Protein AF-A0A9D9NI41-F1 (afdb_monomer_lite)

Foldseek 3Di:
DPPPAPAQADKAAAQQLCCADVSFNEEEEAAAAADAPVNCVVLVNPCCCCQAVVQNVSVCFQVRSVCVVPCVVPVNCDTPSHVNVVVLVCVLVPDDDPVLQLVLCVSVVDPDDGQDSVSSSVNSNRYMYDHQQRGYYYPPVPDDLVVCLVSSLSSVVNVLVVCVVSVTQKYKHWDPSNVVSCVVCVVVNPFKDKDWDDWDDRDPIIIIMIGMGGHPPPPPPDLVVLVVVLVVPPPPDLVVNLVVLVVSCVVDPDDVSNVVSVVVPPDDPVSVVVSVVVVCVVVCVVVVCVQCVVVVVVVVVFEDAWDDDDDPDDDPDPDDADQWDDTPPDPDIAGLLRQQVPAAQRYAYEAEDELVVLQQVLRVLVSVLSHDLRRYDWYKYKYFQDPSCCVGPVVLCVVLQQFPDWDDDDRMIMGIGDSCSNVSSDDDDDDDDDDPVCCVSQPLVRSDPPPQLRVQLVCCCPPVVDPPPQLSNQLSVLVVVCVVVQQWDWDQDPVRRIAIEGPDLPDPVVLVSLVSNQVSQADPPPRDRSDDSVSVCRRNVGDCPVSVVVVVVVVVVVDDDDDDDD

Organism: NCBI:txid2840763

Secondary structure (DSSP, 8-state):
--TT-S-SSPPEE-TTTTT-BTTB-EEEEE---B--HHHHHHTT-S-HIIIIIS--GGGGTTT-HHHHHHHTTTTT-SSGGGHHHHHHHHHHHT---HHHHHHHHHHH---SSPPPHHHHHHHHHHEEEEESSSS-B--GGG--TGGGHHHHHHHHHHHHHHHHHH--SEEEEESHHHHHHHHHHGGGSTTEEEEEEEEEEETTEEEEEEEEEETT--S-S-HHHHHHHHHHHTTS-HHHHHHHHHHHHHT-SSHHHHHHHHHH----HHHHHHHHHHHHHHTTHHHHHHHTHHHHHHHHTSS-EEE----TT----SSSS--EEEPTTSSSEEETTTHHHHPPTT-EEEEEE-TTS---HHHHHHHHHHS-GGG-SEEEEEEE--HHHIIIIIHHHHHTT-EEEEEEETTEEEEEEPTTHHHHH---SS--PPPGGGTTTS-TTTTT---HHHHHHHHHHHHH----HHHHHHHHHHHHHHHHTTSEEEEE-TTS-EEEEES-TT-HHHHHHHHHHHHHTEETTTTEESS-HHHHHHHHTS--HHHHHHHHHHHHHT--------

pLDDT: mean 70.86, std 21.1, range [22.38, 98.69]

Structure (mmCIF, N/CA/C/O backbone):
data_AF-A0A9D9NI41-F1
#
_entry.id   AF-A0A9D9NI41-F1
#
loop_
_atom_site.group_PDB
_atom_site.id
_atom_site.type_symbol
_atom_site.label_atom_id
_atom_site.label_alt_id
_atom_site.label_comp_id
_atom_site.label_asym_id
_atom_site.label_entity_id
_atom_site.label_seq_id
_atom_site.pdbx_PDB_ins_code
_atom_site.Cartn_x
_atom_site.Cartn_y
_atom_site.Cartn_z
_atom_site.occupancy
_atom_site.B_iso_or_equiv
_atom_site.auth_seq_id
_atom_site.auth_comp_id
_atom_site.auth_asym_id
_atom_site.auth_atom_id
_atom_site.pdbx_PDB_model_num
ATOM 1 N N . MET A 1 1 ? -0.184 -16.218 -28.013 1.00 41.25 1 MET A N 1
ATOM 2 C CA . MET A 1 1 ? -0.613 -15.085 -27.169 1.00 41.25 1 MET A CA 1
ATOM 3 C C . MET A 1 1 ? -2.121 -15.169 -27.045 1.00 41.25 1 MET A C 1
ATOM 5 O O . MET A 1 1 ? -2.750 -15.408 -28.064 1.00 41.25 1 MET A O 1
ATOM 9 N N . ASP A 1 2 ? -2.677 -15.040 -25.839 1.00 42.28 2 ASP A N 1
ATOM 10 C CA . ASP A 1 2 ? -4.120 -14.802 -25.667 1.00 42.28 2 ASP A CA 1
ATOM 11 C C . ASP A 1 2 ? -4.433 -13.460 -26.343 1.00 42.28 2 ASP A C 1
ATOM 13 O O . ASP A 1 2 ? -4.028 -12.415 -25.836 1.00 42.28 2 ASP A O 1
ATOM 17 N N . GLU A 1 3 ? -5.092 -13.478 -27.500 1.00 47.47 3 GLU A N 1
ATOM 18 C CA . GLU A 1 3 ? -5.451 -12.273 -28.267 1.00 47.47 3 GLU A CA 1
ATOM 19 C C . GLU A 1 3 ? -6.531 -11.412 -27.575 1.00 47.47 3 GLU A C 1
ATOM 21 O O . GLU A 1 3 ? -6.875 -10.347 -28.077 1.00 47.47 3 GLU A O 1
ATOM 26 N N . ASP A 1 4 ? -7.016 -11.827 -26.399 1.00 54.75 4 ASP A N 1
ATOM 27 C CA . ASP A 1 4 ? -8.225 -11.286 -25.765 1.00 54.75 4 ASP A CA 1
ATOM 28 C C . ASP A 1 4 ? -7.971 -10.420 -24.509 1.00 54.75 4 ASP A C 1
ATOM 30 O O . ASP A 1 4 ? -8.908 -9.968 -23.853 1.00 54.75 4 ASP A O 1
ATOM 34 N N . ARG A 1 5 ? -6.705 -10.170 -24.128 1.00 66.19 5 ARG A N 1
ATOM 35 C CA . ARG A 1 5 ? -6.385 -9.356 -22.934 1.00 66.19 5 ARG A CA 1
ATOM 36 C C . ARG A 1 5 ? -6.069 -7.907 -23.292 1.00 66.19 5 ARG A C 1
ATOM 38 O O . ARG A 1 5 ? -5.100 -7.616 -23.991 1.00 66.19 5 ARG A O 1
ATOM 45 N N . THR A 1 6 ? -6.873 -6.991 -22.753 1.00 85.62 6 THR A N 1
ATOM 46 C CA . THR A 1 6 ? -6.719 -5.533 -22.910 1.00 85.62 6 THR A CA 1
ATOM 47 C C . THR A 1 6 ? -5.488 -4.982 -22.179 1.00 85.62 6 THR A C 1
ATOM 49 O O . THR A 1 6 ? -4.947 -3.959 -22.588 1.00 85.62 6 THR A O 1
ATOM 52 N N . TYR A 1 7 ? -5.013 -5.659 -21.128 1.00 93.94 7 TYR A N 1
ATOM 53 C CA . TYR A 1 7 ? -3.791 -5.298 -20.403 1.00 93.94 7 TYR A CA 1
ATOM 54 C C . TYR A 1 7 ? -2.566 -6.068 -20.907 1.00 93.94 7 TYR A C 1
ATOM 56 O O . TYR A 1 7 ? -2.652 -7.250 -21.243 1.00 93.94 7 TYR A O 1
ATOM 64 N N . PHE A 1 8 ? -1.408 -5.403 -20.927 1.00 95.44 8 PHE A N 1
ATOM 65 C CA . PHE A 1 8 ? -0.135 -6.029 -21.291 1.00 95.44 8 PHE A CA 1
ATOM 66 C C . PHE A 1 8 ? 0.537 -6.682 -20.083 1.00 95.44 8 PHE A C 1
ATOM 68 O O . PHE A 1 8 ? 0.897 -7.859 -20.137 1.00 95.44 8 PHE A O 1
ATOM 75 N N . PHE A 1 9 ? 0.673 -5.943 -18.980 1.00 96.75 9 PHE A N 1
ATOM 76 C CA . PHE A 1 9 ? 1.214 -6.509 -17.752 1.00 96.75 9 PHE A CA 1
ATOM 77 C C . PHE A 1 9 ? 0.153 -7.359 -17.070 1.00 96.75 9 PHE A C 1
ATOM 79 O O . PHE A 1 9 ? -0.948 -6.889 -16.805 1.00 96.75 9 PHE A O 1
ATOM 86 N N . ARG A 1 10 ? 0.458 -8.614 -16.757 1.00 96.19 10 ARG A N 1
ATOM 87 C CA . ARG A 1 10 ? -0.479 -9.477 -16.035 1.00 96.19 10 ARG A CA 1
ATOM 88 C C . ARG A 1 10 ? -0.562 -9.034 -14.576 1.00 96.19 10 ARG A C 1
ATOM 90 O O . ARG A 1 10 ? 0.483 -8.763 -13.987 1.00 96.19 10 ARG A O 1
ATOM 97 N N . PRO A 1 11 ? -1.752 -8.944 -13.961 1.00 97.69 11 PRO A N 1
ATOM 98 C CA . PRO A 1 11 ? -1.833 -8.702 -12.528 1.00 97.69 11 PRO A CA 1
ATOM 99 C C . PRO A 1 11 ? -1.221 -9.882 -11.770 1.00 97.69 11 PRO A C 1
ATOM 101 O O . PRO A 1 11 ? -1.440 -11.044 -12.121 1.00 97.69 11 PRO A O 1
ATOM 104 N N . ARG A 1 12 ? -0.478 -9.594 -10.702 1.00 98.00 12 ARG A N 1
ATOM 105 C CA . ARG A 1 12 ? -0.058 -10.625 -9.755 1.00 98.00 12 ARG A CA 1
ATOM 106 C C . ARG A 1 12 ? -1.177 -10.829 -8.750 1.00 98.00 12 ARG A C 1
ATOM 108 O O . ARG A 1 12 ? -1.401 -9.975 -7.902 1.00 98.00 12 ARG A O 1
ATOM 115 N N . VAL A 1 13 ? -1.884 -11.949 -8.844 1.00 98.44 13 VAL A N 1
ATOM 116 C CA . VAL A 1 13 ? -2.989 -12.288 -7.937 1.00 98.44 13 VAL A CA 1
ATOM 117 C C . VAL A 1 13 ? -2.480 -13.249 -6.871 1.00 98.44 13 VAL A C 1
ATOM 119 O O . VAL A 1 13 ? -1.882 -14.271 -7.200 1.00 98.44 13 VAL A O 1
ATOM 122 N N . GLY A 1 14 ? -2.643 -12.897 -5.598 1.00 97.69 14 GLY A N 1
ATOM 123 C CA . GLY A 1 14 ? -2.331 -13.764 -4.466 1.00 97.69 14 GLY A CA 1
ATOM 124 C C . GLY A 1 14 ? -3.185 -15.029 -4.429 1.00 97.69 14 GLY A C 1
ATOM 125 O O . GLY A 1 14 ? -4.370 -14.984 -4.752 1.00 97.69 14 GLY A O 1
ATOM 126 N N . GLU A 1 15 ? -2.609 -16.149 -3.987 1.00 97.06 15 GLU A N 1
ATOM 127 C CA . GLU A 1 15 ? -3.334 -17.426 -3.850 1.00 97.06 15 GLU A CA 1
ATOM 128 C C . GLU A 1 15 ? -4.567 -17.312 -2.938 1.00 97.06 15 GLU A C 1
ATOM 130 O O . GLU A 1 15 ? -5.586 -17.955 -3.172 1.00 97.06 15 GLU A O 1
ATOM 135 N N . ASN A 1 16 ? -4.497 -16.436 -1.934 1.00 95.44 16 ASN A N 1
ATOM 136 C CA . ASN A 1 16 ? -5.555 -16.159 -0.967 1.00 95.44 16 ASN A CA 1
ATOM 137 C C . ASN A 1 16 ? -6.326 -14.866 -1.286 1.00 95.44 16 ASN A C 1
ATOM 139 O O . ASN A 1 16 ? -7.069 -14.375 -0.436 1.00 95.44 16 ASN A O 1
ATOM 143 N N . TYR A 1 17 ? -6.184 -14.301 -2.491 1.00 97.44 17 TYR A N 1
ATOM 144 C CA . TYR A 1 17 ? -6.862 -13.059 -2.881 1.00 97.44 17 TYR A CA 1
ATOM 145 C C . TYR A 1 17 ? -8.387 -13.144 -2.740 1.00 97.44 17 TYR A C 1
ATOM 147 O O . TYR A 1 17 ? -9.025 -12.170 -2.350 1.00 97.44 17 TYR A O 1
ATOM 155 N N . SER A 1 18 ? -8.982 -14.310 -3.016 1.00 91.56 18 SER A N 1
ATOM 156 C CA . SER A 1 18 ? -10.428 -14.519 -2.870 1.00 91.56 18 SER A CA 1
ATOM 157 C C . SER A 1 18 ? -10.915 -14.371 -1.430 1.00 91.56 18 SER A C 1
ATOM 159 O O . SER A 1 18 ? -12.032 -13.902 -1.229 1.00 91.56 18 SER A O 1
ATOM 161 N N . SER A 1 19 ? -10.086 -14.768 -0.460 1.00 85.69 19 SER A N 1
ATOM 162 C CA . SER A 1 19 ? -10.332 -14.583 0.976 1.00 85.69 19 SER A CA 1
ATOM 163 C C . SER A 1 19 ? -9.995 -13.160 1.420 1.00 85.69 19 SER A C 1
ATOM 165 O O . SER A 1 19 ? -10.600 -12.649 2.356 1.00 85.69 19 SER A O 1
ATOM 167 N N . GLY A 1 20 ? -9.066 -12.511 0.715 1.00 81.31 20 GLY A N 1
ATOM 168 C CA . GLY A 1 20 ? -8.715 -11.113 0.895 1.00 81.31 20 GLY A CA 1
ATOM 169 C C . GLY A 1 20 ? -7.824 -10.844 2.106 1.00 81.31 20 GLY A C 1
ATOM 170 O O . GLY A 1 20 ? -7.627 -11.683 2.986 1.00 81.31 20 GLY A O 1
ATOM 171 N N . PHE A 1 21 ? -7.291 -9.629 2.155 1.00 80.31 21 PHE A N 1
ATOM 172 C CA . PHE A 1 21 ? -6.620 -9.095 3.333 1.00 80.31 21 PHE A CA 1
ATOM 173 C C . PHE A 1 21 ? -7.684 -8.495 4.255 1.00 80.31 21 PHE A C 1
ATOM 175 O O . PHE A 1 21 ? -8.470 -7.661 3.813 1.00 80.31 21 PHE A O 1
ATOM 182 N N . ASN A 1 22 ? -7.751 -8.941 5.514 1.00 79.62 22 ASN A N 1
ATOM 183 C CA . ASN A 1 22 ? -8.826 -8.581 6.452 1.00 79.62 22 ASN A CA 1
ATOM 184 C C . ASN A 1 22 ? -10.236 -8.798 5.866 1.00 79.62 22 ASN A C 1
ATOM 186 O O . ASN A 1 22 ? -11.112 -7.947 6.002 1.00 79.62 22 ASN A O 1
ATOM 190 N N . SER A 1 23 ? -10.435 -9.930 5.181 1.00 79.94 23 SER A N 1
ATOM 191 C CA . SER A 1 23 ? -11.701 -10.302 4.528 1.00 79.94 23 SER A CA 1
ATOM 192 C C . SER A 1 23 ? -12.134 -9.385 3.375 1.00 79.94 23 SER A C 1
ATOM 194 O O . SER A 1 23 ? -13.289 -9.431 2.950 1.00 79.94 23 SER A O 1
ATOM 196 N N . LEU A 1 24 ? -11.220 -8.561 2.852 1.00 81.69 24 LEU A N 1
ATOM 197 C CA . LEU A 1 24 ? -11.466 -7.653 1.733 1.00 81.69 24 LEU A CA 1
ATOM 198 C C . LEU A 1 24 ? -10.546 -7.979 0.561 1.00 81.69 24 LEU A C 1
ATOM 200 O O . LEU A 1 24 ? -9.315 -8.024 0.696 1.00 81.69 24 LEU A O 1
ATOM 204 N N . LYS A 1 25 ? -11.130 -8.141 -0.628 1.00 96.06 25 LYS A N 1
ATOM 205 C CA . LYS A 1 25 ? -10.364 -8.272 -1.866 1.00 96.06 25 LYS A CA 1
ATOM 206 C C . LYS A 1 25 ? -9.614 -6.976 -2.117 1.00 96.06 25 LYS A C 1
ATOM 208 O O . LYS A 1 25 ? -10.198 -5.958 -2.482 1.00 96.06 25 LYS A O 1
ATOM 213 N N . THR A 1 26 ? -8.306 -7.0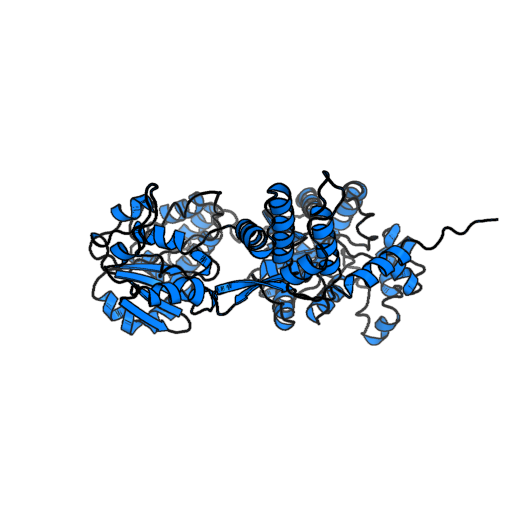21 -1.922 1.00 96.38 26 THR A N 1
ATOM 214 C CA . THR A 1 26 ? -7.464 -5.826 -1.920 1.00 96.38 26 THR A CA 1
ATOM 215 C C . THR A 1 26 ? -6.578 -5.803 -3.156 1.00 96.38 26 THR A C 1
ATOM 217 O O . THR A 1 26 ? -5.815 -6.740 -3.386 1.00 96.38 26 THR A O 1
ATOM 220 N N . LEU A 1 27 ? -6.661 -4.732 -3.943 1.00 98.69 27 LEU A N 1
ATOM 221 C CA . LEU A 1 27 ? -5.759 -4.474 -5.065 1.00 98.69 27 LEU A CA 1
ATOM 222 C C . LEU A 1 27 ? -4.769 -3.365 -4.698 1.00 98.69 27 LEU A C 1
ATOM 224 O O . LEU A 1 27 ? -5.147 -2.280 -4.269 1.00 98.69 27 LEU A O 1
ATOM 228 N N . VAL A 1 28 ? -3.488 -3.621 -4.910 1.00 98.38 28 VAL A N 1
ATOM 229 C CA . VAL A 1 28 ? -2.416 -2.634 -4.812 1.00 98.38 28 VAL A CA 1
ATOM 230 C C . VAL A 1 28 ? -2.102 -2.150 -6.223 1.00 98.38 28 VAL A C 1
ATOM 232 O O . VAL A 1 28 ? -1.640 -2.926 -7.059 1.00 98.38 28 VAL A O 1
ATOM 235 N N . LEU A 1 29 ? -2.377 -0.875 -6.488 1.00 97.94 29 LEU A N 1
ATOM 236 C CA . LEU A 1 29 ? -2.168 -0.231 -7.779 1.00 97.94 29 LEU A CA 1
ATOM 237 C C . LEU A 1 29 ? -0.868 0.580 -7.745 1.00 97.94 29 LEU A C 1
ATOM 239 O O . LEU A 1 29 ? -0.840 1.712 -7.256 1.00 97.94 29 LEU A O 1
ATOM 243 N N . GLY A 1 30 ? 0.207 -0.022 -8.246 1.00 95.25 30 GLY A N 1
ATOM 244 C CA . GLY A 1 30 ? 1.483 0.643 -8.480 1.00 95.25 30 GLY A CA 1
ATOM 245 C C . GLY A 1 30 ? 1.455 1.531 -9.731 1.00 95.25 30 GLY A C 1
ATOM 246 O O . GLY A 1 30 ? 0.467 1.584 -10.468 1.00 95.25 30 GLY A O 1
ATOM 247 N N . ALA A 1 31 ? 2.549 2.253 -9.977 1.00 91.44 31 ALA A N 1
ATOM 248 C CA . ALA A 1 31 ? 2.618 3.210 -11.077 1.00 91.44 31 ALA A CA 1
ATOM 249 C C . ALA A 1 31 ? 3.164 2.594 -12.370 1.00 91.44 31 ALA A C 1
ATOM 251 O O . ALA A 1 31 ? 2.476 2.618 -13.389 1.00 91.44 31 ALA A O 1
ATOM 252 N N . TYR A 1 32 ? 4.389 2.064 -12.343 1.00 91.62 32 TYR A N 1
ATOM 253 C CA . TYR A 1 32 ? 5.100 1.616 -13.539 1.00 91.62 32 TYR A CA 1
ATOM 254 C C . TYR A 1 32 ? 6.306 0.731 -13.226 1.00 91.62 32 TYR A C 1
ATOM 256 O O . TYR A 1 32 ? 6.849 0.764 -12.121 1.00 91.62 32 TYR A O 1
ATOM 264 N N . HIS A 1 33 ? 6.783 0.033 -14.256 1.00 92.81 33 HIS A N 1
ATOM 265 C CA . HIS A 1 33 ? 8.107 -0.580 -14.284 1.00 92.81 33 HIS A CA 1
ATOM 266 C C . HIS A 1 33 ? 9.126 0.358 -14.934 1.00 92.81 33 HIS A C 1
ATOM 268 O O . HIS A 1 33 ? 8.794 1.112 -15.852 1.00 92.81 33 HIS A O 1
ATOM 274 N N . PHE A 1 34 ? 10.381 0.300 -14.490 1.00 90.12 34 PHE A N 1
ATOM 275 C CA . PHE A 1 34 ? 11.459 1.089 -15.079 1.00 90.12 34 PHE A CA 1
ATOM 276 C C . PHE A 1 34 ? 12.623 0.218 -15.539 1.00 90.12 34 PHE A C 1
ATOM 278 O O . PHE A 1 34 ? 12.946 -0.813 -14.953 1.00 90.12 34 PHE A O 1
ATOM 285 N N . CYS A 1 35 ? 13.274 0.658 -16.608 1.00 90.62 35 CYS A N 1
ATOM 286 C CA . CYS A 1 35 ? 14.516 0.082 -17.098 1.00 90.62 35 CYS A CA 1
ATOM 287 C C . CYS A 1 35 ? 15.497 1.234 -17.281 1.00 90.62 35 CYS A C 1
ATOM 289 O O . CYS A 1 35 ? 15.216 2.159 -18.039 1.00 90.62 35 CYS A O 1
ATOM 291 N N . TRP A 1 36 ? 16.637 1.209 -16.588 1.00 88.75 36 TRP A N 1
ATOM 292 C CA . TRP A 1 36 ? 17.653 2.243 -16.771 1.00 88.75 36 TRP A CA 1
ATOM 293 C C . TRP A 1 36 ? 18.642 1.850 -17.869 1.00 88.75 36 TRP A C 1
ATOM 295 O O . TRP A 1 36 ? 19.058 0.696 -17.991 1.00 88.75 36 TRP A O 1
ATOM 305 N N . GLU A 1 37 ? 19.054 2.835 -18.665 1.00 87.00 37 GLU A N 1
ATOM 306 C CA . GLU A 1 37 ? 19.868 2.631 -19.868 1.00 87.00 37 GLU A CA 1
ATOM 307 C C . GLU A 1 37 ? 21.178 1.880 -19.580 1.00 87.00 37 GLU A C 1
ATOM 309 O O . GLU A 1 37 ? 21.588 1.007 -20.345 1.00 87.00 37 GLU A O 1
ATOM 314 N N . ALA A 1 38 ? 21.830 2.175 -18.450 1.00 86.88 38 ALA A N 1
ATOM 315 C CA . ALA A 1 38 ? 23.056 1.479 -18.064 1.00 86.88 38 ALA A CA 1
ATOM 316 C C . ALA A 1 38 ? 22.817 -0.014 -17.757 1.00 86.88 38 ALA A C 1
ATOM 318 O O . ALA A 1 38 ? 23.686 -0.827 -18.070 1.00 86.88 38 ALA A O 1
ATOM 319 N N . HIS A 1 39 ? 21.648 -0.382 -17.212 1.00 85.75 39 HIS A N 1
ATOM 320 C CA . HIS A 1 39 ? 21.254 -1.780 -17.007 1.00 85.75 39 HIS A CA 1
ATOM 321 C C . HIS A 1 39 ? 21.035 -2.463 -18.344 1.00 85.75 39 HIS A C 1
ATOM 323 O O . HIS A 1 39 ? 21.617 -3.503 -18.624 1.00 85.75 39 HIS A O 1
ATOM 329 N N . ALA A 1 40 ? 20.233 -1.842 -19.208 1.00 88.12 40 ALA A N 1
ATOM 330 C CA . ALA A 1 40 ? 19.937 -2.384 -20.522 1.00 88.12 40 ALA A CA 1
ATOM 331 C C . ALA A 1 40 ? 21.242 -2.658 -21.291 1.00 88.12 40 ALA A C 1
ATOM 333 O O . ALA A 1 40 ? 21.443 -3.753 -21.818 1.00 88.12 40 ALA A O 1
ATOM 334 N N . LYS A 1 41 ? 22.185 -1.708 -21.261 1.00 89.19 41 LYS A N 1
ATOM 335 C CA . LYS A 1 41 ? 23.509 -1.853 -21.882 1.00 89.19 41 LYS A CA 1
ATOM 336 C C . LYS A 1 41 ? 24.357 -2.961 -21.262 1.00 89.19 41 LYS A C 1
ATOM 338 O O . LYS A 1 41 ? 25.048 -3.646 -22.012 1.00 89.19 41 LYS A O 1
ATOM 343 N N . SER A 1 42 ? 24.318 -3.173 -19.942 1.00 91.62 42 SER A N 1
ATOM 344 C CA . SER A 1 42 ? 25.104 -4.248 -19.313 1.00 91.62 42 SER A CA 1
ATOM 345 C C . SER A 1 42 ? 24.655 -5.646 -19.744 1.00 91.62 42 SER A C 1
ATOM 347 O O . SER A 1 42 ? 25.464 -6.566 -19.721 1.00 91.62 42 SER A O 1
ATOM 349 N N . TYR A 1 43 ? 23.402 -5.788 -20.182 1.00 88.88 43 TYR A N 1
ATOM 350 C CA . TYR A 1 43 ? 22.849 -7.019 -20.760 1.00 88.88 43 TYR A CA 1
ATOM 351 C C . TYR A 1 43 ? 22.871 -7.030 -22.298 1.00 88.88 43 TYR A C 1
ATOM 353 O O . TYR A 1 43 ? 22.241 -7.879 -22.923 1.00 88.88 43 TYR A O 1
ATOM 361 N N . GLY A 1 44 ? 23.571 -6.084 -22.935 1.00 91.19 44 GLY A N 1
ATOM 362 C CA . GLY A 1 44 ? 23.661 -6.013 -24.395 1.00 91.19 44 GLY A CA 1
ATOM 363 C C . GLY A 1 44 ? 22.332 -5.693 -25.087 1.00 91.19 44 GLY A C 1
ATOM 364 O O . GLY A 1 44 ? 22.131 -6.085 -26.234 1.00 91.19 44 GLY A O 1
ATOM 365 N N . CYS A 1 45 ? 21.409 -5.001 -24.411 1.00 93.62 45 CYS A N 1
ATOM 366 C CA . CYS A 1 45 ? 20.114 -4.652 -24.982 1.00 93.62 45 CYS A CA 1
ATOM 367 C C . CYS A 1 45 ? 20.235 -3.607 -26.093 1.00 93.62 45 CYS A C 1
ATOM 369 O O . CYS A 1 45 ? 20.626 -2.465 -25.857 1.00 93.62 45 CYS A O 1
ATOM 371 N N . THR A 1 46 ? 19.832 -3.998 -27.302 1.00 94.56 46 THR A N 1
ATOM 372 C CA . THR A 1 46 ? 19.765 -3.132 -28.488 1.00 94.56 46 THR A CA 1
ATOM 373 C C . THR A 1 46 ? 18.385 -2.510 -28.704 1.00 94.56 46 THR A C 1
ATOM 375 O O . THR A 1 46 ? 18.197 -1.789 -29.677 1.00 94.56 46 THR A O 1
ATOM 378 N N . TYR A 1 47 ? 17.422 -2.793 -27.820 1.00 94.50 47 TYR A N 1
ATOM 379 C CA . TYR A 1 47 ? 16.013 -2.408 -27.969 1.00 94.50 47 TYR A CA 1
ATOM 380 C C . TYR A 1 47 ? 15.576 -1.273 -27.037 1.00 94.50 47 TYR A C 1
ATOM 382 O O . TYR A 1 47 ? 14.405 -0.914 -27.035 1.00 94.50 47 TYR A O 1
ATOM 390 N N . TYR A 1 48 ? 16.476 -0.721 -26.215 1.00 93.12 48 TYR A N 1
ATOM 391 C CA . TYR A 1 48 ? 16.131 0.265 -25.179 1.00 93.12 48 TYR A CA 1
ATOM 392 C C . TYR A 1 48 ? 15.367 1.480 -25.729 1.00 93.12 48 TYR A C 1
ATOM 394 O O . TYR A 1 48 ? 14.358 1.895 -25.160 1.00 93.12 48 TYR A O 1
ATOM 402 N N . GLU A 1 49 ? 15.818 2.022 -26.861 1.00 92.56 49 GLU A N 1
ATOM 403 C CA . GLU A 1 49 ? 15.210 3.201 -27.482 1.00 92.56 49 GLU A CA 1
ATOM 404 C C . GLU A 1 49 ? 13.758 2.942 -27.905 1.00 92.56 49 GLU A C 1
ATOM 406 O O . GLU A 1 49 ? 12.879 3.751 -27.625 1.00 92.56 49 GLU A O 1
ATOM 411 N N . GLN A 1 50 ? 13.468 1.792 -28.514 1.00 94.38 50 GLN A N 1
ATOM 412 C CA . GLN A 1 50 ? 12.107 1.449 -28.924 1.00 94.38 50 GLN A CA 1
ATOM 413 C C . GLN A 1 50 ? 11.250 0.969 -27.740 1.00 94.38 50 GLN A C 1
ATOM 415 O O . GLN A 1 50 ? 10.145 1.458 -27.525 1.00 94.38 50 GLN A O 1
ATOM 420 N N . CYS A 1 51 ? 11.771 0.034 -26.943 1.00 93.25 51 CYS A N 1
ATOM 421 C CA . CYS A 1 51 ? 11.047 -0.618 -25.853 1.00 93.25 51 CYS A CA 1
ATOM 422 C C . CYS A 1 51 ? 10.678 0.356 -24.725 1.00 93.25 51 CYS A C 1
ATOM 424 O O . CYS A 1 51 ? 9.560 0.295 -24.217 1.00 93.25 51 CYS A O 1
ATOM 426 N N . VAL A 1 52 ? 11.599 1.251 -24.349 1.00 91.44 52 VAL A N 1
ATOM 427 C CA . VAL A 1 52 ? 11.458 2.133 -23.180 1.00 91.44 52 VAL A CA 1
ATOM 428 C C . VAL A 1 52 ? 11.167 3.569 -23.604 1.00 91.44 52 VAL A C 1
ATOM 430 O O . VAL A 1 52 ? 10.158 4.137 -23.196 1.00 91.44 52 VAL A O 1
ATOM 433 N N . ARG A 1 53 ? 12.016 4.186 -24.443 1.00 88.31 53 ARG A N 1
ATOM 434 C CA . ARG A 1 53 ? 11.829 5.609 -24.794 1.00 88.31 53 ARG A CA 1
ATOM 435 C C . ARG A 1 53 ? 10.633 5.844 -25.718 1.00 88.31 53 ARG A C 1
ATOM 437 O O . ARG A 1 53 ? 9.942 6.842 -25.538 1.00 88.31 53 ARG A O 1
ATOM 444 N N . ALA A 1 54 ? 10.379 4.942 -26.667 1.00 89.38 54 ALA A N 1
ATOM 445 C CA . ALA A 1 54 ? 9.215 5.018 -27.552 1.00 89.38 54 ALA A CA 1
ATOM 446 C C . ALA A 1 54 ? 7.958 4.324 -26.987 1.00 89.38 54 ALA A C 1
ATOM 448 O O . ALA A 1 54 ? 6.915 4.365 -27.634 1.00 89.38 54 ALA A O 1
ATOM 449 N N . GLY A 1 55 ? 8.037 3.703 -25.802 1.00 88.44 55 GLY A N 1
ATOM 450 C CA . GLY A 1 55 ? 6.892 3.067 -25.140 1.00 88.44 55 GLY A CA 1
ATOM 451 C C . GLY A 1 55 ? 6.390 1.781 -25.807 1.00 88.44 55 GLY A C 1
ATOM 452 O O . GLY A 1 55 ? 5.268 1.360 -25.551 1.00 88.44 55 GLY A O 1
ATOM 453 N N . LEU A 1 56 ? 7.198 1.129 -26.650 1.00 92.81 56 LEU A N 1
ATOM 454 C CA . LEU A 1 56 ? 6.796 -0.064 -27.409 1.00 92.81 56 LEU A CA 1
ATOM 455 C C . LEU A 1 56 ? 7.093 -1.375 -26.665 1.00 92.81 56 LEU A C 1
ATOM 457 O O . LEU A 1 56 ? 7.401 -2.383 -27.290 1.00 92.81 56 LEU A O 1
ATOM 461 N N . SER A 1 57 ? 7.041 -1.393 -25.327 1.00 93.75 57 SER A N 1
ATOM 462 C CA . SER A 1 57 ? 7.492 -2.548 -24.527 1.00 93.75 57 SER A CA 1
ATOM 463 C C . SER A 1 57 ? 6.806 -3.867 -24.895 1.00 93.75 57 SER A C 1
ATOM 465 O O . SER A 1 57 ? 7.439 -4.921 -24.835 1.00 93.75 57 SER A O 1
ATOM 467 N N . LYS A 1 58 ? 5.542 -3.804 -25.328 1.00 94.06 58 LYS A N 1
ATOM 468 C CA . LYS A 1 58 ? 4.759 -4.962 -25.774 1.00 94.06 58 LYS A CA 1
ATOM 469 C C . LYS A 1 58 ? 5.394 -5.701 -26.954 1.00 94.06 58 LYS A C 1
ATOM 471 O O . LYS A 1 58 ? 5.386 -6.929 -26.968 1.00 94.06 58 LYS A O 1
ATOM 476 N N . ASP A 1 59 ? 6.005 -4.979 -27.890 1.00 94.75 59 ASP A N 1
ATOM 477 C CA . ASP A 1 59 ? 6.627 -5.563 -29.086 1.00 94.75 59 ASP A CA 1
ATOM 478 C C . ASP A 1 59 ? 7.921 -6.327 -28.757 1.00 94.75 59 ASP A C 1
ATOM 480 O O . ASP A 1 59 ? 8.435 -7.090 -29.576 1.00 94.75 59 ASP A O 1
ATOM 484 N N . TYR A 1 60 ? 8.447 -6.142 -27.542 1.00 94.00 60 TYR A N 1
ATOM 485 C CA . TYR A 1 60 ? 9.702 -6.725 -27.074 1.00 94.00 60 TYR A CA 1
ATOM 486 C C . TYR A 1 60 ? 9.517 -7.741 -25.940 1.00 94.00 60 TYR A C 1
ATOM 488 O O . TYR A 1 60 ? 10.507 -8.110 -25.306 1.00 94.00 60 TYR A O 1
ATOM 496 N N . ASP A 1 61 ? 8.289 -8.217 -25.695 1.00 93.06 61 ASP A N 1
ATOM 497 C CA . ASP A 1 61 ? 7.946 -9.067 -24.544 1.00 93.06 61 ASP A CA 1
ATOM 498 C C . ASP A 1 61 ? 8.865 -10.289 -24.375 1.00 93.06 61 ASP A C 1
ATOM 500 O O . ASP A 1 61 ? 9.384 -10.567 -23.292 1.00 93.06 61 ASP A O 1
ATOM 504 N N . GLU A 1 62 ? 9.117 -10.975 -25.488 1.00 91.38 62 GLU A N 1
ATOM 505 C CA . GLU A 1 62 ? 9.950 -12.178 -25.573 1.00 91.38 62 GLU A CA 1
ATOM 506 C C . GLU A 1 62 ? 11.391 -11.879 -26.030 1.00 91.38 62 GLU A C 1
ATOM 508 O O . GLU A 1 62 ? 12.214 -12.782 -26.167 1.00 91.38 62 GLU A O 1
ATOM 513 N N . LEU A 1 63 ? 11.717 -10.608 -26.289 1.00 91.44 63 LEU A N 1
ATOM 514 C CA . LEU A 1 63 ? 13.001 -10.187 -26.862 1.00 91.44 63 LEU A CA 1
ATOM 515 C C . LEU A 1 63 ? 13.952 -9.575 -25.829 1.00 91.44 63 LEU A C 1
ATOM 517 O O . LEU A 1 63 ? 15.091 -9.249 -26.169 1.00 91.44 63 LEU A O 1
ATOM 521 N N . CYS A 1 64 ? 13.506 -9.408 -24.582 1.00 90.94 64 CYS A N 1
ATOM 522 C CA . CYS A 1 64 ? 14.287 -8.791 -23.516 1.00 90.94 64 CYS A CA 1
ATOM 523 C C . CYS A 1 64 ? 15.560 -9.599 -23.193 1.00 90.94 64 CYS A C 1
ATOM 525 O O . CYS A 1 64 ? 15.464 -10.702 -22.646 1.00 90.94 64 CYS A O 1
ATOM 527 N N . PRO A 1 65 ? 16.773 -9.054 -23.419 1.00 89.94 65 PRO A N 1
ATOM 528 C CA . PRO A 1 65 ? 18.011 -9.794 -23.158 1.00 89.94 65 PRO A CA 1
ATOM 529 C C . PRO A 1 65 ? 18.248 -10.115 -21.681 1.00 89.94 65 PRO A C 1
ATOM 531 O O . PRO A 1 65 ? 18.964 -11.059 -21.374 1.00 89.94 65 PRO A O 1
ATOM 534 N N . ILE A 1 66 ? 17.613 -9.372 -20.768 1.00 87.31 66 ILE A N 1
ATOM 535 C CA . ILE A 1 66 ? 17.657 -9.640 -19.321 1.00 87.31 66 ILE A CA 1
ATOM 536 C C . ILE A 1 66 ? 16.970 -10.975 -18.992 1.00 87.31 66 ILE A C 1
ATOM 538 O O . ILE A 1 66 ? 17.389 -11.684 -18.077 1.00 87.31 66 ILE A O 1
ATOM 542 N N . TYR A 1 67 ? 15.923 -11.328 -19.740 1.00 85.94 67 TYR A N 1
ATOM 543 C CA . TYR A 1 67 ? 15.139 -12.543 -19.524 1.00 85.94 67 TYR A CA 1
ATOM 544 C C . TYR A 1 67 ? 15.515 -13.691 -20.458 1.00 85.94 67 TYR A C 1
ATOM 546 O O . TYR A 1 67 ? 15.200 -14.838 -20.147 1.00 85.94 67 TYR A O 1
ATOM 554 N N . LYS A 1 68 ? 16.223 -13.406 -21.556 1.00 79.25 68 LYS A N 1
ATOM 555 C CA . LYS A 1 68 ? 16.540 -14.360 -22.625 1.00 79.25 68 LYS A CA 1
ATOM 556 C C . LYS A 1 68 ? 17.091 -15.697 -22.116 1.00 79.25 68 LYS A C 1
ATOM 558 O O . LYS A 1 68 ? 16.569 -16.739 -22.491 1.00 79.25 68 LYS A O 1
ATOM 563 N N . ASP A 1 69 ? 18.066 -15.671 -21.209 1.00 74.88 69 ASP A N 1
ATOM 564 C CA . ASP A 1 69 ? 18.696 -16.898 -20.693 1.00 74.88 69 ASP A CA 1
ATOM 565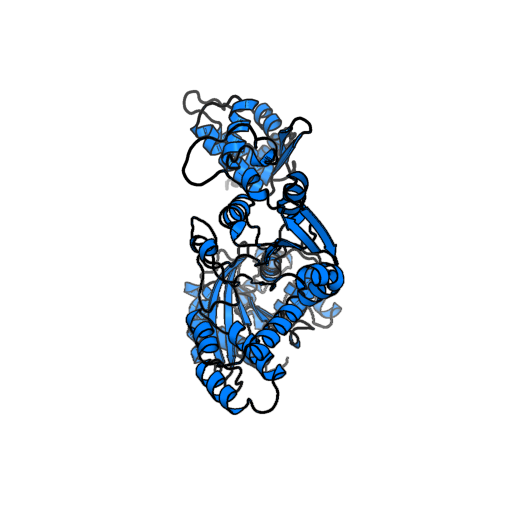 C C . ASP A 1 69 ? 17.807 -17.671 -19.699 1.00 74.88 69 ASP A C 1
ATOM 567 O O . ASP A 1 69 ? 18.091 -18.819 -19.368 1.00 74.88 69 ASP A O 1
ATOM 571 N N . ARG A 1 70 ? 16.727 -17.055 -19.199 1.00 79.06 70 ARG A N 1
ATOM 572 C CA . ARG A 1 70 ? 15.810 -17.647 -18.211 1.00 79.06 70 ARG A CA 1
ATOM 573 C C . ARG A 1 70 ? 14.466 -18.061 -18.805 1.00 79.06 70 ARG A C 1
ATOM 575 O O . ARG A 1 70 ? 13.751 -18.840 -18.183 1.00 79.06 70 ARG A O 1
ATOM 582 N N . MET A 1 71 ? 14.110 -17.563 -19.986 1.00 74.75 71 MET A N 1
ATOM 583 C CA . MET A 1 71 ? 12.834 -17.874 -20.633 1.00 74.75 71 MET A CA 1
ATOM 584 C C . MET A 1 71 ? 12.655 -19.370 -20.889 1.00 74.75 71 MET A C 1
ATOM 586 O O . MET A 1 71 ? 11.601 -19.914 -20.571 1.00 74.75 71 MET A O 1
ATOM 590 N N . GLU A 1 72 ? 13.685 -20.033 -21.418 1.00 72.31 72 GLU A N 1
ATOM 591 C CA . GLU A 1 72 ? 13.650 -21.473 -21.708 1.00 72.31 72 GLU A CA 1
ATOM 592 C C . GLU A 1 72 ? 13.708 -22.322 -20.430 1.00 72.31 72 GLU A C 1
ATOM 594 O O . GLU A 1 72 ? 13.081 -23.374 -20.354 1.00 72.31 72 GLU A O 1
ATOM 599 N N . LEU A 1 73 ? 14.420 -21.847 -19.403 1.00 76.31 73 LEU A N 1
ATOM 600 C CA . LEU A 1 73 ? 14.599 -22.574 -18.142 1.00 76.31 73 LEU A CA 1
ATOM 601 C C . LEU A 1 73 ? 13.342 -22.592 -17.261 1.00 76.31 73 LEU A C 1
ATOM 603 O O . LEU A 1 73 ? 13.206 -23.483 -16.427 1.00 76.31 73 LEU A O 1
ATOM 607 N N . TYR A 1 74 ? 12.443 -21.621 -17.431 1.00 81.88 74 TYR A N 1
ATOM 608 C CA . TYR A 1 74 ? 11.276 -21.427 -16.566 1.00 81.88 74 TYR A CA 1
ATOM 609 C C . TYR A 1 74 ? 9.964 -21.356 -17.355 1.00 81.88 74 TYR A C 1
ATOM 611 O O . TYR A 1 74 ? 9.075 -20.591 -16.994 1.00 81.88 74 TYR A O 1
ATOM 619 N N . ASP A 1 75 ? 9.857 -22.113 -18.450 1.00 82.25 75 ASP A N 1
ATOM 620 C CA . ASP A 1 75 ? 8.624 -22.269 -19.243 1.00 82.25 75 ASP A CA 1
ATOM 621 C C . ASP A 1 75 ? 7.932 -20.932 -19.583 1.00 82.25 75 ASP A C 1
ATOM 623 O O . ASP A 1 75 ? 6.730 -20.728 -19.419 1.00 82.25 75 ASP A O 1
ATOM 627 N N . GLY A 1 76 ? 8.728 -19.941 -19.994 1.00 79.62 76 GLY A N 1
ATOM 628 C CA . GLY A 1 76 ? 8.214 -18.623 -20.351 1.00 79.62 76 GLY A CA 1
ATOM 629 C C . GLY A 1 76 ? 7.743 -17.753 -19.178 1.00 79.62 76 GLY A C 1
ATOM 630 O O . GLY A 1 76 ? 7.107 -16.734 -19.436 1.00 79.62 76 GLY A O 1
ATOM 631 N N . TYR A 1 77 ? 8.073 -18.087 -17.926 1.00 88.56 77 TYR A N 1
ATOM 632 C CA . TYR A 1 77 ? 7.812 -17.243 -16.752 1.00 88.56 77 TYR A CA 1
ATOM 633 C C . TYR A 1 77 ? 8.489 -15.866 -16.855 1.00 88.56 77 TYR A C 1
ATOM 635 O O . TYR A 1 77 ? 7.862 -14.839 -16.597 1.00 88.56 77 TYR A O 1
ATOM 643 N N . TYR A 1 78 ? 9.753 -15.814 -17.281 1.00 90.38 78 TYR A N 1
ATOM 644 C CA . TYR A 1 78 ? 10.497 -14.558 -17.395 1.00 90.38 78 TYR A CA 1
ATOM 645 C C . TYR A 1 78 ? 10.176 -13.828 -18.702 1.00 90.38 78 TYR A C 1
ATOM 647 O O . TYR A 1 78 ? 10.816 -14.061 -19.718 1.00 90.38 78 TYR A O 1
ATOM 655 N N . ARG A 1 79 ? 9.189 -12.933 -18.676 1.00 92.19 79 ARG A N 1
ATOM 656 C CA . ARG A 1 79 ? 8.790 -12.066 -19.799 1.00 92.19 79 ARG A CA 1
ATOM 657 C C . ARG A 1 79 ? 8.447 -10.675 -19.281 1.00 92.19 79 ARG A C 1
ATOM 659 O O . ARG A 1 79 ? 8.145 -10.525 -18.097 1.00 92.19 79 ARG A O 1
ATOM 666 N N . ILE A 1 80 ? 8.464 -9.669 -20.154 1.00 94.31 80 ILE A N 1
ATOM 667 C CA . ILE A 1 80 ? 8.115 -8.287 -19.783 1.00 94.31 80 ILE A CA 1
ATOM 668 C C . ILE A 1 80 ? 6.660 -8.217 -19.279 1.00 94.31 80 ILE A C 1
ATOM 670 O O . ILE A 1 80 ? 6.376 -7.598 -18.261 1.00 94.31 80 ILE A O 1
ATOM 674 N N . SER A 1 81 ? 5.734 -8.928 -19.913 1.00 94.88 81 SER A N 1
ATOM 675 C CA . SER A 1 81 ? 4.320 -9.014 -19.540 1.00 94.88 81 SER A CA 1
ATOM 676 C C . SER A 1 81 ? 4.099 -9.613 -18.146 1.00 94.88 81 SER A C 1
ATOM 678 O O . SER A 1 81 ? 3.069 -9.357 -17.524 1.00 94.88 81 SER A O 1
ATOM 680 N N . ASN A 1 82 ? 5.072 -10.353 -17.606 1.00 95.62 82 ASN A N 1
ATOM 681 C CA . ASN A 1 82 ? 5.032 -10.904 -16.251 1.00 95.62 82 ASN A CA 1
ATOM 682 C C . ASN A 1 82 ? 5.736 -10.019 -15.204 1.00 95.62 82 ASN A C 1
ATOM 684 O O . ASN A 1 82 ? 5.880 -10.453 -14.065 1.00 95.62 82 ASN A O 1
ATOM 688 N N . SER A 1 83 ? 6.164 -8.792 -15.522 1.00 95.75 83 SER A N 1
ATOM 689 C CA . SER A 1 83 ? 6.950 -7.973 -14.584 1.00 95.75 83 SER A CA 1
ATOM 690 C C . SER A 1 83 ? 6.265 -7.706 -13.233 1.00 95.75 83 SER A C 1
ATOM 692 O O . SER A 1 83 ? 6.944 -7.782 -12.213 1.00 95.75 83 SER A O 1
ATOM 694 N N . ASN A 1 84 ? 4.939 -7.508 -13.174 1.00 96.75 84 ASN A N 1
ATOM 695 C CA . ASN A 1 84 ? 4.208 -7.414 -11.895 1.00 96.75 84 ASN A CA 1
ATOM 696 C C . ASN A 1 84 ? 4.386 -8.673 -11.023 1.00 96.75 84 ASN A C 1
ATOM 698 O O . ASN A 1 84 ? 4.503 -8.576 -9.805 1.00 96.75 84 ASN A O 1
ATOM 702 N N . ILE A 1 85 ? 4.367 -9.857 -11.646 1.00 96.44 85 ILE A N 1
ATOM 703 C CA . ILE A 1 85 ? 4.512 -11.159 -10.978 1.00 96.44 85 ILE A CA 1
ATOM 704 C C . ILE A 1 85 ? 5.951 -11.310 -10.495 1.00 96.44 85 ILE A C 1
ATOM 706 O O . ILE A 1 85 ? 6.179 -11.503 -9.306 1.00 96.44 85 ILE A O 1
ATOM 710 N N . ILE A 1 86 ? 6.909 -11.115 -11.404 1.00 95.12 86 ILE A N 1
ATOM 711 C CA . ILE A 1 86 ? 8.341 -11.267 -11.137 1.00 95.12 86 ILE A CA 1
ATOM 712 C C . ILE A 1 86 ? 8.785 -10.365 -9.983 1.00 95.12 86 ILE A C 1
ATOM 714 O O . ILE A 1 86 ? 9.497 -10.822 -9.098 1.00 95.12 86 ILE A O 1
ATOM 718 N N . GLU A 1 87 ? 8.365 -9.098 -9.959 1.00 94.69 87 GLU A N 1
ATOM 719 C CA . GLU A 1 87 ? 8.785 -8.155 -8.917 1.00 94.69 87 GLU A CA 1
ATOM 720 C C . GLU A 1 87 ? 8.263 -8.515 -7.522 1.00 94.69 87 GLU A C 1
ATOM 722 O O . GLU A 1 87 ? 9.007 -8.420 -6.538 1.00 94.69 87 GLU A O 1
ATOM 727 N N . ILE A 1 88 ? 6.997 -8.926 -7.425 1.00 96.56 88 ILE A N 1
ATOM 728 C CA . ILE A 1 88 ? 6.404 -9.337 -6.151 1.00 96.56 88 ILE A CA 1
ATOM 729 C C . ILE A 1 88 ? 6.990 -10.672 -5.700 1.00 96.56 88 ILE A C 1
ATOM 731 O O . ILE A 1 88 ? 7.380 -10.787 -4.538 1.00 96.56 88 ILE A O 1
ATOM 735 N N . ASP A 1 89 ? 7.132 -11.642 -6.602 1.00 95.31 89 ASP A N 1
ATOM 736 C CA . ASP A 1 89 ? 7.685 -12.952 -6.266 1.00 95.31 89 ASP A CA 1
ATOM 737 C C . ASP A 1 89 ? 9.145 -12.809 -5.798 1.00 95.31 89 ASP A C 1
ATOM 739 O O . ASP A 1 89 ? 9.459 -13.227 -4.681 1.00 95.31 89 ASP A O 1
ATOM 743 N N . SER A 1 90 ? 9.989 -12.054 -6.518 1.00 93.75 90 SER A N 1
ATOM 744 C CA . SER A 1 90 ? 11.346 -11.685 -6.072 1.00 93.75 90 SER A CA 1
ATOM 745 C C . SER A 1 90 ? 11.349 -11.064 -4.668 1.00 93.75 90 SER A C 1
ATOM 747 O O . SER A 1 90 ? 12.170 -11.421 -3.814 1.00 93.75 90 SER A O 1
ATOM 749 N N . TYR A 1 91 ? 10.423 -10.142 -4.381 1.00 95.44 91 TYR A N 1
ATOM 750 C CA . TYR A 1 91 ? 10.307 -9.543 -3.051 1.00 95.44 91 TYR A CA 1
ATOM 751 C C . TYR A 1 91 ? 9.928 -10.571 -1.974 1.00 95.44 91 TYR A C 1
ATOM 753 O O . TYR A 1 91 ? 10.516 -10.558 -0.883 1.00 95.44 91 TYR A O 1
ATOM 761 N N . THR A 1 92 ? 8.975 -11.461 -2.254 1.00 94.06 92 THR A N 1
ATOM 762 C CA . THR A 1 92 ? 8.548 -12.510 -1.315 1.00 94.06 92 THR A CA 1
ATOM 763 C C . THR A 1 92 ? 9.628 -13.569 -1.076 1.00 94.06 92 THR A C 1
ATOM 765 O O . THR A 1 92 ? 9.782 -14.029 0.054 1.00 94.06 92 THR A O 1
ATOM 768 N N . GLU A 1 93 ? 10.463 -13.855 -2.077 1.00 92.31 93 GLU A N 1
ATOM 769 C CA . GLU A 1 93 ? 11.611 -14.770 -1.994 1.00 92.31 93 GLU A CA 1
ATOM 770 C C . GLU A 1 93 ? 12.804 -14.180 -1.223 1.00 92.31 93 GLU A C 1
ATOM 772 O O . GLU A 1 93 ? 13.731 -14.891 -0.826 1.00 92.31 93 GLU A O 1
ATOM 777 N N . GLY A 1 94 ? 12.766 -12.880 -0.926 1.00 88.38 94 GLY A N 1
ATOM 778 C CA . GLY A 1 94 ? 13.707 -12.230 -0.018 1.00 88.38 94 GLY A CA 1
ATOM 779 C C . GLY A 1 94 ? 14.511 -11.096 -0.637 1.00 88.38 94 GLY A C 1
ATOM 780 O O . GLY A 1 94 ? 15.285 -10.458 0.092 1.00 88.38 94 GLY A O 1
ATOM 781 N N . GLU A 1 95 ? 14.310 -10.778 -1.921 1.00 89.56 95 GLU A N 1
ATOM 782 C CA . GLU A 1 95 ? 14.919 -9.592 -2.513 1.00 89.56 95 GLU A CA 1
ATOM 783 C C . GLU A 1 95 ? 14.491 -8.324 -1.770 1.00 89.56 95 GLU A C 1
ATOM 785 O O . GLU A 1 95 ? 13.458 -8.231 -1.088 1.00 89.56 95 GLU A O 1
ATOM 790 N N . ARG A 1 96 ? 15.362 -7.320 -1.829 1.00 84.38 96 ARG A N 1
ATOM 791 C CA . ARG A 1 96 ? 15.184 -6.081 -1.085 1.00 84.38 96 ARG A CA 1
ATOM 792 C C . ARG A 1 96 ? 14.577 -5.033 -2.006 1.00 84.38 96 ARG A C 1
ATOM 794 O O . ARG A 1 96 ? 15.303 -4.307 -2.669 1.00 84.38 96 ARG A O 1
ATOM 801 N N . CYS A 1 97 ? 13.255 -4.912 -1.974 1.00 87.31 97 CYS A N 1
ATOM 802 C CA . CYS A 1 97 ? 12.553 -3.778 -2.567 1.00 87.31 97 CYS A CA 1
ATOM 803 C C . CYS A 1 97 ? 12.067 -2.828 -1.457 1.00 87.31 97 CYS A C 1
ATOM 805 O O . CYS A 1 97 ? 11.182 -3.211 -0.680 1.00 87.31 97 CYS A O 1
ATOM 807 N N . PRO A 1 98 ? 12.656 -1.621 -1.320 1.00 87.62 98 PRO A N 1
ATOM 808 C CA . PRO A 1 98 ? 12.272 -0.660 -0.288 1.00 87.62 98 PRO A CA 1
ATOM 809 C C . PRO A 1 98 ? 10.781 -0.324 -0.318 1.00 87.62 98 PRO A C 1
ATOM 811 O O . PRO A 1 98 ? 10.135 -0.448 0.716 1.00 87.62 98 PRO A O 1
ATOM 814 N N . SER A 1 99 ? 10.225 -0.014 -1.491 1.00 90.00 99 SER A N 1
ATOM 815 C CA . SER A 1 99 ? 8.820 0.372 -1.658 1.00 90.00 99 SER A CA 1
ATOM 816 C C . SER A 1 99 ? 7.854 -0.739 -1.231 1.00 90.00 99 SER A C 1
ATOM 818 O O . SER A 1 99 ? 6.991 -0.500 -0.388 1.00 90.00 99 SER A O 1
ATOM 820 N N . TYR A 1 100 ? 8.047 -1.981 -1.700 1.00 94.00 100 TYR A N 1
ATOM 821 C CA . TYR A 1 100 ? 7.223 -3.121 -1.264 1.00 94.00 100 TYR A CA 1
ATOM 822 C C . TYR A 1 100 ? 7.349 -3.368 0.243 1.00 94.00 100 TYR A C 1
ATOM 824 O O . TYR A 1 100 ? 6.357 -3.646 0.915 1.00 94.00 100 TYR A O 1
ATOM 832 N N . GLY A 1 101 ? 8.548 -3.202 0.808 1.00 91.94 101 GLY A N 1
ATOM 833 C CA . GLY A 1 101 ? 8.772 -3.322 2.246 1.00 91.94 101 GLY A CA 1
ATOM 834 C C . GLY A 1 101 ? 8.141 -2.215 3.084 1.00 91.94 101 GLY A C 1
ATOM 835 O O . GLY A 1 101 ? 7.648 -2.494 4.173 1.00 91.94 101 GLY A O 1
ATOM 836 N N . GLU A 1 102 ? 8.170 -0.969 2.627 1.00 91.44 102 GLU A N 1
ATOM 837 C CA . GLU A 1 102 ? 7.508 0.156 3.295 1.00 91.44 102 GLU A CA 1
ATOM 838 C C . GLU A 1 102 ? 5.991 -0.025 3.272 1.00 91.44 102 GLU A C 1
ATOM 840 O O . GLU A 1 102 ? 5.349 0.069 4.318 1.00 91.44 102 GLU A O 1
ATOM 845 N N . PHE A 1 103 ? 5.441 -0.397 2.116 1.00 93.50 103 PHE A N 1
ATOM 846 C CA . PHE A 1 103 ? 4.015 -0.651 1.955 1.00 93.50 103 PHE A CA 1
ATOM 847 C C . PHE A 1 103 ? 3.525 -1.847 2.785 1.00 93.50 103 PHE A C 1
ATOM 849 O O . PHE A 1 103 ? 2.519 -1.744 3.484 1.00 93.50 103 PHE A O 1
ATOM 856 N N . THR A 1 104 ? 4.276 -2.956 2.794 1.00 92.75 104 THR A N 1
ATOM 857 C CA . THR A 1 104 ? 3.937 -4.137 3.608 1.00 92.75 104 THR A CA 1
ATOM 858 C C . THR A 1 104 ? 3.885 -3.773 5.094 1.00 92.75 104 THR A C 1
ATOM 860 O O . THR A 1 104 ? 2.940 -4.150 5.777 1.00 92.75 104 THR A O 1
ATOM 863 N N . ARG A 1 105 ? 4.851 -2.995 5.616 1.00 87.81 105 ARG A N 1
ATOM 864 C CA . ARG A 1 105 ? 4.819 -2.542 7.025 1.00 87.81 105 ARG A CA 1
ATOM 865 C C . ARG A 1 105 ? 3.631 -1.644 7.314 1.00 87.81 105 ARG A C 1
ATOM 867 O O . ARG A 1 105 ? 3.037 -1.761 8.377 1.00 87.81 105 ARG A O 1
ATOM 874 N N . PHE A 1 106 ? 3.322 -0.749 6.382 1.00 86.56 106 PHE A N 1
ATOM 875 C CA . PHE A 1 106 ? 2.213 0.178 6.521 1.00 86.56 106 PHE A CA 1
ATOM 876 C C . PHE A 1 106 ? 0.880 -0.563 6.689 1.00 86.56 106 PHE A C 1
ATOM 878 O O . PHE A 1 106 ? 0.165 -0.273 7.641 1.00 86.56 106 PHE A O 1
ATOM 885 N N . LEU A 1 107 ? 0.583 -1.560 5.847 1.00 84.94 107 LEU A N 1
ATOM 886 C CA . LEU A 1 107 ? -0.683 -2.297 5.950 1.00 84.94 107 LEU A CA 1
ATOM 887 C C . LEU A 1 107 ? -0.716 -3.355 7.056 1.00 84.94 107 LEU A C 1
ATOM 889 O O . LEU A 1 107 ? -1.776 -3.611 7.614 1.00 84.94 107 LEU A O 1
ATOM 893 N N . THR A 1 108 ? 0.421 -3.962 7.394 1.00 80.62 108 THR A N 1
ATOM 894 C CA . THR A 1 108 ? 0.485 -4.992 8.450 1.00 80.62 108 THR A CA 1
ATOM 895 C C . THR A 1 108 ? 0.703 -4.423 9.854 1.00 80.62 108 THR A C 1
ATOM 897 O O . THR A 1 108 ? 0.671 -5.173 10.824 1.00 80.62 108 THR A O 1
ATOM 900 N N . GLY A 1 109 ? 1.004 -3.128 9.982 1.00 77.31 109 GLY A N 1
ATOM 901 C CA . GLY A 1 109 ? 1.366 -2.496 11.256 1.00 77.31 109 GLY A CA 1
ATOM 902 C C . GLY A 1 109 ? 2.747 -2.894 11.800 1.00 77.31 109 GLY A C 1
ATOM 903 O O . GLY A 1 109 ? 3.156 -2.418 12.861 1.00 77.31 109 GLY A O 1
ATOM 904 N N . ILE A 1 110 ? 3.516 -3.731 11.091 1.00 72.81 110 ILE A N 1
ATOM 905 C CA . ILE A 1 110 ? 4.809 -4.236 11.575 1.00 72.81 110 ILE A CA 1
ATOM 906 C C . ILE A 1 110 ? 5.827 -3.092 11.670 1.00 72.81 110 ILE A C 1
ATOM 908 O O . ILE A 1 110 ? 6.400 -2.638 10.676 1.00 72.81 110 ILE A O 1
ATOM 912 N N . CYS A 1 111 ? 6.120 -2.678 12.901 1.00 71.06 111 CYS A N 1
ATOM 913 C CA . CYS A 1 111 ? 7.059 -1.603 13.210 1.00 71.06 111 CYS A CA 1
ATOM 914 C C . CYS A 1 111 ? 8.229 -2.094 14.075 1.00 71.06 111 CYS A C 1
ATOM 916 O O . CYS A 1 111 ? 8.096 -3.005 14.886 1.00 71.06 111 CYS A O 1
ATOM 918 N N . GLY A 1 112 ? 9.402 -1.469 13.924 1.00 67.75 112 GLY A N 1
ATOM 919 C CA . GLY A 1 112 ? 10.558 -1.704 14.804 1.00 67.75 112 GLY A CA 1
ATOM 920 C C . GLY A 1 112 ? 11.331 -3.011 14.578 1.00 67.75 112 GLY A C 1
ATOM 921 O O . GLY A 1 112 ? 12.313 -3.251 15.276 1.00 67.75 112 GLY A O 1
ATOM 922 N N . ARG A 1 113 ? 10.953 -3.831 13.587 1.00 81.50 113 ARG A N 1
ATOM 923 C CA . ARG A 1 113 ? 11.711 -5.025 13.174 1.00 81.50 113 ARG A CA 1
ATOM 924 C C . ARG A 1 113 ? 11.693 -5.256 11.663 1.00 81.50 113 ARG A C 1
ATOM 926 O O . ARG A 1 113 ? 10.994 -4.583 10.902 1.00 81.50 113 ARG A O 1
ATOM 933 N N . ARG A 1 114 ? 12.505 -6.217 11.214 1.00 78.38 114 ARG A N 1
ATOM 934 C CA . ARG A 1 114 ? 12.497 -6.701 9.829 1.00 78.38 114 ARG A CA 1
ATOM 935 C C . ARG A 1 114 ? 11.262 -7.585 9.607 1.00 78.38 114 ARG A C 1
ATOM 937 O O . ARG A 1 114 ? 10.959 -8.416 10.458 1.00 78.38 114 ARG A O 1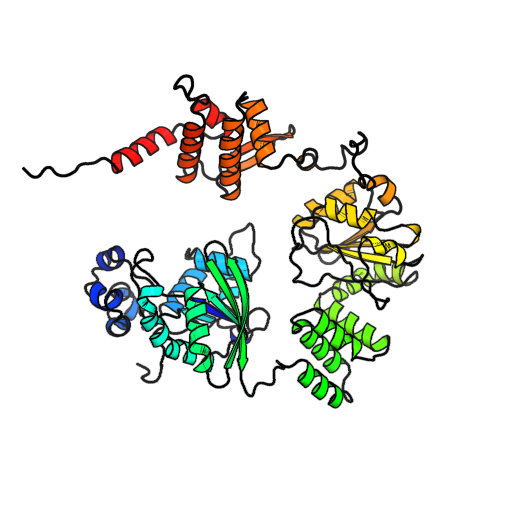
ATOM 944 N N . ILE A 1 115 ? 10.599 -7.396 8.464 1.00 83.94 115 ILE A N 1
ATOM 945 C CA . ILE A 1 115 ? 9.545 -8.298 7.979 1.00 83.94 115 ILE A CA 1
ATOM 946 C C . ILE A 1 115 ? 10.217 -9.598 7.521 1.00 83.94 115 ILE A C 1
ATOM 948 O O . ILE A 1 115 ? 11.160 -9.532 6.712 1.00 83.94 115 ILE A O 1
ATOM 952 N N . SER A 1 116 ? 9.776 -10.734 8.058 1.00 88.75 116 SER A N 1
ATOM 953 C CA . SER A 1 116 ? 10.249 -12.065 7.664 1.00 88.75 116 SER A CA 1
ATOM 954 C C . SER A 1 116 ? 9.758 -12.429 6.260 1.00 88.75 116 SER A C 1
ATOM 956 O O . SER A 1 116 ? 8.888 -11.757 5.711 1.00 88.75 116 SER A O 1
ATOM 958 N N . ASN A 1 117 ? 10.326 -13.462 5.638 1.00 90.38 117 ASN A N 1
ATOM 959 C CA . ASN A 1 117 ? 9.864 -13.877 4.311 1.00 90.38 117 ASN A CA 1
ATOM 960 C C . ASN A 1 117 ? 8.440 -14.447 4.382 1.00 90.38 117 ASN A C 1
ATOM 962 O O . ASN A 1 117 ? 7.619 -14.134 3.529 1.00 90.38 117 ASN A O 1
ATOM 966 N N . GLU A 1 118 ? 8.119 -15.186 5.442 1.00 90.75 118 GLU A N 1
ATOM 967 C CA . GLU A 1 118 ? 6.785 -15.740 5.684 1.00 90.75 118 GLU A CA 1
ATOM 968 C C . GLU A 1 118 ? 5.735 -14.629 5.770 1.00 90.75 118 GLU A C 1
ATOM 970 O O . GLU A 1 118 ? 4.681 -14.730 5.158 1.00 90.75 118 GLU A O 1
ATOM 975 N N . GLU A 1 119 ? 6.041 -13.522 6.450 1.00 89.19 119 GLU A N 1
ATOM 976 C CA . GLU A 1 119 ? 5.133 -12.374 6.556 1.00 89.19 119 GLU A CA 1
ATOM 977 C C . GLU A 1 119 ? 4.923 -11.661 5.219 1.00 89.19 119 GLU A C 1
ATOM 979 O O . GLU A 1 119 ? 3.815 -11.214 4.923 1.00 89.19 119 GLU A O 1
ATOM 984 N N . ARG A 1 120 ? 5.971 -11.575 4.387 1.00 94.31 120 ARG A N 1
ATOM 985 C CA . ARG A 1 120 ? 5.836 -11.055 3.018 1.00 94.31 120 ARG A CA 1
ATOM 986 C C . ARG A 1 120 ? 4.912 -11.946 2.207 1.00 94.31 120 ARG A C 1
ATOM 988 O O . ARG A 1 120 ? 3.999 -11.429 1.576 1.00 94.31 120 ARG A O 1
ATOM 995 N N . VAL A 1 121 ? 5.148 -13.258 2.240 1.00 95.38 121 VAL A N 1
ATOM 996 C CA . VAL A 1 121 ? 4.345 -14.251 1.520 1.00 95.38 121 VAL A CA 1
ATOM 997 C C . VAL A 1 121 ? 2.895 -14.191 1.988 1.00 95.38 121 VAL A C 1
ATOM 999 O O . VAL A 1 121 ? 2.004 -14.066 1.157 1.00 95.38 121 VAL A O 1
ATOM 1002 N N . MET A 1 122 ? 2.643 -14.198 3.300 1.00 91.69 122 MET A N 1
ATOM 1003 C CA . MET A 1 122 ? 1.292 -14.115 3.861 1.00 91.69 122 MET A CA 1
ATOM 1004 C C . MET A 1 122 ? 0.542 -12.878 3.363 1.00 91.69 122 MET A C 1
ATOM 1006 O O . MET A 1 122 ? -0.589 -12.997 2.893 1.00 91.69 122 MET A O 1
ATOM 1010 N N . PHE A 1 123 ? 1.173 -11.703 3.426 1.00 94.69 123 PHE A N 1
ATOM 1011 C CA . PHE A 1 123 ? 0.552 -10.465 2.969 1.00 94.69 123 PHE A CA 1
ATOM 1012 C C . PHE A 1 123 ? 0.336 -10.460 1.447 1.00 94.69 123 PHE A C 1
ATOM 1014 O O . PHE A 1 123 ? -0.797 -10.301 0.993 1.00 94.69 123 PHE A O 1
ATOM 1021 N N . TRP A 1 124 ? 1.380 -10.690 0.647 1.00 97.75 124 TRP A N 1
ATOM 1022 C CA . TRP A 1 124 ? 1.289 -10.605 -0.816 1.00 97.75 124 TRP A CA 1
ATOM 1023 C C . TRP A 1 124 ? 0.470 -11.740 -1.448 1.00 97.75 124 TRP A C 1
ATOM 1025 O O . TRP A 1 124 ? -0.070 -11.557 -2.536 1.00 97.75 124 TRP A O 1
ATOM 1035 N N . ASN A 1 125 ? 0.269 -12.867 -0.754 1.00 97.62 125 ASN A N 1
ATOM 1036 C CA . ASN A 1 125 ? -0.699 -13.885 -1.169 1.00 97.62 125 ASN A CA 1
ATOM 1037 C C . ASN A 1 125 ? -2.151 -13.518 -0.838 1.00 97.62 125 ASN A C 1
ATOM 1039 O O . ASN A 1 125 ? -3.048 -14.134 -1.399 1.00 97.62 125 ASN A O 1
ATOM 1043 N N . SER A 1 126 ? -2.416 -12.536 0.026 1.00 96.06 126 SER A N 1
ATOM 1044 C CA . SER A 1 126 ? -3.783 -12.086 0.357 1.00 96.06 126 SER A CA 1
ATOM 1045 C C . SER A 1 126 ? -4.293 -10.926 -0.509 1.00 96.06 126 SER A C 1
ATOM 1047 O O . SER A 1 126 ? -5.471 -10.574 -0.448 1.00 96.06 126 SER A O 1
ATOM 1049 N N . VAL A 1 127 ? -3.426 -10.336 -1.337 1.00 98.00 127 VAL A N 1
ATOM 1050 C CA . VAL A 1 127 ? -3.735 -9.164 -2.170 1.00 98.00 127 VAL A CA 1
ATOM 1051 C C . VAL A 1 127 ? -3.417 -9.430 -3.642 1.00 98.00 127 VAL A C 1
ATOM 1053 O O . VAL A 1 127 ? -2.746 -10.403 -3.985 1.00 98.00 127 VAL A O 1
ATOM 1056 N N . ALA A 1 128 ? -3.898 -8.561 -4.525 1.00 98.69 128 ALA A N 1
ATOM 1057 C CA . ALA A 1 128 ? -3.433 -8.480 -5.905 1.00 98.69 128 ALA A CA 1
ATOM 1058 C C . ALA A 1 128 ? -2.530 -7.251 -6.091 1.00 98.69 128 ALA A C 1
ATOM 1060 O O . ALA A 1 128 ? -2.728 -6.236 -5.425 1.00 98.69 128 ALA A O 1
ATOM 1061 N N . PHE A 1 129 ? -1.567 -7.319 -7.009 1.00 98.56 129 PHE A N 1
ATOM 1062 C CA . PHE A 1 129 ? -0.702 -6.206 -7.401 1.00 98.56 129 PHE A CA 1
ATOM 1063 C C . PHE A 1 129 ? -0.767 -5.958 -8.907 1.00 98.56 129 PHE A C 1
ATOM 1065 O O . PHE A 1 129 ? -0.759 -6.900 -9.706 1.00 98.56 129 PHE A O 1
ATOM 1072 N N . TYR A 1 130 ? -0.800 -4.685 -9.291 1.00 98.31 130 TYR A N 1
ATOM 1073 C CA . TYR A 1 130 ? -0.827 -4.262 -10.684 1.00 98.31 130 TYR A CA 1
ATOM 1074 C C . TYR A 1 130 ? -0.209 -2.872 -10.846 1.00 98.31 130 TYR A C 1
ATOM 1076 O O . TYR A 1 130 ? -0.587 -1.955 -10.123 1.00 98.31 130 TYR A O 1
ATOM 1084 N N . ASN A 1 131 ? 0.698 -2.686 -11.804 1.00 96.69 131 ASN A N 1
ATOM 1085 C CA . ASN A 1 131 ? 1.120 -1.354 -12.239 1.00 96.69 131 ASN A CA 1
ATOM 1086 C C . ASN A 1 131 ? 0.176 -0.787 -13.307 1.00 96.69 131 ASN A C 1
ATOM 1088 O O . ASN A 1 131 ? -0.193 -1.482 -14.253 1.00 96.69 131 ASN A O 1
ATOM 1092 N N . TYR A 1 132 ? -0.182 0.490 -13.158 1.00 95.62 132 TYR A N 1
ATOM 1093 C CA . TYR A 1 132 ? -1.124 1.182 -14.037 1.00 95.62 132 TYR A CA 1
ATOM 1094 C C . TYR A 1 132 ? -0.575 1.397 -15.459 1.00 95.62 132 TYR A C 1
ATOM 1096 O O . TYR A 1 132 ? -1.245 1.054 -16.431 1.00 95.62 132 TYR A O 1
ATOM 1104 N N . ILE A 1 133 ? 0.647 1.922 -15.597 1.00 93.44 133 ILE A N 1
ATOM 1105 C CA . ILE A 1 133 ? 1.255 2.219 -16.905 1.00 93.44 133 ILE A CA 1
ATOM 1106 C C . ILE A 1 133 ? 1.652 0.914 -17.606 1.00 93.44 133 ILE A C 1
ATOM 1108 O O . ILE A 1 133 ? 2.314 0.069 -17.005 1.00 93.44 133 ILE A O 1
ATOM 1112 N N . GLN A 1 134 ? 1.273 0.755 -18.878 1.00 94.56 134 GLN A N 1
ATOM 1113 C CA . GLN A 1 134 ? 1.381 -0.502 -19.640 1.00 94.56 134 GLN A CA 1
ATOM 1114 C C . GLN A 1 134 ? 2.664 -0.641 -20.475 1.00 94.56 134 GLN A C 1
ATOM 1116 O O . GLN A 1 134 ? 2.762 -1.502 -21.349 1.00 94.56 134 GLN A O 1
ATOM 1121 N N . HIS A 1 135 ? 3.672 0.180 -20.199 1.00 92.62 135 HIS A N 1
ATOM 1122 C CA . HIS A 1 135 ? 5.000 0.098 -20.801 1.00 92.62 135 HIS A CA 1
ATOM 1123 C C . HIS A 1 135 ? 6.081 0.474 -19.782 1.00 92.62 135 HIS A C 1
ATOM 1125 O O . HIS A 1 135 ? 5.822 1.134 -18.775 1.00 92.62 135 HIS A O 1
ATOM 1131 N N . PHE A 1 136 ? 7.308 0.031 -20.040 1.00 92.44 136 PHE A N 1
ATOM 1132 C CA . PHE A 1 136 ? 8.472 0.403 -19.248 1.00 92.44 136 PHE A CA 1
ATOM 1133 C C . PHE A 1 136 ? 8.838 1.867 -19.469 1.00 92.44 136 PHE A C 1
ATOM 1135 O O . PHE A 1 136 ? 8.784 2.382 -20.586 1.00 92.44 136 PHE A O 1
ATOM 1142 N N . LEU A 1 137 ? 9.292 2.509 -18.399 1.00 89.06 137 LEU A N 1
ATOM 1143 C CA . LEU A 1 137 ? 9.738 3.895 -18.410 1.00 89.06 137 LEU A CA 1
ATOM 1144 C C . LEU A 1 137 ? 11.242 4.019 -18.130 1.00 89.06 137 LEU A C 1
ATOM 1146 O O . LEU A 1 137 ? 11.842 3.117 -17.532 1.00 89.06 137 LEU A O 1
ATOM 1150 N N . PRO A 1 138 ? 11.879 5.122 -18.567 1.00 87.12 138 PRO A N 1
ATOM 1151 C CA . PRO A 1 138 ? 13.224 5.452 -18.114 1.00 87.12 138 PRO A CA 1
ATOM 1152 C C . PRO A 1 138 ? 13.214 5.782 -16.610 1.00 87.12 138 PRO A C 1
ATOM 1154 O O . PRO A 1 138 ? 12.159 5.966 -16.003 1.00 87.12 138 PRO A O 1
ATOM 1157 N N . GLU A 1 139 ? 14.396 5.842 -15.997 1.00 74.44 139 GLU A N 1
ATOM 1158 C CA . GLU A 1 139 ? 14.561 6.142 -14.569 1.00 74.44 139 GLU A CA 1
ATOM 1159 C C . GLU A 1 139 ? 13.876 7.465 -14.152 1.00 74.44 139 GLU A C 1
ATOM 1161 O O . GLU A 1 139 ? 13.752 8.401 -14.942 1.00 74.44 139 GLU A O 1
ATOM 1166 N N . ALA A 1 140 ? 13.424 7.527 -12.892 1.00 60.59 140 ALA A N 1
ATOM 1167 C CA . ALA A 1 140 ? 12.457 8.499 -12.369 1.00 60.59 140 ALA A CA 1
ATOM 1168 C C . ALA A 1 140 ? 12.818 9.992 -12.536 1.00 60.59 140 ALA A C 1
ATOM 1170 O O . ALA A 1 140 ? 11.925 10.834 -12.452 1.00 60.59 140 ALA A O 1
ATOM 1171 N N . GLU A 1 141 ? 14.085 10.340 -12.786 1.00 52.94 141 GLU A N 1
ATOM 1172 C CA . GLU A 1 141 ? 14.503 11.729 -13.041 1.00 52.94 141 GLU A CA 1
ATOM 1173 C C . GLU A 1 141 ? 13.981 12.273 -14.390 1.00 52.94 141 GLU A C 1
ATOM 1175 O O . GLU A 1 141 ? 13.816 13.484 -14.526 1.00 52.94 141 GLU A O 1
ATOM 1180 N N . ASP A 1 142 ? 13.621 11.394 -15.336 1.00 51.84 142 ASP A N 1
ATOM 1181 C CA . ASP A 1 142 ? 13.097 11.741 -16.670 1.00 51.84 142 ASP A CA 1
ATOM 1182 C C . ASP A 1 142 ? 11.555 11.641 -16.769 1.00 51.84 142 ASP A C 1
ATOM 1184 O O . ASP A 1 142 ? 10.977 11.705 -17.862 1.00 51.84 142 ASP A O 1
ATOM 1188 N N . PHE A 1 143 ? 10.848 11.433 -15.649 1.00 59.66 143 PHE A N 1
ATOM 1189 C CA . PHE A 1 143 ? 9.408 11.163 -15.656 1.00 59.66 143 PHE A CA 1
ATOM 1190 C C . PHE A 1 143 ? 8.560 12.334 -15.130 1.00 59.66 143 PHE A C 1
ATOM 1192 O O . PHE A 1 143 ? 8.237 12.421 -13.946 1.00 59.66 143 PHE A O 1
ATOM 1199 N N . SER A 1 144 ? 8.127 13.215 -16.039 1.00 64.75 144 SER A N 1
ATOM 1200 C CA . SER A 1 144 ? 7.077 14.203 -15.761 1.00 64.75 144 SER A CA 1
ATOM 1201 C C . SER A 1 144 ? 5.690 13.618 -16.045 1.00 64.75 144 SER A C 1
ATOM 1203 O O . SER A 1 144 ? 5.311 13.404 -17.198 1.00 64.75 144 SER A O 1
ATOM 1205 N N . TYR A 1 145 ? 4.898 13.391 -14.992 1.00 64.88 145 TYR A N 1
ATOM 1206 C CA . TYR A 1 145 ? 3.502 12.945 -15.120 1.00 64.88 145 TYR A CA 1
ATOM 1207 C C . TYR A 1 145 ? 2.634 13.946 -15.902 1.00 64.88 145 TYR A C 1
ATOM 1209 O O . TYR A 1 145 ? 1.735 13.542 -16.635 1.00 64.88 145 TYR A O 1
ATOM 1217 N N . GLN A 1 146 ? 2.915 15.250 -15.786 1.00 58.75 146 GLN A N 1
ATOM 1218 C CA . GLN A 1 146 ? 2.147 16.292 -16.478 1.00 58.75 146 GLN A CA 1
ATOM 1219 C C . GLN A 1 146 ? 2.353 16.259 -17.997 1.00 58.75 146 GLN A C 1
ATOM 1221 O O . GLN A 1 146 ? 1.413 16.507 -18.747 1.00 58.75 146 GLN A O 1
ATOM 1226 N N . GLU A 1 147 ? 3.554 15.905 -18.456 1.00 62.56 147 GLU A N 1
ATOM 1227 C CA . GLU A 1 147 ? 3.886 15.827 -19.884 1.00 62.56 147 GLU A CA 1
ATOM 1228 C C . GLU A 1 147 ? 3.340 14.555 -20.551 1.00 62.56 147 GLU A C 1
ATOM 1230 O O . GLU A 1 147 ? 3.270 14.484 -21.776 1.00 62.56 147 GLU A O 1
ATOM 1235 N N . ARG A 1 148 ? 2.917 13.558 -19.759 1.00 66.62 148 ARG A N 1
ATOM 1236 C CA . ARG A 1 148 ? 2.441 12.252 -20.243 1.00 66.62 148 ARG A CA 1
ATOM 1237 C C . ARG A 1 148 ? 1.009 11.902 -19.833 1.00 66.62 148 ARG A C 1
ATOM 1239 O O . ARG A 1 148 ? 0.648 10.728 -19.842 1.00 66.62 148 ARG A O 1
ATOM 1246 N N . LYS A 1 149 ? 0.160 12.901 -19.559 1.00 68.88 149 LYS A N 1
ATOM 1247 C CA . LYS A 1 149 ? -1.270 12.689 -19.254 1.00 68.88 149 LYS A CA 1
ATOM 1248 C C . LYS A 1 149 ? -1.985 11.827 -20.306 1.00 68.88 149 LYS A C 1
ATOM 1250 O O . LYS A 1 149 ? -2.694 10.900 -19.943 1.00 68.88 149 LYS A O 1
ATOM 1255 N N . SER A 1 150 ? -1.722 12.062 -21.593 1.00 70.06 150 SER A N 1
ATOM 1256 C CA . SER A 1 150 ? -2.295 11.261 -22.687 1.00 70.06 150 SER A CA 1
ATOM 1257 C C . SER A 1 150 ? -1.932 9.773 -22.615 1.00 70.06 150 SER A C 1
ATOM 1259 O O . SER A 1 150 ? -2.741 8.938 -23.001 1.00 70.06 150 SER A O 1
ATOM 1261 N N . SER A 1 151 ? -0.741 9.449 -22.102 1.00 71.12 151 SER A N 1
ATOM 1262 C CA . SER A 1 151 ? -0.269 8.075 -21.890 1.00 71.12 151 SER A CA 1
ATOM 1263 C C . SER A 1 151 ? -1.014 7.395 -20.735 1.00 71.12 151 SER A C 1
ATOM 1265 O O . SER A 1 151 ? -1.366 6.223 -20.801 1.00 71.12 151 SER A O 1
ATOM 1267 N N . LEU A 1 152 ? -1.309 8.154 -19.672 1.00 83.69 152 LEU A N 1
ATOM 1268 C CA . LEU A 1 152 ? -2.095 7.660 -18.539 1.00 83.69 152 LEU A CA 1
ATOM 1269 C C . LEU A 1 152 ? -3.550 7.384 -18.940 1.00 83.69 152 LEU A C 1
ATOM 1271 O O . LEU A 1 152 ? -4.130 6.395 -18.496 1.00 83.69 152 LEU A O 1
ATOM 1275 N N . ASP A 1 153 ? -4.129 8.232 -19.788 1.00 85.81 153 ASP A N 1
ATOM 1276 C CA . ASP A 1 153 ? -5.490 8.036 -20.291 1.00 85.81 153 ASP A CA 1
ATOM 1277 C C . ASP A 1 153 ? -5.562 6.823 -21.240 1.00 85.81 153 ASP A C 1
ATOM 1279 O O . ASP A 1 153 ? -6.498 6.029 -21.154 1.00 85.81 153 ASP A O 1
ATOM 1283 N N . SER A 1 154 ? -4.552 6.611 -22.099 1.00 88.12 154 SER A N 1
ATOM 1284 C CA . SER A 1 154 ? -4.522 5.455 -23.012 1.00 88.12 154 SER A CA 1
ATOM 1285 C C . SER A 1 154 ? -4.361 4.108 -22.310 1.00 88.12 154 SER A C 1
ATOM 1287 O O . SER A 1 154 ? -4.807 3.095 -22.846 1.00 88.12 154 SER A O 1
ATOM 1289 N N . ASP A 1 155 ? -3.754 4.093 -21.123 1.00 92.81 155 ASP A N 1
ATOM 1290 C CA . ASP A 1 155 ? -3.550 2.879 -20.326 1.00 92.81 155 ASP A CA 1
ATOM 1291 C C . ASP A 1 155 ? -4.752 2.557 -19.413 1.00 92.81 155 ASP A C 1
ATOM 1293 O O . ASP A 1 155 ? -4.864 1.444 -18.893 1.00 92.81 155 ASP A O 1
ATOM 1297 N N . PHE A 1 156 ? -5.712 3.480 -19.264 1.00 94.12 156 PHE A N 1
ATOM 1298 C CA . PHE A 1 156 ? -6.906 3.271 -18.440 1.00 94.12 156 PHE A CA 1
ATOM 1299 C C . PHE A 1 156 ? -7.737 2.029 -18.821 1.00 94.12 156 PHE A C 1
ATOM 1301 O O . PHE A 1 156 ? -8.149 1.305 -17.912 1.00 94.12 156 PHE A O 1
ATOM 1308 N N . PRO A 1 157 ? -7.983 1.706 -20.110 1.00 94.38 157 PRO A N 1
ATOM 1309 C CA . PRO A 1 157 ? -8.750 0.515 -20.483 1.00 94.38 157 PRO A CA 1
ATOM 1310 C C . PRO A 1 157 ? -8.137 -0.796 -19.972 1.00 94.38 157 PRO A C 1
ATOM 1312 O O . PRO A 1 157 ? -8.866 -1.729 -19.632 1.00 94.38 157 PRO A O 1
ATOM 1315 N N . ALA A 1 158 ? -6.806 -0.867 -19.870 1.00 95.44 158 ALA A N 1
ATOM 1316 C CA . ALA A 1 158 ? -6.113 -2.015 -19.296 1.00 95.44 158 ALA A CA 1
ATOM 1317 C C . ALA A 1 158 ? -6.434 -2.159 -17.799 1.00 95.44 158 ALA A C 1
ATOM 1319 O O . ALA A 1 158 ? -6.820 -3.238 -17.347 1.00 95.44 158 ALA A O 1
ATOM 1320 N N . PHE A 1 159 ? -6.374 -1.053 -17.052 1.00 96.56 159 PHE A N 1
ATOM 1321 C CA . PHE A 1 159 ? -6.785 -1.012 -15.649 1.00 96.56 159 PHE A CA 1
ATOM 1322 C C . PHE A 1 159 ? -8.275 -1.342 -15.466 1.00 96.56 159 PHE A C 1
ATOM 1324 O O . PHE A 1 159 ? -8.623 -2.140 -14.596 1.00 96.56 159 PHE A O 1
ATOM 1331 N N . ALA A 1 160 ? -9.157 -0.796 -16.307 1.00 95.56 160 ALA A N 1
ATOM 1332 C CA . ALA A 1 160 ? -10.589 -1.085 -16.275 1.00 95.56 160 ALA A CA 1
ATOM 1333 C C . ALA A 1 160 ? -10.868 -2.591 -16.394 1.00 95.56 160 ALA A C 1
ATOM 1335 O O . ALA A 1 160 ? -11.684 -3.130 -15.643 1.00 95.56 160 ALA A O 1
ATOM 1336 N N . LYS A 1 161 ? -10.130 -3.288 -17.270 1.00 95.56 161 LYS A N 1
ATOM 1337 C CA . LYS A 1 161 ? -10.237 -4.742 -17.416 1.00 95.56 161 LYS A CA 1
ATOM 1338 C C . LYS A 1 161 ? -9.803 -5.492 -16.154 1.00 95.56 161 LYS A C 1
ATOM 1340 O O . LYS A 1 161 ? -10.462 -6.447 -15.752 1.00 95.56 161 LYS A O 1
ATOM 1345 N N . VAL A 1 162 ? -8.748 -5.032 -15.478 1.00 96.94 162 VAL A N 1
ATOM 1346 C CA . VAL A 1 162 ? -8.314 -5.602 -14.189 1.00 96.94 162 VAL A CA 1
ATOM 1347 C C . VAL A 1 162 ? -9.384 -5.427 -13.108 1.00 96.94 162 VAL A C 1
ATOM 1349 O O . VAL A 1 162 ? -9.623 -6.348 -12.330 1.00 96.94 162 VAL A O 1
ATOM 1352 N N . ILE A 1 163 ? -10.065 -4.279 -13.065 1.00 97.00 163 ILE A N 1
ATOM 1353 C CA . ILE A 1 163 ? -11.174 -4.041 -12.128 1.00 97.00 163 ILE A CA 1
ATOM 1354 C C . ILE A 1 163 ? -12.367 -4.952 -12.421 1.00 97.00 163 ILE A C 1
ATOM 1356 O O . ILE A 1 163 ? -12.956 -5.503 -11.489 1.00 97.00 163 ILE A O 1
ATOM 1360 N N . GLU A 1 164 ? -12.701 -5.144 -13.697 1.00 94.38 164 GLU A N 1
ATOM 1361 C CA . GLU A 1 164 ? -13.757 -6.063 -14.125 1.00 94.38 164 GLU A CA 1
ATOM 1362 C C . GLU A 1 164 ? -13.468 -7.508 -13.685 1.00 94.38 164 GLU A C 1
ATOM 1364 O O . GLU A 1 164 ? -14.348 -8.163 -13.124 1.00 94.38 164 GLU A O 1
ATOM 1369 N N . GLU A 1 165 ? -12.239 -7.989 -13.907 1.00 95.19 165 GLU A N 1
ATOM 1370 C CA . GLU A 1 165 ? -11.831 -9.370 -13.625 1.00 95.19 165 GLU A CA 1
ATOM 1371 C C . GLU A 1 165 ? -11.656 -9.644 -12.128 1.00 95.19 165 GLU A C 1
ATOM 1373 O O . GLU A 1 165 ? -12.174 -10.633 -11.604 1.00 95.19 165 GLU A O 1
ATOM 1378 N N . LEU A 1 166 ? -10.920 -8.781 -11.422 1.00 96.94 166 LEU A N 1
ATOM 1379 C CA . LEU A 1 166 ? -10.548 -9.032 -10.029 1.00 96.94 166 LEU A CA 1
ATOM 1380 C C . LEU A 1 166 ? -11.652 -8.636 -9.047 1.00 96.94 166 LEU A C 1
ATOM 1382 O O . LEU A 1 166 ? -11.787 -9.251 -7.986 1.00 96.94 166 LEU A O 1
ATOM 1386 N N . ARG A 1 167 ? -12.464 -7.637 -9.412 1.00 95.81 167 ARG A N 1
ATOM 1387 C CA . ARG A 1 167 ? -13.514 -7.047 -8.574 1.00 95.81 167 ARG A CA 1
ATOM 1388 C C . ARG A 1 167 ? -13.044 -6.753 -7.135 1.00 95.81 167 ARG A C 1
ATOM 1390 O O . ARG A 1 167 ? -13.641 -7.288 -6.196 1.00 95.81 167 ARG A O 1
ATOM 1397 N N . PRO A 1 168 ? -11.978 -5.950 -6.931 1.00 97.12 168 PRO A N 1
ATOM 1398 C CA . PRO A 1 168 ? -11.523 -5.592 -5.588 1.00 97.12 168 PRO A CA 1
ATOM 1399 C C . PRO A 1 168 ? -12.600 -4.830 -4.807 1.00 97.12 168 PRO A C 1
ATOM 1401 O O . PRO A 1 168 ? -13.357 -4.059 -5.397 1.00 97.12 168 PRO A O 1
ATOM 1404 N N . ASP A 1 169 ? -12.624 -5.014 -3.488 1.00 91.69 169 ASP A N 1
ATOM 1405 C CA . ASP A 1 169 ? -13.409 -4.216 -2.539 1.00 91.69 169 ASP A CA 1
ATOM 1406 C C . ASP A 1 169 ? -12.666 -2.917 -2.177 1.00 91.69 169 ASP A C 1
ATOM 1408 O O . ASP A 1 169 ? -13.274 -1.858 -2.008 1.00 91.69 169 ASP A O 1
ATOM 1412 N N . VAL A 1 170 ? -11.333 -2.993 -2.084 1.00 94.31 170 VAL A N 1
ATOM 1413 C CA . VAL A 1 170 ? -10.451 -1.877 -1.719 1.00 94.31 170 VAL A CA 1
ATOM 1414 C C . VAL A 1 170 ? -9.261 -1.810 -2.668 1.00 94.31 170 VAL A C 1
ATOM 1416 O O . VAL A 1 170 ? -8.686 -2.833 -3.046 1.00 94.31 170 VAL A O 1
ATOM 1419 N N . ILE A 1 171 ? -8.868 -0.589 -3.030 1.00 97.81 171 ILE A N 1
ATOM 1420 C CA . ILE A 1 171 ? -7.680 -0.317 -3.834 1.00 97.81 171 ILE A CA 1
ATOM 1421 C C . ILE A 1 171 ? -6.750 0.630 -3.081 1.00 97.81 171 ILE A C 1
ATOM 1423 O O . ILE A 1 171 ? -7.163 1.706 -2.645 1.00 97.81 171 ILE A O 1
ATOM 1427 N N . TYR A 1 172 ? -5.478 0.249 -2.986 1.00 97.19 172 TYR A N 1
ATOM 1428 C CA . TYR A 1 172 ? -4.397 1.113 -2.527 1.00 97.19 172 TYR A CA 1
ATOM 1429 C C . TYR A 1 172 ? -3.604 1.626 -3.723 1.00 97.19 172 TYR A C 1
ATOM 1431 O O . TYR A 1 172 ? -2.881 0.866 -4.360 1.00 97.19 172 TYR A O 1
ATOM 1439 N N . ILE A 1 173 ? -3.735 2.913 -4.027 1.00 97.12 173 ILE A N 1
ATOM 1440 C CA . ILE A 1 173 ? -3.153 3.548 -5.209 1.00 97.12 173 ILE A CA 1
ATOM 1441 C C . ILE A 1 173 ? -1.877 4.277 -4.829 1.00 97.12 173 ILE A C 1
ATOM 1443 O O . ILE A 1 173 ? -1.862 5.091 -3.903 1.00 97.12 173 ILE A O 1
ATOM 1447 N N . TRP A 1 174 ? -0.803 3.992 -5.551 1.00 94.38 174 TRP A N 1
ATOM 1448 C CA . TRP A 1 174 ? 0.487 4.616 -5.329 1.00 94.38 174 TRP A CA 1
ATOM 1449 C C . TRP A 1 174 ? 0.621 5.877 -6.176 1.00 94.38 174 TRP A C 1
ATOM 1451 O O . TRP A 1 174 ? 0.414 5.852 -7.387 1.00 94.38 174 TRP A O 1
ATOM 1461 N N . THR A 1 175 ? 1.070 6.958 -5.533 1.00 89.75 175 THR A N 1
ATOM 1462 C CA . THR A 1 175 ? 1.257 8.310 -6.092 1.00 89.75 175 THR A CA 1
ATOM 1463 C C . THR A 1 175 ? -0.038 9.087 -6.357 1.00 89.75 175 THR A C 1
ATOM 1465 O O . THR A 1 175 ? -1.094 8.524 -6.635 1.00 89.75 175 THR A O 1
ATOM 1468 N N . ASP A 1 176 ? 0.055 10.417 -6.280 1.00 89.69 176 ASP A N 1
ATOM 1469 C CA . ASP A 1 176 ? -1.072 11.308 -6.580 1.00 89.69 176 ASP A CA 1
ATOM 1470 C C . ASP A 1 176 ? -1.450 11.254 -8.068 1.00 89.69 176 ASP A C 1
ATOM 1472 O O . ASP A 1 176 ? -2.625 11.255 -8.410 1.00 89.69 176 ASP A O 1
ATOM 1476 N N . ALA A 1 177 ? -0.467 11.118 -8.958 1.00 88.31 177 ALA A N 1
ATOM 1477 C CA . ALA A 1 177 ? -0.712 11.181 -10.391 1.00 88.31 177 ALA A CA 1
ATOM 1478 C C . ALA A 1 177 ? -1.499 9.978 -10.937 1.00 88.31 177 ALA A C 1
ATOM 1480 O O . ALA A 1 177 ? -2.354 10.158 -11.801 1.00 88.31 177 ALA A O 1
ATOM 1481 N N . ILE A 1 178 ? -1.262 8.765 -10.419 1.00 92.06 178 ILE A N 1
ATOM 1482 C CA . ILE A 1 178 ? -2.088 7.599 -10.777 1.00 92.06 178 ILE A CA 1
ATOM 1483 C C . ILE A 1 178 ? -3.499 7.751 -10.212 1.00 92.06 178 ILE A C 1
ATOM 1485 O O . ILE A 1 178 ? -4.468 7.473 -10.912 1.00 92.06 178 ILE A O 1
ATOM 1489 N N . LYS A 1 179 ? -3.637 8.246 -8.975 1.00 94.00 179 LYS A N 1
ATOM 1490 C CA . LYS A 1 179 ? -4.954 8.540 -8.399 1.00 94.00 179 LYS A CA 1
ATOM 1491 C C . LYS A 1 179 ? -5.723 9.535 -9.272 1.00 94.00 179 LYS A C 1
ATOM 1493 O O . LYS A 1 179 ? -6.892 9.293 -9.555 1.00 94.00 179 LYS A O 1
ATOM 1498 N N . ASP A 1 180 ? -5.085 10.619 -9.708 1.00 91.12 180 ASP A N 1
ATOM 1499 C CA . ASP A 1 180 ? -5.726 11.657 -10.523 1.00 91.12 180 ASP A CA 1
ATOM 1500 C C . ASP A 1 180 ? -6.103 11.134 -11.921 1.00 91.12 180 ASP A C 1
ATOM 1502 O O . ASP A 1 180 ? -7.160 11.491 -12.448 1.00 91.12 180 ASP A O 1
ATOM 1506 N N . ALA A 1 181 ? -5.282 10.253 -12.506 1.00 91.19 181 ALA A N 1
ATOM 1507 C CA . ALA A 1 181 ? -5.594 9.573 -13.765 1.00 91.19 181 ALA A CA 1
ATOM 1508 C C . ALA A 1 181 ? -6.804 8.638 -13.631 1.00 91.19 181 ALA A C 1
ATOM 1510 O O . ALA A 1 181 ? -7.708 8.685 -14.465 1.00 91.19 181 ALA A O 1
ATOM 1511 N N . VAL A 1 182 ? -6.859 7.840 -12.557 1.00 93.81 182 VAL A N 1
ATOM 1512 C CA . VAL A 1 182 ? -8.014 6.983 -12.256 1.00 93.81 182 VAL A CA 1
ATOM 1513 C C . VAL A 1 182 ? -9.265 7.835 -12.066 1.00 93.81 182 VAL A C 1
ATOM 1515 O O . VAL A 1 182 ? -10.270 7.576 -12.717 1.00 93.81 182 VAL A O 1
ATOM 1518 N N . GLU A 1 183 ? -9.200 8.871 -11.224 1.00 93.25 183 GLU A N 1
ATOM 1519 C CA . GLU A 1 183 ? -10.335 9.751 -10.917 1.00 93.25 183 GLU A CA 1
ATOM 1520 C C . GLU A 1 183 ? -10.890 10.447 -12.165 1.00 93.25 183 GLU A C 1
ATOM 1522 O O . GLU A 1 183 ? -12.105 10.489 -12.351 1.00 93.25 183 GLU A O 1
ATOM 1527 N N . SER A 1 184 ? -10.010 10.920 -13.053 1.00 91.44 184 SER A N 1
ATOM 1528 C CA . SER A 1 184 ? -10.397 11.594 -14.301 1.00 91.44 184 SER A CA 1
ATOM 1529 C C . SER A 1 184 ? -11.122 10.681 -15.294 1.00 91.44 184 SER A C 1
ATOM 1531 O O . SER A 1 184 ? -11.790 11.183 -16.189 1.00 91.44 184 SER A O 1
ATOM 1533 N N . ASN A 1 185 ? -10.991 9.361 -15.148 1.00 92.31 185 ASN A N 1
ATOM 1534 C CA . ASN A 1 185 ? -11.530 8.372 -16.080 1.00 92.31 185 ASN A CA 1
ATOM 1535 C C . ASN A 1 185 ? -12.619 7.480 -15.454 1.00 92.31 185 ASN A C 1
ATOM 1537 O O . ASN A 1 185 ? -13.107 6.565 -16.114 1.00 92.31 185 ASN A O 1
ATOM 1541 N N . LEU A 1 186 ? -13.039 7.731 -14.205 1.00 89.25 186 LEU A N 1
ATOM 1542 C CA . LEU A 1 186 ? -14.043 6.905 -13.512 1.00 89.25 186 LEU A CA 1
ATOM 1543 C C . LEU A 1 186 ? -15.378 6.813 -14.254 1.00 89.25 186 LEU A C 1
ATOM 1545 O O . LEU A 1 186 ? -16.040 5.781 -14.177 1.00 89.25 186 LEU A O 1
ATOM 1549 N N . GLU A 1 187 ? -15.763 7.857 -14.990 1.00 88.00 187 GLU A N 1
ATOM 1550 C CA . GLU A 1 187 ? -16.987 7.863 -15.802 1.00 88.00 187 GLU A CA 1
ATOM 1551 C C . GLU A 1 187 ? -16.995 6.785 -16.896 1.00 88.00 187 GLU A C 1
ATOM 1553 O O . GLU A 1 187 ? -18.062 6.355 -17.329 1.00 88.00 187 GLU A O 1
ATOM 1558 N N . ASN A 1 188 ? -15.817 6.290 -17.287 1.00 89.00 188 ASN A N 1
ATOM 1559 C CA . ASN A 1 188 ? -15.667 5.223 -18.271 1.00 89.00 188 ASN A CA 1
ATOM 1560 C C . ASN A 1 188 ? -15.877 3.819 -17.668 1.00 89.00 188 ASN A C 1
ATOM 1562 O O . ASN A 1 188 ? -15.894 2.833 -18.408 1.00 89.00 188 ASN A O 1
ATOM 1566 N N . LEU A 1 189 ? -16.041 3.694 -16.344 1.00 89.12 189 LEU A N 1
ATOM 1567 C CA . LEU A 1 189 ? -16.331 2.422 -15.679 1.00 89.12 189 LEU A CA 1
ATOM 1568 C C . LEU A 1 189 ? -17.838 2.238 -15.488 1.00 89.12 189 LEU A C 1
ATOM 1570 O O . LEU A 1 189 ? -18.450 2.739 -14.544 1.00 89.12 189 LEU A O 1
ATOM 1574 N N . ASN A 1 190 ? -18.446 1.447 -16.368 1.00 85.25 190 ASN A N 1
ATOM 1575 C CA . ASN A 1 190 ? -19.869 1.142 -16.279 1.00 85.25 190 ASN A CA 1
ATOM 1576 C C . ASN A 1 190 ? -20.193 0.334 -15.020 1.00 85.25 190 ASN A C 1
ATOM 1578 O O . ASN A 1 190 ? -19.752 -0.803 -14.854 1.00 85.25 190 ASN A O 1
ATOM 1582 N N . GLY A 1 191 ? -21.021 0.913 -14.151 1.00 85.56 191 GLY A N 1
ATOM 1583 C CA . GLY A 1 191 ? -21.484 0.238 -12.947 1.00 85.56 191 GLY A CA 1
ATOM 1584 C C . GLY A 1 191 ? -20.372 -0.025 -11.935 1.00 85.56 191 GLY A C 1
ATOM 1585 O O . GLY A 1 191 ? -20.490 -0.974 -11.168 1.00 85.56 191 GLY A O 1
ATOM 1586 N N . VAL A 1 192 ? -19.312 0.783 -11.914 1.00 92.19 192 VAL A N 1
ATOM 1587 C CA . VAL A 1 192 ? -18.309 0.760 -10.845 1.00 92.19 192 VAL A CA 1
ATOM 1588 C C . VAL A 1 192 ? -18.134 2.174 -10.311 1.00 92.19 192 VAL A C 1
ATOM 1590 O O . VAL A 1 192 ? -17.985 3.117 -11.078 1.00 92.19 192 VAL A O 1
ATOM 1593 N N . SER A 1 193 ? -18.148 2.337 -8.993 1.00 89.12 193 SER A N 1
ATOM 1594 C CA . SER A 1 193 ? -17.905 3.621 -8.339 1.00 89.12 193 SER A CA 1
ATOM 1595 C C . SER A 1 193 ? -16.757 3.506 -7.355 1.00 89.12 193 SER A C 1
ATOM 1597 O O . SER A 1 193 ? -16.662 2.521 -6.623 1.00 89.12 193 SER A O 1
ATOM 1599 N N . PHE A 1 194 ? -15.924 4.537 -7.310 1.00 91.00 194 PHE A N 1
ATOM 1600 C CA . PHE A 1 194 ? -14.790 4.624 -6.406 1.00 91.00 194 PHE A CA 1
ATOM 1601 C C . PHE A 1 194 ? -15.058 5.724 -5.391 1.00 91.00 194 PHE A C 1
ATOM 1603 O O . PHE A 1 194 ? -15.496 6.819 -5.741 1.00 91.00 194 PHE A O 1
ATOM 1610 N N . GLN A 1 195 ? -14.750 5.448 -4.132 1.00 85.50 195 GLN A N 1
ATOM 1611 C CA . GLN A 1 195 ? -14.730 6.451 -3.085 1.00 85.50 195 GLN A CA 1
ATOM 1612 C C . GLN A 1 195 ? -13.318 6.548 -2.517 1.00 85.50 195 GLN A C 1
ATOM 1614 O O . GLN A 1 195 ? -12.880 5.668 -1.781 1.00 85.50 195 GLN A O 1
ATOM 1619 N N . PHE A 1 196 ? -12.622 7.640 -2.818 1.00 84.69 196 PHE A N 1
ATOM 1620 C CA . PHE A 1 196 ? -11.318 7.928 -2.227 1.00 84.69 196 PHE A CA 1
ATOM 1621 C C . PHE A 1 196 ? -11.492 8.374 -0.771 1.00 84.69 196 PHE A C 1
ATOM 1623 O O . PHE A 1 196 ? -12.121 9.394 -0.492 1.00 84.69 196 PHE A O 1
ATOM 1630 N N . CYS A 1 197 ? -10.948 7.598 0.164 1.00 76.19 197 CYS A N 1
ATOM 1631 C CA . CYS A 1 197 ? -11.162 7.792 1.597 1.00 76.19 197 CYS A CA 1
ATOM 1632 C C . CYS A 1 197 ? -10.024 8.571 2.255 1.00 76.19 197 CYS A C 1
ATOM 1634 O O . CYS A 1 197 ? -10.259 9.458 3.074 1.00 76.19 197 CYS A O 1
ATOM 1636 N N . LYS A 1 198 ? -8.776 8.207 1.943 1.00 79.88 198 LYS A N 1
ATOM 1637 C CA . LYS A 1 198 ? -7.621 8.644 2.731 1.00 79.88 198 LYS A CA 1
ATOM 1638 C C . LYS A 1 198 ? -6.356 8.690 1.888 1.00 79.88 198 LYS A C 1
ATOM 1640 O O . LYS A 1 198 ? -6.111 7.786 1.093 1.00 79.88 198 LYS A O 1
ATOM 1645 N N . ARG A 1 199 ? -5.555 9.732 2.113 1.00 89.81 199 ARG A N 1
ATOM 1646 C CA . ARG A 1 199 ? -4.181 9.871 1.623 1.00 89.81 199 ARG A CA 1
ATOM 1647 C C . ARG A 1 199 ? -3.227 9.720 2.796 1.00 89.81 199 ARG A C 1
ATOM 1649 O O . ARG A 1 199 ? -3.374 10.417 3.804 1.00 89.81 199 ARG A O 1
ATOM 1656 N N . GLU A 1 200 ? -2.252 8.838 2.656 1.00 91.00 200 GLU A N 1
ATOM 1657 C CA . GLU A 1 200 ? -1.267 8.522 3.686 1.00 91.00 200 GLU A CA 1
ATOM 1658 C C . GLU A 1 200 ? 0.140 8.427 3.108 1.00 91.00 200 GLU A C 1
ATOM 1660 O O . GLU A 1 200 ? 0.347 8.419 1.893 1.00 91.00 200 GLU A O 1
ATOM 1665 N N . THR A 1 201 ? 1.114 8.369 4.010 1.00 88.00 201 THR A N 1
ATOM 1666 C CA . THR A 1 201 ? 2.522 8.219 3.666 1.00 88.00 201 THR A CA 1
ATOM 1667 C C . THR A 1 201 ? 3.050 6.933 4.287 1.00 88.00 201 THR A C 1
ATOM 1669 O O . THR A 1 201 ? 3.048 6.783 5.507 1.00 88.00 201 THR A O 1
ATOM 1672 N N . ALA A 1 202 ? 3.518 6.021 3.440 1.00 82.31 202 ALA A N 1
ATOM 1673 C CA . ALA A 1 202 ? 4.158 4.770 3.819 1.00 82.31 202 ALA A CA 1
ATOM 1674 C C . ALA A 1 202 ? 5.652 4.871 3.482 1.00 82.31 202 ALA A C 1
ATOM 1676 O O . ALA A 1 202 ? 6.079 4.523 2.384 1.00 82.31 202 ALA A O 1
ATOM 1677 N N . GLY A 1 203 ? 6.441 5.421 4.410 1.00 83.75 203 GLY A N 1
ATOM 1678 C CA . GLY A 1 203 ? 7.853 5.725 4.164 1.00 83.75 203 GLY A CA 1
ATOM 1679 C C . GLY A 1 203 ? 8.020 6.807 3.095 1.00 83.75 203 GLY A C 1
ATOM 1680 O O . GLY A 1 203 ? 7.665 7.961 3.324 1.00 83.75 203 GLY A O 1
ATOM 1681 N N . SER A 1 204 ? 8.565 6.434 1.940 1.00 82.50 204 SER A N 1
ATOM 1682 C CA . SER A 1 204 ? 8.716 7.309 0.769 1.00 82.50 204 SER A CA 1
ATOM 1683 C C . SER A 1 204 ? 7.494 7.323 -0.159 1.00 82.50 204 SER A C 1
ATOM 1685 O O . SER A 1 204 ? 7.406 8.175 -1.044 1.00 82.50 204 SER A O 1
ATOM 1687 N N . LEU A 1 205 ? 6.545 6.402 0.036 1.00 85.69 205 LEU A N 1
ATOM 1688 C CA . LEU A 1 205 ? 5.371 6.249 -0.819 1.00 85.69 205 LEU A CA 1
ATOM 1689 C C . LEU A 1 205 ? 4.206 7.124 -0.355 1.00 85.69 205 LEU A C 1
ATOM 1691 O O . LEU A 1 205 ? 3.843 7.124 0.822 1.00 85.69 205 LEU A O 1
ATOM 1695 N N . THR A 1 206 ? 3.550 7.787 -1.305 1.00 90.88 206 THR A N 1
ATOM 1696 C CA . THR A 1 206 ? 2.197 8.328 -1.122 1.00 90.88 206 THR A CA 1
ATOM 1697 C C . THR A 1 206 ? 1.186 7.256 -1.502 1.00 90.88 206 THR A C 1
ATOM 1699 O O . THR A 1 206 ? 1.241 6.739 -2.620 1.00 90.88 206 THR A O 1
ATOM 1702 N N . VAL A 1 207 ? 0.261 6.948 -0.594 1.00 93.38 207 VAL A N 1
ATOM 1703 C CA . VAL A 1 207 ? -0.757 5.909 -0.773 1.00 93.38 207 VAL A CA 1
ATOM 1704 C C . VAL A 1 207 ? -2.145 6.514 -0.612 1.00 93.38 207 VAL A C 1
ATOM 1706 O O . VAL A 1 207 ? -2.445 7.141 0.405 1.00 93.38 207 VAL A O 1
ATOM 1709 N N . TRP A 1 208 ? -3.006 6.291 -1.597 1.00 94.50 208 TRP A N 1
ATOM 1710 C CA . TRP A 1 208 ? -4.430 6.589 -1.527 1.00 94.50 208 TRP A CA 1
ATOM 1711 C C . TRP A 1 208 ? -5.228 5.315 -1.312 1.00 94.50 208 TRP A C 1
ATOM 1713 O O . TRP A 1 208 ? -4.957 4.306 -1.950 1.00 94.50 208 TRP A O 1
ATOM 1723 N N . THR A 1 209 ? -6.233 5.368 -0.447 1.00 91.38 209 THR A N 1
ATOM 1724 C CA . THR A 1 209 ? -7.190 4.269 -0.269 1.00 91.38 209 THR A CA 1
ATOM 1725 C C . THR A 1 209 ? -8.493 4.621 -0.967 1.00 91.38 209 THR A C 1
ATOM 1727 O O . THR A 1 209 ? -9.051 5.691 -0.704 1.00 91.38 209 THR A O 1
ATOM 1730 N N . ALA A 1 210 ? -8.986 3.727 -1.819 1.00 89.56 210 ALA A N 1
ATOM 1731 C CA . ALA A 1 210 ? -10.293 3.825 -2.450 1.00 89.56 210 ALA A CA 1
ATOM 1732 C C . ALA A 1 210 ? -11.140 2.589 -2.133 1.00 89.56 210 ALA A C 1
ATOM 1734 O O . ALA A 1 210 ? -10.665 1.464 -2.267 1.00 89.56 210 ALA A O 1
ATOM 1735 N N . VAL A 1 211 ? -12.395 2.798 -1.741 1.00 90.31 211 VAL A N 1
ATOM 1736 C CA . VAL A 1 211 ? -13.402 1.731 -1.649 1.00 90.31 211 VAL A CA 1
ATOM 1737 C C . VAL A 1 211 ? -14.120 1.639 -2.988 1.00 90.31 211 VAL A C 1
ATOM 1739 O O . VAL A 1 211 ? -14.493 2.667 -3.558 1.00 90.31 211 VAL A O 1
ATOM 1742 N N . VAL A 1 212 ? -14.313 0.422 -3.488 1.00 89.88 212 VAL A N 1
ATOM 1743 C CA . VAL A 1 212 ? -14.931 0.169 -4.792 1.00 89.88 212 VAL A CA 1
ATOM 1744 C C . VAL A 1 212 ? -16.306 -0.451 -4.598 1.00 89.88 212 VAL A C 1
ATOM 1746 O O . VAL A 1 212 ? -16.505 -1.338 -3.771 1.00 89.88 212 VAL A O 1
ATOM 1749 N N . SER A 1 213 ? -17.287 0.014 -5.360 1.00 88.62 213 SER A N 1
ATOM 1750 C CA . SER A 1 213 ? -18.642 -0.538 -5.356 1.00 88.62 213 SER A CA 1
ATOM 1751 C C . SER A 1 213 ? -19.081 -0.846 -6.777 1.00 88.62 213 SER A C 1
ATOM 1753 O O . SER A 1 213 ? -18.704 -0.139 -7.706 1.00 88.62 213 SER A O 1
ATOM 1755 N N . TYR A 1 214 ? -19.882 -1.897 -6.945 1.00 89.00 214 TYR A N 1
ATOM 1756 C CA . TYR A 1 214 ? -20.318 -2.381 -8.253 1.00 89.00 214 TYR A CA 1
ATOM 1757 C C . TYR A 1 214 ? -21.846 -2.358 -8.336 1.00 89.00 214 TYR A C 1
ATOM 1759 O O . TYR A 1 214 ? -22.526 -2.838 -7.429 1.00 89.00 214 TYR A O 1
ATOM 1767 N N . ALA A 1 215 ? -22.396 -1.852 -9.434 1.00 81.31 215 ALA A N 1
ATOM 1768 C CA . ALA A 1 215 ? -23.821 -1.879 -9.720 1.00 81.31 215 ALA A CA 1
ATOM 1769 C C . ALA A 1 215 ? -24.336 -3.327 -9.710 1.00 81.31 215 ALA A C 1
ATOM 1771 O O . ALA A 1 215 ? -23.681 -4.245 -10.204 1.00 81.31 215 ALA A O 1
ATOM 1772 N N . GLY A 1 216 ? -25.504 -3.541 -9.102 1.00 65.88 216 GLY A N 1
ATOM 1773 C CA . GLY A 1 216 ? -26.094 -4.873 -8.927 1.00 65.88 216 GLY A CA 1
ATOM 1774 C C . GLY A 1 216 ? -25.573 -5.651 -7.713 1.00 65.88 216 GLY A C 1
ATOM 1775 O O . GLY A 1 216 ? -26.298 -6.501 -7.203 1.00 65.88 216 GLY A O 1
ATOM 1776 N N . ASN A 1 217 ? -24.402 -5.305 -7.165 1.00 49.34 217 ASN A N 1
ATOM 1777 C CA . ASN A 1 217 ? -24.037 -5.714 -5.813 1.00 49.34 217 ASN A CA 1
ATOM 1778 C C . ASN A 1 217 ? -24.704 -4.743 -4.838 1.00 49.34 217 ASN A C 1
ATOM 1780 O O . ASN A 1 217 ? -24.175 -3.672 -4.547 1.00 49.34 217 ASN A O 1
ATOM 1784 N N . ARG A 1 218 ? -25.864 -5.127 -4.295 1.00 42.22 218 ARG A N 1
ATOM 1785 C CA . ARG A 1 218 ? -26.370 -4.538 -3.048 1.00 42.22 218 ARG A CA 1
ATOM 1786 C C . ARG A 1 218 ? -25.449 -4.956 -1.893 1.00 42.22 218 ARG A C 1
ATOM 1788 O O . ARG A 1 218 ? -25.822 -5.754 -1.049 1.00 42.22 218 ARG A O 1
ATOM 1795 N N . LYS A 1 219 ? -24.220 -4.446 -1.866 1.00 47.47 219 LYS A N 1
ATOM 1796 C CA . LYS A 1 219 ? -23.521 -4.209 -0.604 1.00 47.47 219 LYS A CA 1
ATOM 1797 C C . LYS A 1 219 ? -23.763 -2.743 -0.315 1.00 47.47 219 LYS A C 1
ATOM 1799 O O . LYS A 1 219 ? -23.294 -1.874 -1.041 1.00 47.47 219 LYS A O 1
ATOM 1804 N N . HIS A 1 220 ? -24.681 -2.516 0.610 1.00 46.38 220 HIS A N 1
ATOM 1805 C CA . HIS A 1 220 ? -25.435 -1.285 0.745 1.00 46.38 220 HIS A CA 1
ATOM 1806 C C . HIS A 1 220 ? -24.538 -0.052 0.898 1.00 46.38 220 HIS A C 1
ATOM 1808 O O . HIS A 1 220 ? -23.979 0.209 1.956 1.00 46.38 220 HIS A O 1
ATOM 1814 N N . THR A 1 221 ? -24.437 0.735 -0.172 1.00 42.94 221 THR A N 1
ATOM 1815 C CA . THR A 1 221 ? -23.795 2.058 -0.164 1.00 42.94 221 THR A CA 1
ATOM 1816 C C . THR A 1 221 ? -24.724 3.154 0.350 1.00 42.94 221 THR A C 1
ATOM 1818 O O . THR A 1 221 ? -24.276 4.271 0.596 1.00 42.94 221 THR A O 1
ATOM 1821 N N . ASP A 1 222 ? -26.013 2.845 0.496 1.00 50.53 222 ASP A N 1
ATOM 1822 C CA . ASP A 1 222 ? -27.021 3.727 1.064 1.00 50.53 222 ASP A CA 1
ATOM 1823 C C . ASP A 1 222 ? -27.483 3.150 2.406 1.00 50.53 222 ASP A C 1
ATOM 1825 O O . ASP A 1 222 ? -28.219 2.159 2.472 1.00 50.53 222 ASP A O 1
ATOM 1829 N N . THR A 1 223 ? -26.996 3.770 3.480 1.00 44.97 223 THR A N 1
ATOM 1830 C CA . THR A 1 223 ? -27.344 3.436 4.860 1.00 44.97 223 THR A CA 1
ATOM 1831 C C . THR A 1 223 ? -28.856 3.531 5.081 1.00 44.97 223 THR A C 1
ATOM 1833 O O . THR A 1 223 ? -29.411 2.705 5.796 1.00 44.97 223 THR A O 1
ATOM 1836 N N . ASP A 1 224 ? -29.559 4.463 4.428 1.00 45.06 224 ASP A N 1
ATOM 1837 C CA . ASP A 1 224 ? -31.011 4.604 4.565 1.00 45.06 224 ASP A CA 1
ATOM 1838 C C . ASP A 1 224 ? -31.767 3.500 3.808 1.00 45.06 224 ASP A C 1
ATOM 1840 O O . ASP A 1 224 ? -32.754 2.969 4.321 1.00 45.06 224 ASP A O 1
ATOM 1844 N N . ALA A 1 225 ? -31.292 3.081 2.630 1.00 48.44 225 ALA A N 1
ATOM 1845 C CA . ALA A 1 225 ? -31.875 1.950 1.901 1.00 48.44 225 ALA A CA 1
ATOM 1846 C C . ALA A 1 225 ? -31.649 0.609 2.622 1.00 48.44 225 ALA A C 1
ATOM 1848 O O . ALA A 1 225 ? -32.572 -0.201 2.696 1.00 48.44 225 ALA A O 1
ATOM 1849 N N . PHE A 1 226 ? -30.460 0.397 3.203 1.00 49.91 226 PHE A N 1
ATOM 1850 C CA . PHE A 1 226 ? -30.180 -0.749 4.077 1.00 49.91 226 PHE A CA 1
ATOM 1851 C C . PHE A 1 226 ? -31.117 -0.784 5.276 1.00 49.91 226 PHE A C 1
ATOM 1853 O O . PHE A 1 226 ? -31.774 -1.791 5.506 1.00 49.91 226 PHE A O 1
ATOM 1860 N N . LEU A 1 227 ? -31.233 0.330 6.005 1.00 47.72 227 LEU A N 1
ATOM 1861 C CA . LEU A 1 227 ? -32.085 0.415 7.190 1.00 47.72 227 LEU A CA 1
ATOM 1862 C C . LEU A 1 227 ? -33.567 0.184 6.858 1.00 47.72 227 LEU A C 1
ATOM 1864 O O . LEU A 1 227 ? -34.273 -0.443 7.646 1.00 47.72 227 LEU A O 1
ATOM 1868 N N . ASN A 1 228 ? -34.037 0.640 5.694 1.00 51.62 228 ASN A N 1
ATOM 1869 C CA . ASN A 1 228 ? -35.413 0.422 5.244 1.00 51.62 228 ASN A CA 1
ATOM 1870 C C . ASN A 1 228 ? -35.675 -1.031 4.800 1.00 51.62 228 ASN A C 1
ATOM 1872 O O . ASN A 1 228 ? -36.740 -1.571 5.090 1.00 51.62 228 ASN A O 1
ATOM 1876 N N . GLU A 1 229 ? -34.716 -1.689 4.141 1.00 44.66 229 GLU A N 1
ATOM 1877 C CA . GLU A 1 229 ? -34.803 -3.114 3.772 1.00 44.66 229 GLU A CA 1
ATOM 1878 C C . GLU A 1 229 ? -34.644 -4.036 5.006 1.00 44.66 229 GLU A C 1
ATOM 1880 O O . GLU A 1 229 ? -35.314 -5.068 5.119 1.00 44.66 229 GLU A O 1
ATOM 1885 N N . PHE A 1 230 ? -33.846 -3.609 5.989 1.00 46.53 230 PHE A N 1
ATOM 1886 C CA . PHE A 1 230 ? -33.611 -4.263 7.281 1.00 46.53 230 PHE A CA 1
ATOM 1887 C C . PHE A 1 230 ? -34.823 -4.184 8.225 1.00 46.53 230 PHE A C 1
ATOM 1889 O O . PHE A 1 230 ? -35.196 -5.175 8.862 1.00 46.53 230 PHE A O 1
ATOM 1896 N N . ALA A 1 231 ? -35.507 -3.035 8.264 1.00 46.91 231 ALA A N 1
ATOM 1897 C CA . ALA A 1 231 ? -36.760 -2.861 9.005 1.00 46.91 231 ALA A CA 1
ATOM 1898 C C . ALA A 1 231 ? -37.891 -3.782 8.495 1.00 46.91 231 ALA A C 1
ATOM 1900 O O . ALA A 1 231 ? -38.852 -4.043 9.216 1.00 46.91 231 ALA A O 1
ATOM 1901 N N . LEU A 1 232 ? -37.776 -4.290 7.261 1.00 41.94 232 LEU A N 1
ATOM 1902 C CA . LEU A 1 232 ? -38.743 -5.199 6.638 1.00 41.94 232 LEU A CA 1
ATOM 1903 C C . LEU A 1 232 ? -38.392 -6.689 6.816 1.00 41.94 232 LEU A C 1
ATOM 1905 O O . LEU A 1 232 ? -39.294 -7.527 6.792 1.00 41.94 232 LEU A O 1
ATOM 1909 N N . THR A 1 233 ? -37.115 -7.042 7.005 1.00 42.47 233 THR A N 1
ATOM 1910 C CA . THR A 1 233 ? -36.634 -8.441 7.086 1.00 42.47 233 THR A CA 1
ATOM 1911 C C . THR A 1 233 ? -36.558 -9.001 8.512 1.00 42.47 233 THR A C 1
ATOM 1913 O O . THR A 1 233 ? -36.556 -10.220 8.705 1.00 42.47 233 THR A O 1
ATOM 1916 N N . THR A 1 234 ? -36.586 -8.150 9.537 1.00 45.09 234 THR A N 1
ATOM 1917 C CA . THR A 1 234 ? -36.468 -8.547 10.950 1.00 45.09 234 THR A CA 1
ATOM 1918 C C . THR A 1 234 ? -37.792 -9.042 11.544 1.00 45.09 234 THR A C 1
ATOM 1920 O O . THR A 1 234 ? -38.450 -8.404 12.361 1.00 45.09 234 THR A O 1
ATOM 1923 N N . LYS A 1 235 ? -38.176 -10.260 11.145 1.00 48.06 235 LYS A N 1
ATOM 1924 C CA . LYS A 1 235 ? -39.104 -11.120 11.906 1.00 48.06 235 LYS A CA 1
ATOM 1925 C C . LYS A 1 235 ? -38.602 -12.555 12.114 1.00 48.06 235 LYS A C 1
ATOM 1927 O O . LYS A 1 235 ? -39.356 -13.354 12.664 1.00 48.06 235 LYS A O 1
ATOM 1932 N N . LYS A 1 236 ? -37.386 -12.920 11.674 1.00 47.91 236 LYS A N 1
ATOM 1933 C CA . LYS A 1 236 ? -36.967 -14.338 11.641 1.00 47.91 236 LYS A CA 1
ATOM 1934 C C . LYS A 1 236 ? -35.654 -14.736 12.324 1.00 47.91 236 LYS A C 1
ATOM 1936 O O . LYS A 1 236 ? -35.564 -15.910 12.655 1.00 47.91 236 LYS A O 1
ATOM 1941 N N . ASP A 1 237 ? -34.705 -13.841 12.602 1.00 61.25 237 ASP A N 1
ATOM 1942 C CA . ASP A 1 237 ? -33.499 -14.203 13.372 1.00 61.25 237 ASP A CA 1
ATOM 1943 C C . ASP A 1 237 ? -32.849 -12.964 14.013 1.00 61.25 237 ASP A C 1
ATOM 1945 O O . ASP A 1 237 ? -32.645 -11.954 13.338 1.00 61.25 237 ASP A O 1
ATOM 1949 N N . ARG A 1 238 ? -32.565 -13.029 15.320 1.00 52.75 238 ARG A N 1
ATOM 1950 C CA . ARG A 1 238 ? -31.921 -11.954 16.094 1.00 52.75 238 ARG A CA 1
ATOM 1951 C C . ARG A 1 238 ? -30.403 -11.917 15.881 1.00 52.75 238 ARG A C 1
ATOM 1953 O O . ARG A 1 238 ? -29.842 -10.825 15.862 1.00 52.75 238 ARG A O 1
ATOM 1960 N N . MET A 1 239 ? -29.759 -13.060 15.634 1.00 50.59 239 MET A N 1
ATOM 1961 C CA . MET A 1 239 ? -28.301 -13.145 15.468 1.00 50.59 239 MET A CA 1
ATOM 1962 C C . MET A 1 239 ? -27.857 -12.520 14.140 1.00 50.59 239 MET A C 1
ATOM 1964 O O . MET A 1 239 ? -26.999 -11.640 14.116 1.00 50.59 239 MET A O 1
ATOM 1968 N N . SER A 1 240 ? -28.540 -12.860 13.042 1.00 53.97 240 SER A N 1
ATOM 1969 C CA . SER A 1 240 ? -28.299 -12.225 11.738 1.00 53.97 240 SER A CA 1
ATOM 1970 C C . SER A 1 240 ? -28.605 -10.725 11.747 1.00 53.97 240 SER A C 1
ATOM 1972 O O . SER A 1 240 ? -28.002 -9.962 10.997 1.00 53.97 240 SER A O 1
ATOM 1974 N N . ALA A 1 241 ? -29.536 -10.283 12.601 1.00 53.97 241 ALA A N 1
ATOM 1975 C CA . ALA A 1 241 ? -29.816 -8.865 12.780 1.00 53.97 241 ALA A CA 1
ATOM 1976 C C . ALA A 1 241 ? -28.648 -8.145 13.475 1.00 53.97 241 ALA A C 1
ATOM 1978 O O . ALA A 1 241 ? -28.289 -7.041 13.073 1.00 53.97 241 ALA A O 1
ATOM 1979 N N . ALA A 1 242 ? -28.038 -8.773 14.481 1.00 51.75 242 ALA A N 1
ATOM 1980 C CA . ALA A 1 242 ? -26.913 -8.215 15.219 1.00 51.75 242 ALA A CA 1
ATOM 1981 C C . ALA A 1 242 ? -25.623 -8.141 14.379 1.00 51.75 242 ALA A C 1
ATOM 1983 O O . ALA A 1 242 ? -24.976 -7.094 14.350 1.00 51.75 242 ALA A O 1
ATOM 1984 N N . GLU A 1 243 ? -25.289 -9.196 13.631 1.00 52.69 243 GLU A N 1
ATOM 1985 C CA . GLU A 1 243 ? -24.135 -9.209 12.716 1.00 52.69 243 GLU A CA 1
ATOM 1986 C C . GLU A 1 243 ? -24.251 -8.119 11.639 1.00 52.69 243 GLU A C 1
ATOM 1988 O O . GLU A 1 243 ? -23.312 -7.357 11.410 1.00 52.69 243 GLU A O 1
ATOM 1993 N N . ALA A 1 244 ? -25.437 -7.972 11.045 1.00 53.72 244 ALA A N 1
ATOM 1994 C CA . ALA A 1 244 ? -25.702 -6.965 10.024 1.00 53.72 244 ALA A CA 1
ATOM 1995 C C . ALA A 1 244 ? -25.660 -5.523 10.577 1.00 53.72 244 ALA A C 1
ATOM 1997 O O . ALA A 1 244 ? -25.253 -4.598 9.874 1.00 53.72 244 ALA A O 1
ATOM 1998 N N . ILE A 1 245 ? -26.045 -5.311 11.844 1.00 55.59 245 ILE A N 1
ATOM 1999 C CA . ILE A 1 245 ? -25.908 -4.014 12.528 1.00 55.59 245 ILE A CA 1
ATOM 2000 C C . ILE A 1 245 ? -24.431 -3.677 12.754 1.00 55.59 245 ILE A C 1
ATOM 2002 O O . ILE A 1 245 ? -24.029 -2.541 12.506 1.00 55.59 245 ILE A O 1
ATOM 2006 N N . LEU A 1 246 ? -23.617 -4.641 13.190 1.00 53.91 246 LEU A N 1
ATOM 2007 C CA . LEU A 1 246 ? -22.178 -4.439 13.386 1.00 53.91 246 LEU A CA 1
ATOM 2008 C C . LEU A 1 246 ? -21.464 -4.148 12.060 1.00 53.91 246 LEU A C 1
ATOM 2010 O O . LEU A 1 246 ? -20.637 -3.237 12.000 1.00 53.91 246 LEU A O 1
ATOM 2014 N N . GLU A 1 247 ? -21.845 -4.840 10.984 1.00 51.66 247 GLU A N 1
ATOM 2015 C CA . GLU A 1 247 ? -21.366 -4.553 9.629 1.00 51.66 247 GLU A CA 1
ATOM 2016 C C . GLU A 1 247 ? -21.762 -3.130 9.192 1.00 51.66 247 GLU A C 1
ATOM 2018 O O . GLU A 1 247 ? -20.923 -2.361 8.725 1.00 51.66 247 GLU A O 1
ATOM 2023 N N . ALA A 1 248 ? -23.009 -2.714 9.434 1.00 49.97 248 ALA A N 1
ATOM 2024 C CA . ALA A 1 248 ? -23.484 -1.373 9.096 1.00 49.97 248 ALA A CA 1
ATOM 2025 C C . ALA A 1 248 ? -22.816 -0.253 9.913 1.00 49.97 248 ALA A C 1
ATOM 2027 O O . ALA A 1 248 ? -22.543 0.820 9.371 1.00 49.97 248 ALA A O 1
ATOM 2028 N N . ILE A 1 249 ? -22.515 -0.493 11.194 1.00 51.75 249 ILE A N 1
ATOM 2029 C CA . ILE A 1 249 ? -21.744 0.429 12.041 1.00 51.75 249 ILE A CA 1
ATOM 2030 C C . ILE A 1 249 ? -20.311 0.545 11.514 1.00 51.75 249 ILE A C 1
ATOM 2032 O O . ILE A 1 249 ? -19.804 1.660 11.396 1.00 51.75 249 ILE A O 1
ATOM 2036 N N . GLY A 1 250 ? -19.687 -0.572 11.125 1.00 47.78 250 GLY A N 1
ATOM 2037 C CA . GLY A 1 250 ? -18.371 -0.578 10.479 1.00 47.78 250 GLY A CA 1
ATOM 2038 C C . GLY A 1 250 ? -18.339 0.190 9.151 1.00 47.78 250 GLY A C 1
ATOM 2039 O O . GLY A 1 250 ? -17.316 0.769 8.792 1.00 47.78 250 GLY A O 1
ATOM 2040 N N . LEU A 1 251 ? -19.473 0.265 8.447 1.00 43.81 251 LEU A N 1
ATOM 2041 C CA . LEU A 1 251 ? -19.635 1.021 7.200 1.00 43.81 251 LEU A CA 1
ATOM 2042 C C . LEU A 1 251 ? -19.985 2.512 7.409 1.00 43.81 251 LEU A C 1
ATOM 2044 O O . LEU A 1 251 ? -19.994 3.286 6.444 1.00 43.81 251 LEU A O 1
ATOM 2048 N N . CYS A 1 252 ? -20.271 2.956 8.639 1.00 39.97 252 CYS A N 1
ATOM 2049 C CA . CYS A 1 252 ? -20.643 4.344 8.917 1.00 39.97 252 CYS A CA 1
ATOM 2050 C C . CYS A 1 252 ? -19.452 5.299 8.810 1.00 39.97 252 CYS A C 1
ATOM 2052 O O . CYS A 1 252 ? -18.553 5.324 9.642 1.00 39.97 252 CYS A O 1
ATOM 2054 N N . ARG A 1 253 ? -19.507 6.189 7.814 1.00 39.28 253 ARG A N 1
ATOM 2055 C CA . ARG A 1 253 ? -18.439 7.155 7.492 1.00 39.28 253 ARG A CA 1
ATOM 2056 C C . ARG A 1 253 ? -18.345 8.352 8.445 1.00 39.28 253 ARG A C 1
ATOM 2058 O O . ARG A 1 253 ? -17.447 9.177 8.299 1.00 39.28 253 ARG A O 1
ATOM 2065 N N . ASN A 1 254 ? -19.303 8.523 9.359 1.00 38.34 254 ASN A N 1
ATOM 2066 C CA . ASN A 1 254 ? -19.268 9.556 10.393 1.00 38.34 254 ASN A CA 1
ATOM 2067 C C . ASN A 1 254 ? -20.213 9.235 11.562 1.00 38.34 254 ASN A C 1
ATOM 2069 O O . ASN A 1 254 ? -21.194 8.501 11.424 1.00 38.34 254 ASN A O 1
ATOM 2073 N N . ARG A 1 255 ? -19.935 9.877 12.701 1.00 40.94 255 ARG A N 1
ATOM 2074 C CA . ARG A 1 255 ? -20.651 9.736 13.975 1.00 40.94 255 ARG A CA 1
ATOM 2075 C C . ARG A 1 255 ? -22.169 9.926 13.875 1.00 40.94 255 ARG A C 1
ATOM 2077 O O . ARG A 1 255 ? -22.905 9.108 14.407 1.00 40.94 255 ARG A O 1
ATOM 2084 N N . LYS A 1 256 ? -22.647 10.934 13.135 1.00 44.25 256 LYS A N 1
ATOM 2085 C CA . LYS A 1 256 ? -24.092 11.201 12.987 1.00 44.25 256 LYS A CA 1
ATOM 2086 C C . LYS A 1 256 ? -24.839 10.061 12.289 1.00 44.25 256 LYS A C 1
ATOM 2088 O O . LYS A 1 256 ? -26.012 9.836 12.567 1.00 44.25 256 LYS A O 1
ATOM 2093 N N . SER A 1 257 ? -24.164 9.353 11.385 1.00 45.38 257 SER A N 1
ATOM 2094 C CA . SER A 1 257 ? -24.748 8.222 10.654 1.00 45.38 257 SER A CA 1
ATOM 2095 C C . SER A 1 257 ? -24.888 7.004 11.568 1.00 45.38 257 SER A C 1
ATOM 2097 O O . SER A 1 257 ? -25.961 6.412 11.623 1.00 45.38 257 SER A O 1
ATOM 2099 N N . ALA A 1 258 ? -23.857 6.711 12.368 1.00 47.00 258 ALA A N 1
ATOM 2100 C CA . ALA A 1 258 ? -23.918 5.668 13.390 1.00 47.00 258 ALA A CA 1
ATOM 2101 C C . ALA A 1 258 ? -24.977 5.987 14.465 1.00 47.00 258 ALA A C 1
ATOM 2103 O O . ALA A 1 258 ? -25.815 5.147 14.778 1.00 47.00 258 ALA A O 1
ATOM 2104 N N . GLU A 1 259 ? -25.024 7.226 14.967 1.00 46.59 259 GLU A N 1
ATOM 2105 C CA . GLU A 1 259 ? -26.042 7.688 15.926 1.00 46.59 259 GLU A CA 1
ATOM 2106 C C . GLU A 1 259 ? -27.468 7.590 15.363 1.00 46.59 259 GLU A C 1
ATOM 2108 O O . GLU A 1 259 ? -28.391 7.214 16.083 1.00 46.59 259 GLU A O 1
ATOM 2113 N N . SER A 1 260 ? -27.666 7.877 14.071 1.00 49.31 260 SER A N 1
ATOM 2114 C CA . SER A 1 260 ? -28.961 7.703 13.401 1.00 49.31 260 SER A CA 1
ATOM 2115 C C . SER A 1 260 ? -29.375 6.232 13.307 1.00 49.31 260 SER A C 1
ATOM 2117 O O . SER A 1 260 ? -30.568 5.942 13.394 1.00 49.31 260 SER A O 1
ATOM 2119 N N . ILE A 1 261 ? -28.426 5.303 13.137 1.00 51.53 261 ILE A N 1
ATOM 2120 C CA . ILE A 1 261 ? -28.700 3.861 13.209 1.00 51.53 261 ILE A CA 1
ATOM 2121 C C . ILE A 1 261 ? -29.185 3.522 14.621 1.00 51.53 261 ILE A C 1
ATOM 2123 O O . ILE A 1 261 ? -30.303 3.038 14.775 1.00 51.53 261 ILE A O 1
ATOM 2127 N N . PHE A 1 262 ? -28.424 3.880 15.658 1.00 52.22 262 PHE A N 1
ATOM 2128 C CA . PHE A 1 262 ? -28.795 3.593 17.049 1.00 52.22 262 PHE A CA 1
ATOM 2129 C C . PHE A 1 262 ? -30.132 4.227 17.468 1.00 52.22 262 PHE A C 1
ATOM 2131 O O . PHE A 1 262 ? -30.947 3.566 18.102 1.00 52.22 262 PHE A O 1
ATOM 2138 N N . HIS A 1 263 ? -30.418 5.469 17.067 1.00 52.28 263 HIS A N 1
ATOM 2139 C CA . HIS A 1 263 ? -31.686 6.134 17.393 1.00 52.28 263 HIS A CA 1
ATOM 2140 C C . HIS A 1 263 ? -32.913 5.512 16.710 1.00 52.28 263 HIS A C 1
ATOM 2142 O O . HIS A 1 263 ? -34.026 5.628 17.230 1.00 52.28 263 HIS A O 1
ATOM 2148 N N . ARG A 1 264 ? -32.737 4.885 15.541 1.00 47.47 264 ARG A N 1
ATOM 2149 C CA . ARG A 1 264 ? -33.822 4.219 14.800 1.00 47.47 264 ARG A CA 1
ATOM 2150 C C . ARG A 1 264 ? -34.061 2.788 15.282 1.00 47.47 264 ARG A C 1
ATOM 2152 O O . ARG A 1 264 ? -35.182 2.294 15.170 1.00 47.47 264 ARG A O 1
ATOM 2159 N N . LEU A 1 265 ? -33.044 2.149 15.852 1.00 51.62 265 LEU A N 1
ATOM 2160 C CA . LEU A 1 265 ? -33.117 0.820 16.447 1.00 51.62 265 LEU A CA 1
ATOM 2161 C C . LEU A 1 265 ? -33.723 0.914 17.862 1.00 51.62 265 LEU A C 1
ATOM 2163 O O . LEU A 1 265 ? -33.023 0.918 18.868 1.00 51.62 265 LEU A O 1
ATOM 2167 N N . LYS A 1 266 ? -35.055 1.023 17.952 1.00 48.22 266 LYS A N 1
ATOM 2168 C CA . LYS A 1 266 ? -35.784 0.887 19.226 1.00 48.22 266 LYS A CA 1
ATOM 2169 C C . LYS A 1 266 ? -35.768 -0.580 19.677 1.00 48.22 266 LYS A C 1
ATOM 2171 O O . LYS A 1 266 ? -36.688 -1.318 19.331 1.00 48.22 266 LYS A O 1
ATOM 2176 N N . TYR A 1 267 ? -34.763 -0.992 20.441 1.00 55.66 267 TYR A N 1
ATOM 2177 C CA . TYR A 1 267 ? -34.711 -2.331 21.035 1.00 55.66 267 TYR A CA 1
ATOM 2178 C C . TYR A 1 267 ? -34.694 -2.305 22.564 1.00 55.66 267 TYR A C 1
ATOM 2180 O O . TYR A 1 267 ? -34.440 -1.267 23.173 1.00 55.66 267 TYR A O 1
ATOM 2188 N N . ASP A 1 268 ? -35.035 -3.453 23.148 1.00 50.91 268 ASP A N 1
ATOM 2189 C CA . ASP A 1 268 ? -34.987 -3.727 24.583 1.00 50.91 268 ASP A CA 1
ATOM 2190 C C . ASP A 1 268 ? -33.546 -3.979 25.068 1.00 50.91 268 ASP A C 1
ATOM 2192 O O . ASP A 1 268 ? -32.637 -4.248 24.276 1.00 50.91 268 ASP A O 1
ATOM 2196 N N . ASP A 1 269 ? -33.339 -3.875 26.384 1.00 46.28 269 ASP A N 1
ATOM 2197 C CA . ASP A 1 269 ? -32.033 -4.055 27.034 1.00 46.28 269 ASP A CA 1
ATOM 2198 C C . ASP A 1 269 ? -31.415 -5.444 26.752 1.00 46.28 269 ASP A C 1
ATOM 2200 O O . ASP A 1 269 ? -30.189 -5.596 26.735 1.00 46.28 269 ASP A O 1
ATOM 2204 N N . ASP A 1 270 ? -32.250 -6.447 26.456 1.00 47.75 270 ASP A N 1
ATOM 2205 C CA . ASP A 1 270 ? -31.828 -7.814 26.142 1.00 47.75 270 ASP A CA 1
ATOM 2206 C C . ASP A 1 270 ? -31.091 -7.882 24.795 1.00 47.75 270 ASP A C 1
ATOM 2208 O O . ASP A 1 270 ? -30.017 -8.477 24.700 1.00 47.75 270 ASP A O 1
ATOM 2212 N N . PHE A 1 271 ? -31.618 -7.232 23.754 1.00 49.25 271 PHE A N 1
ATOM 2213 C CA . PHE A 1 271 ? -30.971 -7.200 22.436 1.00 49.25 271 PHE A CA 1
ATOM 2214 C C . PHE A 1 271 ? -29.675 -6.379 22.439 1.00 49.25 271 PHE A C 1
ATOM 2216 O O . PHE A 1 271 ? -28.700 -6.717 21.766 1.00 49.25 271 PHE A O 1
ATOM 2223 N N . VAL A 1 272 ? -29.650 -5.305 23.227 1.00 49.56 272 VAL A N 1
ATOM 2224 C CA . VAL A 1 272 ? -28.455 -4.483 23.449 1.00 49.56 272 VAL A CA 1
ATOM 2225 C C . VAL A 1 272 ? -27.353 -5.319 24.111 1.00 49.56 272 VAL A C 1
ATOM 2227 O O . VAL A 1 272 ? -26.215 -5.307 23.647 1.00 49.56 272 VAL A O 1
ATOM 2230 N N . THR A 1 273 ? -27.711 -6.119 25.117 1.00 50.28 273 THR A N 1
ATOM 2231 C CA . THR A 1 273 ? -26.808 -7.076 25.777 1.00 50.28 273 THR A CA 1
ATOM 2232 C C . THR A 1 273 ? -26.293 -8.150 24.811 1.00 50.28 273 THR A C 1
ATOM 2234 O O . THR A 1 273 ? -25.117 -8.512 24.847 1.00 50.28 273 THR A O 1
ATOM 2237 N N . GLU A 1 274 ? -27.145 -8.653 23.915 1.00 49.06 274 GLU A N 1
ATOM 2238 C CA . GLU A 1 274 ? -26.775 -9.647 22.900 1.00 49.06 274 GLU A CA 1
ATOM 2239 C C . GLU A 1 274 ? -25.737 -9.091 21.906 1.00 49.06 274 GLU A C 1
ATOM 2241 O O . GLU A 1 274 ? -24.705 -9.721 21.674 1.00 49.06 274 GLU A O 1
ATOM 2246 N N . LEU A 1 275 ? -25.934 -7.862 21.417 1.00 49.38 275 LEU A N 1
ATOM 2247 C CA . LEU A 1 275 ? -24.961 -7.140 20.585 1.00 49.38 275 LEU A CA 1
ATOM 2248 C C . LEU A 1 275 ? -23.614 -6.929 21.294 1.00 49.38 275 LEU A C 1
ATOM 2250 O O . LEU A 1 275 ? -22.560 -7.068 20.670 1.00 49.38 275 LEU A O 1
ATOM 2254 N N . THR A 1 276 ? -23.631 -6.622 22.594 1.00 48.47 276 THR A N 1
ATOM 2255 C CA . THR A 1 276 ? -22.410 -6.507 23.405 1.00 48.47 276 THR A CA 1
ATOM 2256 C C . THR A 1 276 ? -21.658 -7.820 23.471 1.00 48.47 276 THR A C 1
ATOM 2258 O O . THR A 1 276 ? -20.447 -7.827 23.265 1.00 48.47 276 THR A O 1
ATOM 2261 N N . ASN A 1 277 ? -22.360 -8.922 23.735 1.00 49.66 277 ASN A N 1
ATOM 2262 C CA . ASN A 1 277 ? -21.740 -10.239 23.812 1.00 49.66 277 ASN A CA 1
ATOM 2263 C C . ASN A 1 277 ? -21.093 -10.611 22.471 1.00 49.66 277 ASN A C 1
ATOM 2265 O O . ASN A 1 277 ? -19.952 -11.054 22.462 1.00 49.66 277 ASN A O 1
ATOM 2269 N N . ILE A 1 278 ? -21.754 -10.327 21.345 1.00 47.88 278 ILE A N 1
ATOM 2270 C CA . ILE A 1 278 ? -21.203 -10.577 20.005 1.00 47.88 278 ILE A CA 1
ATOM 2271 C C . ILE A 1 278 ? -19.954 -9.724 19.755 1.00 47.88 278 ILE A C 1
ATOM 2273 O O . ILE A 1 278 ? -18.936 -10.237 19.295 1.00 47.88 278 ILE A O 1
ATOM 2277 N N . TYR A 1 279 ? -19.974 -8.432 20.096 1.00 46.09 279 TYR A N 1
ATOM 2278 C CA . TYR A 1 279 ? -18.780 -7.587 19.983 1.00 46.09 279 TYR A CA 1
ATOM 2279 C C . TYR A 1 279 ? -17.638 -8.083 20.885 1.00 46.09 279 TYR A C 1
ATOM 2281 O O . TYR A 1 279 ? -16.472 -8.095 20.480 1.00 46.09 279 TYR A O 1
ATOM 2289 N N . GLN A 1 280 ? -17.956 -8.522 22.104 1.00 48.62 280 GLN A N 1
ATOM 2290 C CA . GLN A 1 280 ? -16.989 -9.101 23.033 1.00 48.62 280 GLN A CA 1
ATOM 2291 C C . GLN A 1 280 ? -16.419 -10.428 22.509 1.00 48.62 280 GLN A C 1
ATOM 2293 O O . GLN A 1 280 ? -15.226 -10.672 22.669 1.00 48.62 280 GLN A O 1
ATOM 2298 N N . ASP A 1 281 ? -17.219 -11.261 21.845 1.00 48.69 281 ASP A N 1
ATOM 2299 C CA . ASP A 1 281 ? -16.751 -12.477 21.170 1.00 48.69 281 ASP A CA 1
ATOM 2300 C C . ASP A 1 281 ? -15.815 -12.140 20.005 1.00 48.69 281 ASP A C 1
ATOM 2302 O O . ASP A 1 281 ? -14.705 -12.669 19.934 1.00 48.69 281 ASP A O 1
ATOM 2306 N N . LEU A 1 282 ? -16.204 -11.197 19.140 1.00 42.31 282 LEU A N 1
ATOM 2307 C CA . LEU A 1 282 ? -15.412 -10.786 17.974 1.00 42.31 282 LEU A CA 1
ATOM 2308 C C . LEU A 1 282 ? -14.085 -10.111 18.350 1.00 42.31 282 LEU A C 1
ATOM 2310 O O . LEU A 1 282 ? -13.085 -10.283 17.659 1.00 42.31 282 LEU A O 1
ATOM 2314 N N . SER A 1 283 ? -14.057 -9.363 19.454 1.00 41.47 283 SER A N 1
ATOM 2315 C CA . SER A 1 283 ? -12.838 -8.732 19.986 1.00 41.47 283 SER A CA 1
ATOM 2316 C C . SER A 1 283 ? -11.982 -9.678 20.837 1.00 41.47 283 SER A C 1
ATOM 2318 O O . SER A 1 283 ? -10.934 -9.275 21.341 1.00 41.47 283 SER A O 1
ATOM 2320 N N . GLY A 1 284 ? -12.416 -10.928 21.036 1.00 40.41 284 GLY A N 1
ATOM 2321 C CA . GLY A 1 284 ? -11.757 -11.896 21.916 1.00 40.41 284 GLY A CA 1
ATOM 2322 C C . GLY A 1 284 ? -11.914 -11.596 23.413 1.00 40.41 284 GLY A C 1
ATOM 2323 O O . GLY A 1 284 ? -11.444 -12.373 24.248 1.00 40.41 284 GLY A O 1
ATOM 2324 N N . LEU A 1 285 ? -12.614 -10.515 23.776 1.00 46.66 285 LEU A N 1
ATOM 2325 C CA . LEU A 1 285 ? -12.904 -10.127 25.155 1.00 46.66 285 LEU A CA 1
ATOM 2326 C C . LEU A 1 285 ? -13.711 -11.190 25.894 1.00 46.66 285 LEU A C 1
ATOM 2328 O O . LEU A 1 285 ? -13.442 -11.428 27.063 1.00 46.66 285 LEU A O 1
ATOM 2332 N N . ASN A 1 286 ? -14.637 -11.888 25.238 1.00 51.62 286 ASN A N 1
ATOM 2333 C CA . ASN A 1 286 ? -15.378 -12.968 25.885 1.00 51.62 286 ASN A CA 1
ATOM 2334 C C . ASN A 1 286 ? -14.516 -14.194 26.162 1.00 51.62 286 ASN A C 1
ATOM 2336 O O . ASN A 1 286 ? -14.714 -14.836 27.187 1.00 51.62 286 ASN A O 1
ATOM 2340 N N . SER A 1 287 ? -13.523 -14.505 25.324 1.00 46.81 287 SER A N 1
ATOM 2341 C CA . SER A 1 287 ? -12.542 -15.549 25.649 1.00 46.81 287 SER A CA 1
ATOM 2342 C C . SER A 1 287 ? -11.766 -15.175 26.912 1.00 46.81 287 SER A C 1
ATOM 2344 O O . SER A 1 287 ? -11.625 -16.002 27.808 1.00 46.81 287 SER A O 1
ATOM 2346 N N . ILE A 1 288 ? -11.349 -13.909 27.015 1.00 47.34 288 ILE A N 1
ATOM 2347 C CA . ILE A 1 288 ? -10.656 -13.352 28.184 1.00 47.34 288 ILE A CA 1
ATOM 2348 C C . ILE A 1 288 ? -11.577 -13.337 29.416 1.00 47.34 288 ILE A C 1
ATOM 2350 O O . ILE A 1 288 ? -11.177 -13.741 30.503 1.00 47.34 288 ILE A O 1
ATOM 2354 N N . PHE A 1 289 ? -12.839 -12.928 29.275 1.00 53.72 289 PHE A N 1
ATOM 2355 C CA . PHE A 1 289 ? -13.812 -12.920 30.368 1.00 53.72 289 PHE A CA 1
ATOM 2356 C C . PHE A 1 289 ? -14.220 -14.328 30.804 1.00 53.72 289 PHE A C 1
ATOM 2358 O O . PHE A 1 289 ? -14.487 -14.544 31.985 1.00 53.72 289 PHE A O 1
ATOM 2365 N N . ASN A 1 290 ? -14.249 -15.288 29.879 1.00 53.41 290 ASN A N 1
ATOM 2366 C CA . ASN A 1 290 ? -14.532 -16.689 30.164 1.00 53.41 290 ASN A CA 1
ATOM 2367 C C . ASN A 1 290 ? -13.349 -17.382 30.849 1.00 53.41 290 ASN A C 1
ATOM 2369 O O . ASN A 1 290 ? -13.570 -18.198 31.741 1.00 53.41 290 ASN A O 1
ATOM 2373 N N . SER A 1 291 ? -12.107 -17.038 30.505 1.00 46.09 291 SER A N 1
ATOM 2374 C CA . SER A 1 291 ? -10.924 -17.544 31.210 1.00 46.09 291 SER A CA 1
ATOM 2375 C C . SER A 1 291 ? -10.687 -16.833 32.546 1.00 46.09 291 SER A C 1
ATOM 2377 O O . SER A 1 291 ? -10.167 -17.420 33.493 1.00 46.09 291 SER A O 1
ATOM 2379 N N . LEU A 1 292 ? -11.190 -15.606 32.687 1.00 46.03 292 LEU A N 1
ATOM 2380 C CA . LEU A 1 292 ? -11.305 -14.897 33.957 1.00 46.03 292 LEU A CA 1
ATOM 2381 C C . LEU A 1 292 ? -12.604 -15.220 34.713 1.00 46.03 292 LEU A C 1
ATOM 2383 O O . LEU A 1 292 ? -12.832 -14.623 35.760 1.00 46.03 292 LEU A O 1
ATOM 2387 N N . LYS A 1 293 ? -13.463 -16.134 34.236 1.00 46.75 293 LYS A N 1
ATOM 2388 C CA . LYS A 1 293 ? -14.845 -16.308 34.728 1.00 46.75 293 LYS A CA 1
ATOM 2389 C C . LYS A 1 293 ? -14.933 -16.566 36.226 1.00 46.75 293 LYS A C 1
ATOM 2391 O O . LYS A 1 293 ? -15.842 -16.033 36.849 1.00 46.75 293 LYS A O 1
ATOM 2396 N N . ASP A 1 294 ? -13.982 -17.278 36.821 1.00 47.41 294 ASP A N 1
ATOM 2397 C CA . ASP A 1 294 ? -13.934 -17.525 38.273 1.00 47.41 294 ASP A CA 1
ATOM 2398 C C . ASP A 1 294 ? -13.459 -16.296 39.078 1.00 47.41 294 ASP A C 1
ATOM 2400 O O . ASP A 1 294 ? -13.894 -16.069 40.207 1.00 47.41 294 ASP A O 1
ATOM 2404 N N . ASN A 1 295 ? -12.624 -15.443 38.478 1.00 45.91 295 ASN A N 1
ATOM 2405 C CA . ASN A 1 295 ? -12.172 -14.174 39.065 1.00 45.91 295 ASN A CA 1
ATOM 2406 C C . ASN A 1 295 ? -13.209 -13.053 38.872 1.00 45.91 295 ASN A C 1
ATOM 2408 O O . ASN A 1 295 ? -13.419 -12.235 39.762 1.00 45.91 295 ASN A O 1
ATOM 2412 N N . ILE A 1 296 ? -13.905 -13.047 37.734 1.00 42.50 296 ILE A N 1
ATOM 2413 C CA . ILE A 1 296 ? -14.955 -12.088 37.384 1.00 42.50 296 ILE A CA 1
ATOM 2414 C C . ILE A 1 296 ? -16.277 -12.447 38.049 1.00 42.50 296 ILE A C 1
ATOM 2416 O O . ILE A 1 296 ? -17.020 -11.547 38.407 1.00 42.50 296 ILE A O 1
ATOM 2420 N N . SER A 1 297 ? -16.600 -13.723 38.265 1.00 43.56 297 SER A N 1
ATOM 2421 C CA . SER A 1 297 ? -17.820 -14.110 38.993 1.00 43.56 297 SER A CA 1
ATOM 2422 C C . SER A 1 297 ? -17.798 -13.658 40.455 1.00 43.56 297 SER A C 1
ATOM 2424 O O . SER A 1 297 ? -18.851 -13.309 40.985 1.00 43.56 297 SER A O 1
ATOM 2426 N N . ARG A 1 298 ? -16.609 -13.539 41.068 1.00 44.78 298 ARG A N 1
ATOM 2427 C CA . ARG A 1 298 ? -16.420 -12.846 42.356 1.00 44.78 298 ARG A CA 1
ATOM 2428 C C . ARG A 1 298 ? -16.736 -11.346 42.297 1.00 44.78 298 ARG A C 1
ATOM 2430 O O . ARG A 1 298 ? -17.217 -10.816 43.286 1.00 44.78 298 ARG A O 1
ATOM 2437 N N . LEU A 1 299 ? -16.516 -10.690 41.155 1.00 39.12 299 LEU A N 1
ATOM 2438 C CA . LEU A 1 299 ? -16.806 -9.262 40.934 1.00 39.12 299 LEU A CA 1
ATOM 2439 C C . LEU A 1 299 ? -18.258 -9.020 40.458 1.00 39.12 299 LEU A C 1
ATOM 2441 O O . LEU A 1 299 ? -18.876 -8.024 40.816 1.00 39.12 299 LEU A O 1
ATOM 2445 N N . LYS A 1 300 ? -18.846 -9.961 39.703 1.00 37.88 300 LYS A N 1
ATOM 2446 C CA . LYS A 1 300 ? -20.227 -9.917 39.173 1.00 37.88 300 LYS A CA 1
ATOM 2447 C C . LYS A 1 300 ? -21.306 -10.043 40.250 1.00 37.88 300 LYS A C 1
ATOM 2449 O O . LYS A 1 300 ? -22.440 -9.648 40.004 1.00 37.88 300 LYS A O 1
ATOM 2454 N N . GLY A 1 301 ? -20.979 -10.587 41.423 1.00 35.44 301 GLY A N 1
ATOM 2455 C CA . GLY A 1 301 ? -21.899 -10.626 42.564 1.00 35.44 301 GLY A CA 1
ATOM 2456 C C . GLY A 1 301 ? -22.146 -9.259 43.214 1.00 35.44 301 GLY A C 1
ATOM 2457 O O . GLY A 1 301 ? -22.980 -9.166 44.110 1.00 35.44 301 GLY A O 1
ATOM 2458 N N . GLU A 1 302 ? -21.418 -8.217 42.792 1.00 37.19 302 GLU A N 1
ATOM 2459 C CA . GLU A 1 302 ? -21.229 -6.997 43.581 1.00 37.19 302 GLU A CA 1
ATOM 2460 C C . GLU A 1 302 ? -21.386 -5.672 42.794 1.00 37.19 302 GLU A C 1
ATOM 2462 O O . GLU A 1 302 ? -21.269 -4.607 43.400 1.00 37.19 302 GLU A O 1
ATOM 2467 N N . GLY A 1 303 ? -21.706 -5.711 41.489 1.00 28.88 303 GLY A N 1
ATOM 2468 C CA . GLY A 1 303 ? -21.969 -4.523 40.657 1.00 28.88 303 GLY A CA 1
ATOM 2469 C C . GLY A 1 303 ? -21.993 -4.802 39.142 1.00 28.88 303 GLY A C 1
ATOM 2470 O O . GLY A 1 303 ? -21.526 -5.847 38.685 1.00 28.88 303 GLY A O 1
ATOM 2471 N N . ILE A 1 304 ? -22.563 -3.875 38.358 1.00 35.19 304 ILE A N 1
ATOM 2472 C CA . ILE A 1 304 ? -22.667 -3.953 36.886 1.00 35.19 304 ILE A CA 1
ATOM 2473 C C . ILE A 1 304 ? -21.301 -3.614 36.261 1.00 35.19 304 ILE A C 1
ATOM 2475 O O . ILE A 1 304 ? -20.701 -2.587 36.571 1.00 35.19 304 ILE A O 1
ATOM 2479 N N . LEU A 1 305 ? -20.797 -4.490 35.385 1.00 34.44 305 LEU A N 1
ATOM 2480 C CA . LEU A 1 305 ? -19.541 -4.293 34.654 1.00 34.44 305 LEU A CA 1
ATOM 2481 C C . LEU A 1 305 ? -19.802 -3.453 33.396 1.00 34.44 305 LEU A C 1
ATOM 2483 O O . LEU A 1 305 ? -20.394 -3.952 32.440 1.00 34.44 305 LEU A O 1
ATOM 2487 N N . TYR A 1 306 ? -19.317 -2.212 33.367 1.00 38.00 306 TYR A N 1
ATOM 2488 C CA . TYR A 1 306 ? -19.362 -1.364 32.175 1.00 38.00 306 TYR A CA 1
ATOM 2489 C C . TYR A 1 306 ? -18.021 -1.438 31.429 1.00 38.00 306 TYR A C 1
ATOM 2491 O O . TYR A 1 306 ? -16.983 -1.039 31.959 1.00 38.00 306 TYR A O 1
ATOM 2499 N N . SER A 1 307 ? -18.021 -1.949 30.193 1.00 33.75 307 SER A N 1
ATOM 2500 C CA . SER A 1 307 ? -16.856 -1.896 29.294 1.00 33.75 307 SER A CA 1
ATOM 2501 C C . SER A 1 307 ? -17.141 -0.956 28.128 1.00 33.75 307 SER A C 1
ATOM 2503 O O . SER A 1 307 ? -18.203 -1.093 27.528 1.00 33.75 307 SER A O 1
ATOM 2505 N N . ASN A 1 308 ? -16.203 -0.083 27.744 1.00 36.38 308 ASN A N 1
ATOM 2506 C CA . ASN A 1 308 ? -16.230 0.552 26.421 1.00 36.38 308 ASN A CA 1
ATOM 2507 C C . ASN A 1 308 ? -14.838 0.800 25.833 1.00 36.38 308 ASN A C 1
ATOM 2509 O O . ASN A 1 308 ? -13.895 1.122 26.558 1.00 36.38 308 ASN A O 1
ATOM 2513 N N . PHE A 1 309 ? -14.780 0.696 24.496 1.00 36.97 309 PHE A N 1
ATOM 2514 C CA . PHE A 1 309 ? -13.647 1.038 23.631 1.00 36.97 309 PHE A CA 1
ATOM 2515 C C . PHE A 1 309 ? -13.848 2.326 22.849 1.00 36.97 309 PHE A C 1
ATOM 2517 O O . PHE A 1 309 ? -14.959 2.735 22.524 1.00 36.97 309 PHE A O 1
ATOM 2524 N N . TYR A 1 310 ? -12.692 2.901 22.528 1.00 33.31 310 TYR A N 1
ATOM 2525 C CA . TYR A 1 310 ? -12.425 3.968 21.577 1.00 33.31 310 TYR A CA 1
ATOM 2526 C C . TYR A 1 310 ? -12.769 3.567 20.132 1.00 33.31 310 TYR A C 1
ATOM 2528 O O . TYR A 1 310 ? -12.538 2.429 19.726 1.00 33.31 310 TYR A O 1
ATOM 2536 N N . VAL A 1 311 ? -13.267 4.527 19.345 1.00 29.89 311 VAL A N 1
ATOM 2537 C CA . VAL A 1 311 ? -13.561 4.365 17.912 1.00 29.89 311 VAL A CA 1
ATOM 2538 C C . VAL A 1 311 ? -12.275 4.570 17.094 1.00 29.89 311 VAL A C 1
ATOM 2540 O O . VAL A 1 311 ? -11.662 5.640 17.188 1.00 29.89 311 VAL A O 1
ATOM 2543 N N . PRO A 1 312 ? -11.863 3.598 16.266 1.00 27.98 312 PRO A N 1
ATOM 2544 C CA . PRO A 1 312 ? -10.636 3.667 15.482 1.00 27.98 312 PRO A CA 1
ATOM 2545 C C . PRO A 1 312 ? -10.811 4.601 14.274 1.00 27.98 312 PRO A C 1
ATOM 2547 O O . PRO 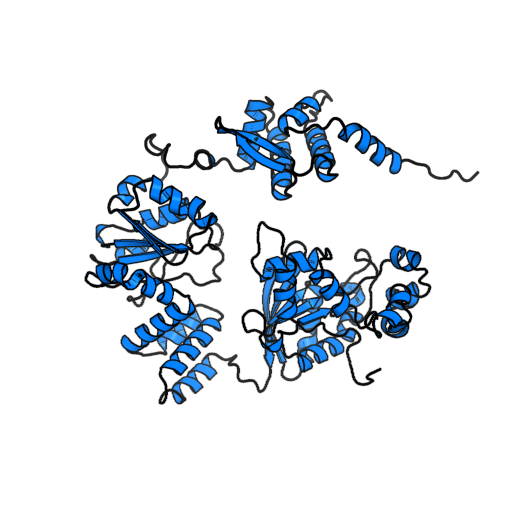A 1 312 ? -11.048 4.130 13.176 1.00 27.98 312 PRO A O 1
ATOM 2550 N N . ASP A 1 313 ? -10.748 5.926 14.482 1.00 28.52 313 ASP A N 1
ATOM 2551 C CA . ASP A 1 313 ? -10.372 6.909 13.435 1.00 28.52 313 ASP A CA 1
ATOM 2552 C C . ASP A 1 313 ? -10.273 8.383 13.893 1.00 28.52 313 ASP A C 1
ATOM 2554 O O . ASP A 1 313 ? -9.984 9.280 13.093 1.00 28.52 313 ASP A O 1
ATOM 2558 N N . ALA A 1 314 ? -10.438 8.696 15.182 1.00 27.98 314 ALA A N 1
ATOM 2559 C CA . ALA A 1 314 ? -10.133 10.043 15.661 1.00 27.98 314 ALA A CA 1
ATOM 2560 C C . ALA A 1 314 ? -8.603 10.228 15.744 1.00 27.98 314 ALA A C 1
ATOM 2562 O O . ALA A 1 314 ? -7.926 9.655 16.596 1.00 27.98 314 ALA A O 1
ATOM 2563 N N . ARG A 1 315 ? -8.012 11.020 14.842 1.00 23.42 315 ARG A N 1
ATOM 2564 C CA . ARG A 1 315 ? -6.629 11.489 15.030 1.00 23.42 315 ARG A CA 1
ATOM 2565 C C . ARG A 1 315 ? -6.596 12.478 16.201 1.00 23.42 315 ARG A C 1
ATOM 2567 O O . ARG A 1 315 ? -7.491 13.322 16.278 1.00 23.42 315 ARG A O 1
ATOM 2574 N N . PRO A 1 316 ? -5.554 12.467 17.052 1.00 23.75 316 PRO A N 1
ATOM 2575 C CA . PRO A 1 316 ? -5.373 13.512 18.043 1.00 23.75 316 PRO A CA 1
ATOM 2576 C C . PRO A 1 316 ? -5.019 14.805 17.304 1.00 23.75 316 PRO A C 1
ATOM 2578 O O . PRO A 1 316 ? -3.912 14.966 16.782 1.00 23.75 316 PRO A O 1
ATOM 2581 N N . VAL A 1 317 ? -5.982 15.723 17.224 1.00 22.38 317 VAL A N 1
ATOM 2582 C CA . VAL A 1 317 ? -5.683 17.116 16.902 1.00 22.38 317 VAL A CA 1
ATOM 2583 C C . VAL A 1 317 ? -4.780 17.624 18.022 1.00 22.38 317 VAL A C 1
ATOM 2585 O O . VAL A 1 317 ? -4.977 17.334 19.197 1.00 22.38 317 VAL A O 1
ATOM 2588 N N . SER A 1 318 ? -3.706 18.291 17.631 1.00 26.39 318 SER A N 1
ATOM 2589 C CA . SER A 1 318 ? -2.657 18.799 18.504 1.00 26.39 318 SER A CA 1
ATOM 2590 C C . SER A 1 318 ? -3.182 19.427 19.805 1.00 26.39 318 SER A C 1
ATOM 2592 O O . SER A 1 318 ? -3.792 20.491 19.765 1.00 26.39 318 SER A O 1
ATOM 2594 N N . GLY A 1 319 ? -2.816 18.824 20.941 1.00 28.16 319 GLY A N 1
ATOM 2595 C CA . GLY A 1 319 ? -2.888 19.429 22.273 1.00 28.16 319 GLY A CA 1
ATOM 2596 C C . GLY A 1 319 ? -4.040 18.928 23.148 1.00 28.16 319 GLY A C 1
ATOM 2597 O O . GLY A 1 319 ? -5.160 19.365 22.974 1.00 28.16 319 GLY A O 1
ATOM 2598 N N . ALA A 1 320 ? -3.685 18.122 24.159 1.00 30.05 320 ALA A N 1
ATOM 2599 C CA . ALA A 1 320 ? -4.480 17.725 25.334 1.00 30.05 320 ALA A CA 1
ATOM 2600 C C . ALA A 1 320 ? -5.554 16.621 25.162 1.00 30.05 320 ALA A C 1
ATOM 2602 O O . ALA A 1 320 ? -6.709 16.902 24.911 1.00 30.05 320 ALA A O 1
ATOM 2603 N N . GLY A 1 321 ? -5.160 15.371 25.464 1.00 32.16 321 GLY A N 1
ATOM 2604 C CA . GLY A 1 321 ? -6.034 14.295 25.977 1.00 32.16 321 GLY A CA 1
ATOM 2605 C C . GLY A 1 321 ? -7.117 13.712 25.043 1.00 32.16 321 GLY A C 1
ATOM 2606 O O . GLY A 1 321 ? -7.481 14.315 24.042 1.00 32.16 321 GLY A O 1
ATOM 2607 N N . PRO A 1 322 ? -7.645 12.509 25.343 1.00 36.72 322 PRO A N 1
ATOM 2608 C CA . PRO A 1 322 ? -8.916 12.059 24.780 1.00 36.72 322 PRO A CA 1
ATOM 2609 C C . PRO A 1 322 ? -10.051 12.861 25.440 1.00 36.72 322 PRO A C 1
ATOM 2611 O O . PRO A 1 322 ? -10.388 12.626 26.597 1.00 36.72 322 PRO A O 1
ATOM 2614 N N . GLU A 1 323 ? -10.619 13.841 24.734 1.00 30.25 323 GLU A N 1
ATOM 2615 C CA . GLU A 1 323 ? -11.623 14.767 25.296 1.00 30.25 323 GLU A CA 1
ATOM 2616 C C . GLU A 1 323 ? -12.981 14.099 25.627 1.00 30.25 323 GLU A C 1
ATOM 2618 O O . GLU A 1 323 ? -13.802 14.686 26.340 1.00 30.25 323 GLU A O 1
ATOM 2623 N N . HIS A 1 324 ? -13.228 12.856 25.183 1.00 32.81 324 HIS A N 1
ATOM 2624 C CA . HIS A 1 324 ? -14.501 12.151 25.389 1.00 32.81 324 HIS A CA 1
ATOM 2625 C C . HIS A 1 324 ? -14.342 10.641 25.631 1.00 32.81 324 HIS A C 1
ATOM 2627 O O . HIS A 1 324 ? -13.591 9.973 24.920 1.00 32.81 324 HIS A O 1
ATOM 2633 N N . LEU A 1 325 ? -15.090 10.114 26.614 1.00 35.75 325 LEU A N 1
ATOM 2634 C CA . LEU A 1 325 ? -15.235 8.688 26.919 1.00 35.75 325 LEU A CA 1
ATOM 2635 C C . LEU A 1 325 ? -16.709 8.287 26.727 1.00 35.75 325 LEU A C 1
ATOM 2637 O O . LEU A 1 325 ? -17.608 8.890 27.313 1.00 35.75 325 LEU A O 1
ATOM 2641 N N . SER A 1 326 ? -16.987 7.259 25.931 1.00 36.81 326 SER A N 1
ATOM 2642 C CA . SER A 1 326 ? -18.339 6.697 25.856 1.00 36.81 326 SER A CA 1
ATOM 2643 C C . SER A 1 326 ? -18.551 5.761 27.049 1.00 36.81 326 SER A C 1
ATOM 2645 O O . SER A 1 326 ? -17.819 4.789 27.208 1.00 36.81 326 SER A O 1
ATOM 2647 N N . LEU A 1 327 ? -19.545 6.038 27.896 1.00 36.59 327 LEU A N 1
ATOM 2648 C CA . LEU A 1 327 ? -19.993 5.160 28.985 1.00 36.59 327 LEU A CA 1
ATOM 2649 C C . LEU A 1 327 ? -21.273 4.450 28.529 1.00 36.59 327 LEU A C 1
ATOM 2651 O O . LEU A 1 327 ? -22.202 5.105 28.065 1.00 36.59 327 LEU A O 1
ATOM 2655 N N . TRP A 1 328 ? -21.325 3.123 28.602 1.00 36.06 328 TRP A N 1
ATOM 2656 C CA . TRP A 1 328 ? -22.513 2.365 28.195 1.00 36.06 328 TRP A CA 1
ATOM 2657 C C . TRP A 1 328 ? -23.487 2.253 29.372 1.00 36.06 328 TRP A C 1
ATOM 2659 O O . TRP A 1 328 ? -23.042 2.132 30.501 1.00 36.06 328 TRP A O 1
ATOM 2669 N N . GLY A 1 329 ? -24.799 2.343 29.125 1.00 35.22 329 GLY A N 1
ATOM 2670 C CA . GLY A 1 329 ? -25.846 2.391 30.167 1.00 35.22 329 GLY A CA 1
ATOM 2671 C C . GLY A 1 329 ? -26.451 3.781 30.414 1.00 35.22 329 GLY A C 1
ATOM 2672 O O . GLY A 1 329 ? -27.528 3.897 30.994 1.00 35.22 329 GLY A O 1
ATOM 2673 N N . LEU A 1 330 ? -25.827 4.844 29.900 1.00 32.78 330 LEU A N 1
ATOM 2674 C CA . LEU A 1 330 ? -26.410 6.184 29.847 1.00 32.78 330 LEU A CA 1
ATOM 2675 C C . LEU A 1 330 ? -26.457 6.644 28.389 1.00 32.78 330 LEU A C 1
ATOM 2677 O O . LEU A 1 330 ? -25.473 6.562 27.664 1.00 32.78 330 LEU A O 1
ATOM 2681 N N . SER A 1 331 ? -27.605 7.146 27.945 1.00 29.91 331 SER A N 1
ATOM 2682 C CA . SER A 1 331 ? -27.858 7.600 26.570 1.00 29.91 331 SER A CA 1
ATOM 2683 C C . SER A 1 331 ? -27.158 8.924 26.212 1.00 29.91 331 SER A C 1
ATOM 2685 O O . SER A 1 331 ? -27.780 9.805 25.615 1.00 29.91 331 SER A O 1
ATOM 2687 N N . ARG A 1 332 ? -25.900 9.134 26.635 1.00 35.91 332 ARG A N 1
ATOM 2688 C CA . ARG A 1 332 ? -25.155 10.393 26.446 1.00 35.91 332 ARG A CA 1
ATOM 2689 C C . ARG A 1 332 ? -23.643 10.182 26.358 1.00 35.91 332 ARG A C 1
ATOM 2691 O O . ARG A 1 332 ? -23.074 9.409 27.119 1.00 35.91 332 ARG A O 1
ATOM 2698 N N . ASP A 1 333 ? -22.992 10.967 25.503 1.00 39.50 333 ASP A N 1
ATOM 2699 C CA . ASP A 1 333 ? -21.539 11.148 25.521 1.00 39.50 333 ASP A CA 1
ATOM 2700 C C . ASP A 1 333 ? -21.092 11.878 26.786 1.00 39.50 333 ASP A C 1
ATOM 2702 O O . ASP A 1 333 ? -21.622 12.942 27.127 1.00 39.50 333 ASP A O 1
ATOM 2706 N N . VAL A 1 334 ? -20.073 11.343 27.455 1.00 46.19 334 VAL A N 1
ATOM 2707 C CA . VAL A 1 334 ? -19.522 11.935 28.670 1.00 46.19 334 VAL A CA 1
ATOM 2708 C C . VAL A 1 334 ? -18.095 12.389 28.371 1.00 46.19 334 VAL A C 1
ATOM 2710 O O . VAL A 1 334 ? -17.212 11.604 28.039 1.00 46.19 334 VAL A O 1
ATOM 2713 N N . SER A 1 335 ? -17.851 13.701 28.418 1.00 53.03 335 SER A N 1
ATOM 2714 C CA . SER A 1 335 ? -16.472 14.206 28.386 1.00 53.03 335 SER A CA 1
ATOM 2715 C C . SER A 1 335 ? -15.680 13.608 29.547 1.00 53.03 335 SER A C 1
ATOM 2717 O O . SER A 1 335 ? -16.253 13.368 30.608 1.00 53.03 335 SER A O 1
ATOM 2719 N N . ILE A 1 336 ? -14.375 13.400 29.381 1.00 53.03 336 ILE A N 1
ATOM 2720 C CA . ILE A 1 336 ? -13.517 12.911 30.467 1.00 53.03 336 ILE A CA 1
ATOM 2721 C C . ILE A 1 336 ? -13.605 13.792 31.726 1.00 53.03 336 ILE A C 1
ATOM 2723 O O . ILE A 1 336 ? -13.546 13.285 32.844 1.00 53.03 336 ILE A O 1
ATOM 2727 N N . ASP A 1 337 ? -13.850 15.091 31.540 1.00 53.91 337 ASP A N 1
ATOM 2728 C CA . ASP A 1 337 ? -14.050 16.060 32.620 1.00 53.91 337 ASP A CA 1
ATOM 2729 C C . ASP A 1 337 ? -15.415 15.893 33.316 1.00 53.91 337 ASP A C 1
ATOM 2731 O O . ASP A 1 337 ? -15.580 16.251 34.482 1.00 53.91 337 ASP A O 1
ATOM 2735 N N . ASN A 1 338 ? -16.390 15.302 32.620 1.00 58.25 338 ASN A N 1
ATOM 2736 C CA . ASN A 1 338 ? -17.737 15.010 33.117 1.00 58.25 338 ASN A CA 1
ATOM 2737 C C . ASN A 1 338 ? -17.895 13.564 33.610 1.00 58.25 338 ASN A C 1
ATOM 2739 O O . ASN A 1 338 ? -18.939 13.234 34.175 1.00 58.25 338 ASN A O 1
ATOM 2743 N N . LEU A 1 339 ? -16.873 12.719 33.431 1.00 61.97 339 LEU A N 1
ATOM 2744 C CA . LEU A 1 339 ? -16.859 11.323 33.865 1.00 61.97 339 LEU A CA 1
ATOM 2745 C C . LEU A 1 339 ? -17.272 11.160 35.337 1.00 61.97 339 LEU A C 1
ATOM 2747 O O . LEU A 1 339 ? -18.142 10.338 35.612 1.00 61.97 339 LEU A O 1
ATOM 2751 N N . PRO A 1 340 ? -16.787 11.993 36.280 1.00 59.69 340 PRO A N 1
ATOM 2752 C CA . PRO A 1 340 ? -17.169 11.873 37.688 1.00 59.69 340 PRO A CA 1
ATOM 2753 C C . PRO A 1 340 ? -18.654 12.083 37.964 1.00 59.69 340 PRO A C 1
ATOM 2755 O O . PRO A 1 340 ? -19.157 11.606 38.973 1.00 59.69 340 PRO A O 1
ATOM 2758 N N . GLY A 1 341 ? -19.340 12.846 37.109 1.00 60.09 341 GLY A N 1
ATOM 2759 C CA . GLY A 1 341 ? -20.767 13.126 37.250 1.00 60.09 341 GLY A CA 1
ATOM 2760 C C . GLY A 1 341 ? -21.665 12.049 36.644 1.00 60.09 341 GLY A C 1
ATOM 2761 O O . GLY A 1 341 ? -22.868 12.076 36.886 1.00 60.09 341 GLY A O 1
ATOM 2762 N N . ALA A 1 342 ? -21.103 11.135 35.850 1.00 59.47 342 ALA A N 1
ATOM 2763 C CA . ALA A 1 342 ? -21.841 10.068 35.179 1.00 59.47 342 ALA A CA 1
ATOM 2764 C C . ALA A 1 342 ? -21.737 8.709 35.885 1.00 59.47 342 ALA A C 1
ATOM 2766 O O . ALA A 1 342 ? -22.507 7.812 35.561 1.00 59.47 342 ALA A O 1
ATOM 2767 N N . MET A 1 343 ? -20.796 8.557 36.818 1.00 62.31 343 MET A N 1
ATOM 2768 C CA . MET A 1 343 ? -20.550 7.305 37.536 1.00 62.31 343 MET A CA 1
ATOM 2769 C C . MET A 1 343 ? -21.344 7.267 38.841 1.00 62.31 343 MET A C 1
ATOM 2771 O O . MET A 1 343 ? -21.369 8.253 39.588 1.00 62.31 343 MET A O 1
ATOM 2775 N N . MET A 1 344 ? -21.989 6.136 39.107 1.00 58.75 344 MET A N 1
ATOM 2776 C CA . MET A 1 344 ? -22.758 5.895 40.322 1.00 58.75 344 MET A CA 1
ATOM 2777 C C . MET A 1 344 ? -21.894 5.213 41.381 1.00 58.75 344 MET A C 1
ATOM 2779 O O . MET A 1 344 ? -21.096 4.341 41.040 1.00 58.75 344 MET A O 1
ATOM 2783 N N . PRO A 1 345 ? -22.083 5.536 42.676 1.00 53.81 345 PRO A N 1
ATOM 2784 C CA . PRO A 1 345 ? -21.513 4.735 43.753 1.00 53.81 345 PRO A CA 1
ATOM 2785 C C . PRO A 1 345 ? -21.815 3.252 43.498 1.00 53.81 345 PRO A C 1
ATOM 2787 O O . PRO A 1 345 ? -22.956 2.915 43.193 1.00 53.81 345 PRO A O 1
ATOM 2790 N N . ASP A 1 346 ? -20.784 2.413 43.592 1.00 58.25 346 ASP A N 1
ATOM 2791 C CA . ASP A 1 346 ? -20.775 0.969 43.296 1.00 58.25 346 ASP A CA 1
ATOM 2792 C C . ASP A 1 346 ? -20.440 0.526 41.857 1.00 58.25 346 ASP A C 1
ATOM 2794 O O . ASP A 1 346 ? -20.270 -0.673 41.612 1.00 58.25 346 ASP A O 1
ATOM 2798 N N . ASP A 1 347 ? -20.230 1.450 40.916 1.00 58.97 347 ASP A N 1
ATOM 2799 C CA . ASP A 1 347 ? -19.828 1.084 39.553 1.00 58.97 347 ASP A CA 1
ATOM 2800 C C . ASP A 1 347 ? -18.425 0.444 39.508 1.00 58.97 347 ASP A C 1
ATOM 2802 O O . ASP A 1 347 ? -17.499 0.842 40.219 1.00 58.97 347 ASP A O 1
ATOM 2806 N N . THR A 1 348 ? -18.240 -0.547 38.629 1.00 58.91 348 THR A N 1
ATOM 2807 C CA . THR A 1 348 ? -16.917 -1.084 38.275 1.00 58.91 348 THR A CA 1
ATOM 2808 C C . THR A 1 348 ? -16.506 -0.569 36.905 1.00 58.91 348 THR A C 1
ATOM 2810 O O . THR A 1 348 ? -17.174 -0.845 35.906 1.00 58.91 348 THR A O 1
ATOM 2813 N N . LEU A 1 349 ? -15.380 0.142 36.845 1.00 67.94 349 LEU A N 1
ATOM 2814 C CA . LEU A 1 349 ? -14.831 0.666 35.599 1.00 67.94 349 LEU A CA 1
ATOM 2815 C C . LEU A 1 349 ? -13.714 -0.240 35.086 1.00 67.94 349 LEU A C 1
ATOM 2817 O O . LEU A 1 349 ? -12.716 -0.437 35.772 1.00 67.94 349 LEU A O 1
ATOM 2821 N N . LEU A 1 350 ? -13.855 -0.738 33.858 1.00 69.88 350 LEU A N 1
ATOM 2822 C CA . LEU A 1 350 ? -12.811 -1.474 33.151 1.00 69.88 350 LEU A CA 1
ATOM 2823 C C . LEU A 1 350 ? -12.200 -0.611 32.040 1.00 69.88 350 LEU A C 1
ATOM 2825 O O . LEU A 1 350 ? -12.888 -0.213 31.103 1.00 69.88 350 LEU A O 1
ATOM 2829 N N . LEU A 1 351 ? -10.892 -0.375 32.112 1.00 72.94 351 LEU A N 1
ATOM 2830 C CA . LEU A 1 351 ? -10.097 0.285 31.079 1.00 72.94 351 LEU A CA 1
ATOM 2831 C C . LEU A 1 351 ? -9.205 -0.756 30.397 1.00 72.94 351 LEU A C 1
ATOM 2833 O O . LEU A 1 351 ? -8.300 -1.292 31.031 1.00 72.94 351 LEU A O 1
ATOM 2837 N N . TRP A 1 352 ? -9.411 -1.040 29.112 1.00 72.81 352 TRP A N 1
ATOM 2838 C CA . TRP A 1 352 ? -8.440 -1.837 28.348 1.00 72.81 352 TRP A CA 1
ATOM 2839 C C . TRP A 1 352 ? -7.405 -0.898 27.723 1.00 72.81 352 TRP A C 1
ATOM 2841 O O . TRP A 1 352 ? -7.738 0.142 27.150 1.00 72.81 352 TRP A O 1
ATOM 2851 N N . ILE A 1 353 ? -6.146 -1.293 27.815 1.00 71.38 353 ILE A N 1
ATOM 2852 C CA . ILE A 1 353 ? -5.025 -0.661 27.148 1.00 71.38 353 ILE A CA 1
ATOM 2853 C C . ILE A 1 353 ? -4.636 -1.546 25.972 1.00 71.38 353 ILE A C 1
ATOM 2855 O O . ILE A 1 353 ? -4.065 -2.631 26.139 1.00 71.38 353 ILE A O 1
ATOM 2859 N N . ASP A 1 354 ? -4.958 -1.060 24.782 1.00 63.41 354 ASP A N 1
ATOM 2860 C CA . ASP A 1 354 ? -4.523 -1.664 23.536 1.00 63.41 354 ASP A CA 1
ATOM 2861 C C . ASP A 1 354 ? -3.029 -1.375 23.293 1.00 63.41 354 ASP A C 1
ATOM 2863 O O . ASP A 1 354 ? -2.523 -0.274 23.537 1.00 63.41 354 ASP A O 1
ATOM 2867 N N . GLU A 1 355 ? -2.319 -2.401 22.827 1.00 62.31 355 GLU A N 1
ATOM 2868 C CA . GLU A 1 355 ? -0.876 -2.402 22.584 1.00 62.31 355 GLU A CA 1
ATOM 2869 C C . GLU A 1 355 ? -0.472 -1.341 21.542 1.00 62.31 355 GLU A C 1
ATOM 2871 O O . GLU A 1 355 ? 0.587 -0.712 21.664 1.00 62.31 355 GLU A O 1
ATOM 2876 N N . ASP A 1 356 ? -1.349 -1.068 20.572 1.00 50.94 356 ASP A N 1
ATOM 2877 C CA . ASP A 1 356 ? -1.093 -0.114 19.489 1.00 50.94 356 ASP A CA 1
ATOM 2878 C C . ASP A 1 356 ? -1.348 1.345 19.888 1.00 50.94 356 ASP A C 1
ATOM 2880 O O . ASP A 1 356 ? -0.799 2.274 19.287 1.00 50.94 356 ASP A O 1
ATOM 2884 N N . SER A 1 357 ? -2.110 1.572 20.961 1.00 55.00 357 SER A N 1
ATOM 2885 C CA . SER A 1 357 ? -2.540 2.912 21.371 1.00 55.00 357 SER A CA 1
ATOM 2886 C C . SER A 1 357 ? -1.399 3.781 21.915 1.00 55.00 357 SER A C 1
ATOM 2888 O O . SER A 1 357 ? -1.479 5.010 21.869 1.00 55.00 357 SER A O 1
ATOM 2890 N N . ARG A 1 358 ? -0.330 3.165 22.453 1.00 58.06 358 ARG A N 1
ATOM 2891 C CA . ARG A 1 358 ? 0.861 3.831 23.034 1.00 58.06 358 ARG A CA 1
ATOM 2892 C C . ARG A 1 358 ? 0.543 5.059 23.904 1.00 58.06 358 ARG A C 1
ATOM 2894 O O . ARG A 1 358 ? 1.300 6.035 23.907 1.00 58.06 358 ARG A O 1
ATOM 2901 N N . ILE A 1 359 ? -0.565 5.022 24.649 1.00 62.50 359 ILE A N 1
ATOM 2902 C CA . ILE A 1 359 ? -1.030 6.134 25.487 1.00 62.50 359 ILE A CA 1
ATOM 2903 C C . ILE A 1 359 ? 0.084 6.495 26.476 1.00 62.50 359 ILE A C 1
ATOM 2905 O O . ILE A 1 359 ? 0.478 5.649 27.282 1.00 62.50 359 ILE A O 1
ATOM 2909 N N . PRO A 1 360 ? 0.626 7.723 26.467 1.00 65.19 360 PRO A N 1
ATOM 2910 C CA . PRO A 1 360 ? 1.656 8.090 27.425 1.00 65.19 360 PRO A CA 1
ATOM 2911 C C . PRO A 1 360 ? 1.149 7.888 28.856 1.00 65.19 360 PRO A C 1
ATOM 2913 O O . PRO A 1 360 ? 0.023 8.267 29.169 1.00 65.19 360 PRO A O 1
ATOM 2916 N N . MET A 1 361 ? 1.989 7.362 29.750 1.00 64.50 361 MET A N 1
ATOM 2917 C CA . MET A 1 361 ? 1.623 7.161 31.162 1.00 64.50 361 MET A CA 1
ATOM 2918 C C . MET A 1 361 ? 1.106 8.450 31.828 1.00 64.50 361 MET A C 1
ATOM 2920 O O . MET A 1 361 ? 0.268 8.398 32.716 1.00 64.50 361 MET A O 1
ATOM 2924 N N . THR A 1 362 ? 1.541 9.624 31.363 1.00 59.25 362 THR A N 1
ATOM 2925 C CA . THR A 1 362 ? 1.023 10.924 31.819 1.00 59.25 362 THR A CA 1
ATOM 2926 C C . THR A 1 362 ? -0.438 11.165 31.440 1.00 59.25 362 THR A C 1
ATOM 2928 O O . THR A 1 362 ? -1.156 11.813 32.188 1.00 59.25 362 THR A O 1
ATOM 2931 N N . VAL A 1 363 ? -0.877 10.662 30.283 1.00 60.12 363 VAL A N 1
ATOM 2932 C CA . VAL A 1 363 ? -2.275 10.742 29.839 1.00 60.12 363 VAL A CA 1
ATOM 2933 C C . VAL A 1 363 ? -3.116 9.745 30.623 1.00 60.12 363 VAL A C 1
ATOM 2935 O O . VAL A 1 363 ? -4.150 10.134 31.150 1.00 60.12 363 VAL A O 1
ATOM 2938 N N . LEU A 1 364 ? -2.637 8.504 30.782 1.00 70.06 364 LEU A N 1
ATOM 2939 C CA . LEU A 1 364 ? -3.304 7.512 31.628 1.00 70.06 364 LEU A CA 1
ATOM 2940 C C . LEU A 1 364 ? -3.457 8.036 33.062 1.00 70.06 364 LEU A C 1
ATOM 2942 O O . LEU A 1 364 ? -4.552 8.019 33.599 1.00 70.06 364 LEU A O 1
ATOM 2946 N N . ALA A 1 365 ? -2.402 8.604 33.649 1.00 66.25 365 ALA A N 1
ATOM 2947 C CA . ALA A 1 365 ? -2.461 9.237 34.964 1.00 66.25 365 ALA A CA 1
ATOM 2948 C C . ALA A 1 365 ? -3.488 10.383 35.036 1.00 66.25 365 ALA A C 1
ATOM 2950 O O . ALA A 1 365 ? -4.155 10.526 36.053 1.00 66.25 365 ALA A O 1
ATOM 2951 N N . GLY A 1 366 ? -3.648 11.171 33.966 1.00 64.56 366 GLY A N 1
ATOM 2952 C CA . GLY A 1 366 ? -4.684 12.205 33.880 1.00 64.56 366 GLY A CA 1
ATOM 2953 C C . GLY A 1 366 ? -6.101 11.626 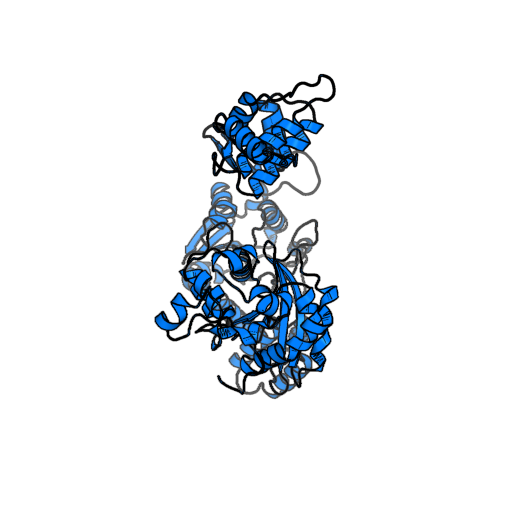33.868 1.00 64.56 366 GLY A C 1
ATOM 2954 O O . GLY A 1 366 ? -6.958 12.094 34.612 1.00 64.56 366 GLY A O 1
ATOM 2955 N N . VAL A 1 367 ? -6.326 10.558 33.094 1.00 66.69 367 VAL A N 1
ATOM 2956 C CA . VAL A 1 367 ? -7.597 9.810 33.079 1.00 66.69 367 VAL A CA 1
ATOM 2957 C C . VAL A 1 367 ? -7.900 9.261 34.474 1.00 66.69 367 VAL A C 1
ATOM 2959 O O . VAL A 1 367 ? -8.987 9.476 35.002 1.00 66.69 367 VAL A O 1
ATOM 2962 N N . LEU A 1 368 ? -6.913 8.614 35.100 1.00 73.44 368 LEU A N 1
ATOM 2963 C CA . LEU A 1 368 ? -7.033 8.042 36.439 1.00 73.44 368 LEU A CA 1
ATOM 2964 C C . LEU A 1 368 ? -7.282 9.107 37.512 1.00 73.44 368 LEU A C 1
ATOM 2966 O O . LEU A 1 368 ? -8.104 8.901 38.400 1.00 73.44 368 LEU A O 1
ATOM 2970 N N . GLY A 1 369 ? -6.621 10.261 37.409 1.00 68.50 369 GLY A N 1
ATOM 2971 C CA . GLY A 1 369 ? -6.803 11.386 38.325 1.00 68.50 369 GLY A CA 1
ATOM 2972 C C . GLY A 1 369 ? -8.188 12.030 38.240 1.00 68.50 369 GLY A C 1
ATOM 2973 O O . GLY A 1 369 ? -8.668 12.565 39.239 1.00 68.50 369 GLY A O 1
ATOM 2974 N N . ASN A 1 370 ? -8.847 11.946 37.081 1.00 66.88 370 ASN A N 1
ATOM 2975 C CA . ASN A 1 370 ? -10.206 12.448 36.909 1.00 66.88 370 ASN A CA 1
ATOM 2976 C C . ASN A 1 370 ? -11.260 11.517 37.526 1.00 66.88 370 ASN A C 1
ATOM 2978 O O . ASN A 1 370 ? -12.313 12.003 37.917 1.00 66.88 370 ASN A O 1
ATOM 2982 N N . ILE A 1 371 ? -11.002 10.217 37.695 1.00 69.56 371 ILE A N 1
ATOM 2983 C CA . ILE A 1 371 ? -11.983 9.267 38.244 1.00 69.56 371 ILE A CA 1
ATOM 2984 C C . ILE A 1 371 ? -12.104 9.424 39.772 1.00 69.56 371 ILE A C 1
ATOM 2986 O O . ILE A 1 371 ? -11.174 9.125 40.531 1.00 69.56 371 ILE A O 1
ATOM 2990 N N . ARG A 1 372 ? -13.275 9.852 40.265 1.00 63.09 372 ARG A N 1
ATOM 2991 C CA . ARG A 1 372 ? -13.557 9.935 41.707 1.00 63.09 372 ARG A CA 1
ATOM 2992 C C . ARG A 1 372 ? -13.912 8.543 42.278 1.00 63.09 372 ARG A C 1
ATOM 2994 O O . ARG A 1 372 ? -15.036 8.110 42.131 1.00 63.09 372 ARG A O 1
ATOM 3001 N N . HIS A 1 373 ? -12.996 7.914 43.033 1.00 56.28 373 HIS A N 1
ATOM 3002 C CA . HIS A 1 373 ? -13.223 6.820 44.026 1.00 56.28 373 HIS A CA 1
ATOM 3003 C C . HIS A 1 373 ? -14.612 6.746 44.703 1.00 56.28 373 HIS A C 1
ATOM 3005 O O . HIS A 1 373 ? -15.124 5.656 44.866 1.00 56.28 373 HIS A O 1
ATOM 3011 N N . ASP A 1 374 ? -15.256 7.847 45.103 1.00 62.66 374 ASP A N 1
ATOM 3012 C CA . ASP A 1 374 ? -16.560 7.781 45.794 1.00 62.66 374 ASP A CA 1
ATOM 3013 C C . ASP A 1 374 ? -17.686 7.311 44.849 1.00 62.66 374 ASP A C 1
ATOM 3015 O O . ASP A 1 374 ? -18.757 6.904 45.291 1.00 62.66 374 ASP A O 1
ATOM 3019 N N . SER A 1 375 ? -17.423 7.379 43.543 1.00 61.75 375 SER A N 1
ATOM 3020 C CA . SER A 1 375 ? -18.325 7.021 42.457 1.00 61.75 375 SER A CA 1
ATOM 3021 C C . SER A 1 375 ? -17.984 5.673 41.820 1.00 61.75 375 SER A C 1
ATOM 3023 O O . SER A 1 375 ? -18.609 5.347 40.826 1.00 61.75 375 SER A O 1
ATOM 3025 N N . ILE A 1 376 ? -16.984 4.920 42.305 1.00 66.06 376 ILE A N 1
ATOM 3026 C CA . ILE A 1 376 ? -16.680 3.576 41.785 1.00 66.06 376 ILE A CA 1
ATOM 3027 C C . ILE A 1 376 ? -16.151 2.629 42.857 1.00 66.06 376 ILE A C 1
ATOM 3029 O O . ILE A 1 376 ? -15.317 2.998 43.677 1.00 66.06 376 ILE A O 1
ATOM 3033 N N . ARG A 1 377 ? -16.587 1.372 42.799 1.00 63.38 377 ARG A N 1
ATOM 3034 C CA . ARG A 1 377 ? -16.140 0.294 43.689 1.00 63.38 377 ARG A CA 1
ATOM 3035 C C . ARG A 1 377 ? -14.819 -0.322 43.249 1.00 63.38 377 ARG A C 1
ATOM 3037 O O . ARG A 1 377 ? -13.968 -0.608 44.083 1.00 63.38 377 ARG A O 1
ATOM 3044 N N . HIS A 1 378 ? -14.656 -0.523 41.942 1.00 65.62 378 HIS A N 1
ATOM 3045 C CA . HIS A 1 378 ? -13.469 -1.147 41.363 1.00 65.62 378 HIS A CA 1
ATOM 3046 C C . HIS A 1 378 ? -13.003 -0.397 40.120 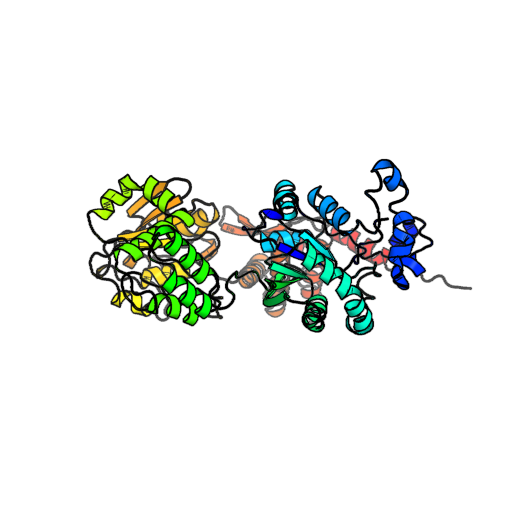1.00 65.62 378 HIS A C 1
ATOM 3048 O O . HIS A 1 378 ? -13.808 0.036 39.292 1.00 65.62 378 HIS A O 1
ATOM 3054 N N . LEU A 1 379 ? -11.682 -0.297 39.972 1.00 80.25 379 LEU A N 1
ATOM 3055 C CA . LEU A 1 379 ? -11.034 0.254 38.793 1.00 80.25 379 LEU A CA 1
ATOM 3056 C C . LEU A 1 379 ? -10.072 -0.781 38.223 1.00 80.25 379 LEU A C 1
ATOM 3058 O O . LEU A 1 379 ? -8.997 -1.032 38.764 1.00 80.25 379 LEU A O 1
ATOM 3062 N N . LEU A 1 380 ? -10.476 -1.379 37.115 1.00 77.69 380 LEU A N 1
ATOM 3063 C CA . LEU A 1 380 ? -9.785 -2.479 36.475 1.00 77.69 380 LEU A CA 1
ATOM 3064 C C . LEU A 1 380 ? -9.030 -1.977 35.241 1.00 77.69 380 LEU A C 1
ATOM 3066 O O . LEU A 1 380 ? -9.602 -1.301 34.390 1.00 77.69 380 LEU A O 1
ATOM 3070 N N . LEU A 1 381 ? -7.757 -2.337 35.111 1.00 80.81 381 LEU A N 1
ATOM 3071 C CA . LEU A 1 381 ? -6.953 -2.140 33.909 1.00 80.81 381 LEU A CA 1
ATOM 3072 C C . LEU A 1 381 ? -6.719 -3.486 33.233 1.00 80.81 381 LEU A C 1
ATOM 3074 O O . LEU A 1 381 ? -6.024 -4.330 33.788 1.00 80.81 381 LEU A O 1
ATOM 3078 N N . LEU A 1 382 ? -7.251 -3.685 32.035 1.00 78.00 382 LEU A N 1
ATOM 3079 C CA . LEU A 1 382 ? -6.964 -4.849 31.203 1.00 78.00 382 LEU A CA 1
ATOM 3080 C C . LEU A 1 382 ? -5.918 -4.475 30.153 1.00 78.00 382 LEU A C 1
ATOM 3082 O O . LEU A 1 382 ? -5.980 -3.403 29.570 1.00 78.00 382 LEU A O 1
ATOM 3086 N N . MET A 1 383 ? -4.947 -5.329 29.872 1.00 78.62 383 MET A N 1
ATOM 3087 C CA . MET A 1 383 ? -3.985 -5.105 28.791 1.00 78.62 383 MET A CA 1
ATOM 3088 C C . MET A 1 383 ? -3.431 -6.427 28.288 1.00 78.62 383 MET A C 1
ATOM 3090 O O . MET A 1 383 ? -3.389 -7.405 29.027 1.00 78.62 383 MET A O 1
ATOM 3094 N N . LYS A 1 384 ? -2.949 -6.466 27.049 1.00 76.88 384 LYS A N 1
ATOM 3095 C CA . LYS A 1 384 ? -2.218 -7.635 26.548 1.00 76.88 384 LYS A CA 1
ATOM 3096 C C . LYS A 1 384 ? -0.860 -7.743 27.249 1.00 76.88 384 LYS A C 1
ATOM 3098 O O . LYS A 1 384 ? -0.166 -6.735 27.400 1.00 76.88 384 LYS A O 1
ATOM 3103 N N . ALA A 1 385 ? -0.471 -8.949 27.648 1.00 78.00 385 ALA A N 1
ATOM 3104 C CA . ALA A 1 385 ? 0.836 -9.269 28.205 1.00 78.00 385 ALA A CA 1
ATOM 3105 C C . ALA A 1 385 ? 1.889 -9.207 27.092 1.00 78.00 385 ALA A C 1
ATOM 3107 O O . ALA A 1 385 ? 2.168 -10.182 26.395 1.00 78.00 385 ALA A O 1
ATOM 3108 N N . SER A 1 386 ? 2.459 -8.023 26.900 1.00 80.75 386 SER A N 1
ATOM 3109 C CA . SER A 1 386 ? 3.517 -7.786 25.927 1.00 80.75 386 SER A CA 1
ATOM 3110 C C . SER A 1 386 ? 4.650 -6.984 26.544 1.00 80.75 386 SER A C 1
ATOM 3112 O O . SER A 1 386 ? 4.458 -6.283 27.533 1.00 80.75 386 SER A O 1
ATOM 3114 N N . HIS A 1 387 ? 5.841 -7.041 25.948 1.00 78.88 387 HIS A N 1
ATOM 3115 C CA . HIS A 1 387 ? 6.987 -6.267 26.435 1.00 78.88 387 HIS A CA 1
ATOM 3116 C C . HIS A 1 387 ? 6.715 -4.749 26.416 1.00 78.88 387 HIS A C 1
ATOM 3118 O O . HIS A 1 387 ? 7.229 -4.002 27.253 1.00 78.88 387 HIS A O 1
ATOM 3124 N N . ALA A 1 388 ? 5.913 -4.271 25.458 1.00 74.88 388 ALA A N 1
ATOM 3125 C CA . ALA A 1 388 ? 5.533 -2.865 25.377 1.00 74.88 388 ALA A CA 1
ATOM 3126 C C . ALA A 1 388 ? 4.637 -2.471 26.557 1.00 74.88 388 ALA A C 1
ATOM 3128 O O . ALA A 1 388 ? 4.966 -1.527 27.279 1.00 74.88 388 ALA A O 1
ATOM 3129 N N . ASN A 1 389 ? 3.564 -3.230 26.794 1.00 78.44 389 ASN A N 1
ATOM 3130 C CA . ASN A 1 389 ? 2.639 -2.975 27.896 1.00 78.44 389 ASN A CA 1
ATOM 3131 C C . ASN A 1 389 ? 3.275 -3.224 29.266 1.00 78.44 389 ASN A C 1
ATOM 3133 O O . ASN A 1 389 ? 3.012 -2.472 30.206 1.00 78.44 389 ASN A O 1
ATOM 3137 N N . ASP A 1 390 ? 4.173 -4.206 29.362 1.00 80.75 390 ASP A N 1
ATOM 3138 C CA . ASP A 1 390 ? 4.965 -4.459 30.559 1.00 80.75 390 ASP A CA 1
ATOM 3139 C C . ASP A 1 390 ? 5.807 -3.238 30.931 1.00 80.75 390 ASP A C 1
ATOM 3141 O O . ASP A 1 390 ? 5.645 -2.655 32.005 1.00 80.75 390 ASP A O 1
ATOM 3145 N N . SER A 1 391 ? 6.647 -2.770 30.002 1.00 75.50 391 SER A N 1
ATOM 3146 C CA . SER A 1 391 ? 7.527 -1.634 30.269 1.00 75.50 391 SER A CA 1
ATOM 3147 C C . SER A 1 391 ? 6.777 -0.314 30.462 1.00 75.50 391 SER A C 1
ATOM 3149 O O . SER A 1 391 ? 7.313 0.563 31.153 1.00 75.50 391 SER A O 1
ATOM 3151 N N . LEU A 1 392 ? 5.642 -0.110 29.788 1.00 70.31 392 LEU A N 1
ATOM 3152 C CA . LEU A 1 392 ? 4.924 1.166 29.801 1.00 70.31 392 LEU A CA 1
ATOM 3153 C C . LEU A 1 392 ? 3.911 1.267 30.934 1.00 70.31 392 LEU A C 1
ATOM 3155 O O . LEU A 1 392 ? 3.817 2.347 31.511 1.00 70.31 392 LEU A O 1
ATOM 3159 N N . TYR A 1 393 ? 3.192 0.188 31.254 1.00 82.75 393 TYR A N 1
ATOM 3160 C CA . TYR A 1 393 ? 2.051 0.220 32.170 1.00 82.75 393 TYR A CA 1
ATOM 3161 C C . TYR A 1 393 ? 2.212 -0.743 33.339 1.00 82.75 393 TYR A C 1
ATOM 3163 O O . TYR A 1 393 ? 2.279 -0.293 34.483 1.00 82.75 393 TYR A O 1
ATOM 3171 N N . PHE A 1 394 ? 2.323 -2.044 33.070 1.00 82.31 394 PHE A N 1
ATOM 3172 C CA . PHE A 1 394 ? 2.242 -3.065 34.113 1.00 82.31 394 PHE A CA 1
ATOM 3173 C C . PHE A 1 394 ? 3.377 -2.960 35.133 1.00 82.31 394 PHE A C 1
ATOM 3175 O O . PHE A 1 394 ? 3.100 -2.811 36.321 1.00 82.31 394 PHE A O 1
ATOM 3182 N N . SER A 1 395 ? 4.642 -2.957 34.703 1.00 81.44 395 SER A N 1
ATOM 3183 C CA . SER A 1 395 ? 5.778 -2.826 35.620 1.00 81.44 395 SER A CA 1
ATOM 3184 C C . SER A 1 395 ? 5.716 -1.526 36.445 1.00 81.44 395 SER A C 1
ATOM 3186 O O . SER A 1 395 ? 5.894 -1.593 37.662 1.00 81.44 395 SER A O 1
ATOM 3188 N N . PRO A 1 396 ? 5.432 -0.340 35.864 1.00 78.12 396 PRO A N 1
ATOM 3189 C CA . PRO A 1 396 ? 5.212 0.881 36.645 1.00 78.12 396 PRO A CA 1
ATOM 3190 C C . PRO A 1 396 ? 4.093 0.781 37.691 1.00 78.12 396 PRO A C 1
ATOM 3192 O O . PRO A 1 396 ? 4.322 1.166 38.834 1.00 78.12 396 PRO A O 1
ATOM 3195 N N . ILE A 1 397 ? 2.922 0.249 37.323 1.00 79.94 397 ILE A N 1
ATOM 3196 C CA . ILE A 1 397 ? 1.744 0.141 38.205 1.00 79.94 397 ILE A CA 1
ATOM 3197 C C . ILE A 1 397 ? 1.969 -0.891 39.319 1.00 79.94 397 ILE A C 1
ATOM 3199 O O . ILE A 1 397 ? 1.619 -0.671 40.477 1.00 79.94 397 ILE A O 1
ATOM 3203 N N . LYS A 1 398 ? 2.603 -2.018 38.986 1.00 82.31 398 LYS A N 1
ATOM 3204 C CA . LYS A 1 398 ? 2.981 -3.055 39.948 1.00 82.31 398 LYS A CA 1
ATOM 3205 C C . LYS A 1 398 ? 3.986 -2.524 40.971 1.00 82.31 398 LYS A C 1
ATOM 3207 O O . LYS A 1 398 ? 3.846 -2.771 42.163 1.00 82.31 398 LYS A O 1
ATOM 3212 N N . ASN A 1 399 ? 4.981 -1.762 40.516 1.00 77.50 399 ASN A N 1
ATOM 3213 C CA . ASN A 1 399 ? 6.036 -1.219 41.376 1.00 77.50 399 ASN A CA 1
ATOM 3214 C C . ASN A 1 399 ? 5.598 -0.002 42.203 1.00 77.50 399 ASN A C 1
ATOM 3216 O O . ASN A 1 399 ? 6.301 0.375 43.139 1.00 77.50 399 ASN A O 1
ATOM 3220 N N . SER A 1 400 ? 4.474 0.631 41.864 1.00 71.62 400 SER A N 1
ATOM 3221 C CA . SER A 1 400 ? 3.933 1.772 42.607 1.00 71.62 400 SER A CA 1
ATOM 3222 C C . SER A 1 400 ? 2.996 1.379 43.749 1.00 71.62 400 SER A C 1
ATOM 3224 O O . SER A 1 400 ? 2.438 2.270 44.384 1.00 71.62 400 SER A O 1
ATOM 3226 N N . CYS A 1 401 ? 2.811 0.077 44.007 1.00 76.69 401 CYS A N 1
ATOM 3227 C CA . CYS A 1 401 ? 1.818 -0.453 44.952 1.00 76.69 401 CYS A CA 1
ATOM 3228 C C . CYS A 1 401 ? 0.373 -0.034 44.624 1.00 76.69 401 CYS A C 1
ATOM 3230 O O . CYS A 1 401 ? -0.506 -0.119 45.475 1.00 76.69 401 CYS A O 1
ATOM 3232 N N . LEU A 1 402 ? 0.127 0.416 43.388 1.00 78.56 402 LEU A N 1
ATOM 3233 C CA . LEU A 1 402 ? -1.199 0.794 42.912 1.00 78.56 402 LEU A CA 1
ATOM 3234 C C . LEU A 1 402 ? -2.047 -0.415 42.537 1.00 78.56 402 LEU A C 1
ATOM 3236 O O . LEU A 1 402 ? -3.251 -0.277 42.400 1.00 78.56 402 LEU A O 1
ATOM 3240 N N . ALA A 1 403 ? -1.435 -1.577 42.333 1.00 81.50 403 ALA A N 1
ATOM 3241 C CA . ALA A 1 403 ? -2.147 -2.812 42.059 1.00 81.50 403 ALA A CA 1
ATOM 3242 C C . ALA A 1 403 ? -2.625 -3.453 43.370 1.00 81.50 403 ALA A C 1
ATOM 3244 O O . ALA A 1 403 ? -1.807 -3.913 44.165 1.00 81.50 403 ALA A O 1
ATOM 3245 N N . GLU A 1 404 ? -3.939 -3.511 43.574 1.00 78.50 404 GLU A N 1
ATOM 3246 C CA . GLU A 1 404 ? -4.567 -4.274 44.657 1.00 78.50 404 GLU A CA 1
ATOM 3247 C C . GLU A 1 404 ? -4.486 -5.774 44.365 1.00 78.50 404 GLU A C 1
ATOM 3249 O O . GLU A 1 404 ? -4.103 -6.579 45.211 1.00 78.50 404 GLU A O 1
ATOM 3254 N N . SER A 1 405 ? -4.821 -6.149 43.133 1.00 79.25 405 SER A N 1
ATOM 3255 C CA . SER A 1 405 ? -4.703 -7.519 42.641 1.00 79.25 405 SER A CA 1
ATOM 3256 C C . SER A 1 405 ? -4.330 -7.528 41.164 1.00 79.25 405 SER A C 1
ATOM 3258 O O . SER A 1 405 ? -4.661 -6.616 40.407 1.00 79.25 405 SER A O 1
ATOM 3260 N N . ILE A 1 406 ? -3.581 -8.557 40.772 1.00 82.44 406 ILE A N 1
ATOM 3261 C CA . ILE A 1 406 ? -3.109 -8.775 39.406 1.00 82.44 406 ILE A CA 1
ATOM 3262 C C . ILE A 1 406 ? -3.537 -10.179 39.006 1.00 82.44 406 ILE A C 1
ATOM 3264 O O . ILE A 1 406 ? -3.255 -11.141 39.722 1.00 82.44 406 ILE A O 1
ATOM 3268 N N . TYR A 1 407 ? -4.170 -10.286 37.847 1.00 75.81 407 TYR A N 1
ATOM 3269 C CA . TYR A 1 407 ? -4.576 -11.543 37.242 1.00 75.81 407 TYR A CA 1
ATOM 3270 C C . TYR A 1 407 ? -3.927 -11.639 35.864 1.00 75.81 407 TYR A C 1
ATOM 3272 O O . TYR A 1 407 ? -4.112 -10.758 35.028 1.00 75.81 407 TYR A O 1
ATOM 3280 N N . GLU A 1 408 ? -3.162 -12.698 35.626 1.00 75.19 408 GLU A N 1
ATOM 3281 C CA . GLU A 1 408 ? -2.586 -12.998 34.314 1.00 75.19 408 GLU A CA 1
ATOM 3282 C C . GLU A 1 408 ? -3.329 -14.190 33.720 1.00 75.19 408 GLU A C 1
ATOM 3284 O O . GLU A 1 408 ? -3.367 -15.257 34.335 1.00 75.19 408 GLU A O 1
ATOM 3289 N N . VAL A 1 409 ? -3.943 -14.009 32.550 1.00 57.72 409 VAL A N 1
ATOM 3290 C CA . VAL A 1 409 ? -4.701 -15.065 31.867 1.00 57.72 409 VAL A CA 1
ATOM 3291 C C . VAL A 1 409 ? -4.548 -14.918 30.355 1.00 57.72 409 VAL A C 1
ATOM 3293 O O . VAL A 1 409 ? -4.719 -13.826 29.821 1.00 57.72 409 VAL A O 1
ATOM 3296 N N . ASP A 1 410 ? -4.194 -16.012 29.674 1.00 61.75 410 ASP A N 1
ATOM 3297 C CA . ASP A 1 410 ? -4.112 -16.126 28.207 1.00 61.75 410 ASP A CA 1
ATOM 3298 C C . ASP A 1 410 ? -3.358 -14.984 27.509 1.00 61.75 410 ASP A C 1
ATOM 3300 O O . ASP A 1 410 ? -3.805 -14.409 26.517 1.00 61.75 410 ASP A O 1
ATOM 3304 N N . GLY A 1 411 ? -2.192 -14.619 28.046 1.00 69.12 411 GLY A N 1
ATOM 3305 C CA . GLY A 1 411 ? -1.388 -13.539 27.474 1.00 69.12 411 GLY A CA 1
ATOM 3306 C C . GLY A 1 411 ? -2.020 -12.156 27.648 1.00 69.12 411 GLY A C 1
ATOM 3307 O O . GLY A 1 411 ? -1.706 -11.251 26.880 1.00 69.12 411 GLY A O 1
ATOM 3308 N N . SER A 1 412 ? -2.882 -11.982 28.650 1.00 73.94 412 SER A N 1
ATOM 3309 C CA . SER A 1 412 ? -3.428 -10.704 29.109 1.00 73.94 412 SER A CA 1
ATOM 3310 C C . SER A 1 412 ? -3.185 -10.513 30.607 1.00 73.94 412 SER A C 1
ATOM 3312 O O . SER A 1 412 ? -3.003 -11.472 31.355 1.00 73.94 412 SER A O 1
ATOM 3314 N N . ILE A 1 413 ? -3.175 -9.257 31.036 1.00 74.94 413 ILE A N 1
ATOM 3315 C CA . ILE A 1 413 ? -2.968 -8.813 32.410 1.00 74.94 413 ILE A CA 1
ATOM 3316 C C . ILE A 1 413 ? -4.163 -7.945 32.795 1.00 74.94 413 ILE A C 1
ATOM 3318 O O . ILE A 1 413 ? -4.420 -6.926 32.156 1.00 74.94 413 ILE A O 1
ATOM 3322 N N . LEU A 1 414 ? -4.875 -8.335 33.846 1.00 76.62 414 LEU A N 1
ATOM 3323 C CA . LEU A 1 414 ? -5.908 -7.544 34.500 1.00 76.62 414 LEU A CA 1
ATOM 3324 C C . LEU A 1 414 ? -5.369 -7.055 35.846 1.00 76.62 414 LEU A C 1
ATOM 3326 O O . LEU A 1 414 ? -4.948 -7.855 36.677 1.00 76.62 414 LEU A O 1
ATOM 3330 N N . ILE A 1 415 ? -5.392 -5.749 36.075 1.00 79.06 415 ILE A N 1
ATOM 3331 C CA . ILE A 1 415 ? -4.944 -5.118 37.314 1.00 79.06 415 ILE A CA 1
ATOM 3332 C C . ILE A 1 415 ? -6.145 -4.435 37.951 1.00 79.06 415 ILE A C 1
ATOM 3334 O O . ILE A 1 415 ? -6.694 -3.508 37.367 1.00 79.06 415 ILE A O 1
ATOM 3338 N N . ASN A 1 416 ? -6.537 -4.845 39.149 1.00 80.94 416 ASN A N 1
ATOM 3339 C CA . ASN A 1 416 ? -7.437 -4.046 39.972 1.00 80.94 416 ASN A CA 1
ATOM 3340 C C . ASN A 1 416 ? -6.600 -3.019 40.740 1.00 80.94 416 ASN A C 1
ATOM 3342 O O . ASN A 1 416 ? -5.626 -3.398 41.396 1.00 80.94 416 ASN A O 1
ATOM 3346 N N . LEU A 1 417 ? -6.929 -1.735 40.623 1.00 82.38 417 LEU A N 1
ATOM 3347 C CA . LEU A 1 417 ? -6.191 -0.667 41.286 1.00 82.38 417 LEU A CA 1
ATOM 3348 C C . LEU A 1 417 ? -6.687 -0.440 42.716 1.00 82.38 417 LEU A C 1
ATOM 3350 O O . LEU A 1 417 ? -7.888 -0.444 42.968 1.00 82.38 417 LEU A O 1
ATOM 3354 N N . THR A 1 418 ? -5.759 -0.188 43.641 1.00 78.88 418 THR A N 1
ATOM 3355 C CA . THR A 1 418 ? -6.089 0.131 45.032 1.00 78.88 418 THR A CA 1
ATOM 3356 C C . THR A 1 418 ? -6.869 1.442 45.110 1.00 78.88 418 THR A C 1
ATOM 3358 O O . THR A 1 418 ? -6.497 2.400 44.434 1.00 78.88 418 THR A O 1
ATOM 3361 N N . PRO A 1 419 ? -7.868 1.551 45.999 1.00 69.81 419 PRO A N 1
ATOM 3362 C CA . PRO A 1 419 ? -8.502 2.810 46.394 1.00 69.81 419 PRO A CA 1
ATOM 3363 C C . PRO A 1 419 ? -7.569 4.030 46.535 1.00 69.81 419 PRO A C 1
ATOM 3365 O O . PRO A 1 419 ? -7.914 5.153 46.155 1.00 69.81 419 PRO A O 1
ATOM 3368 N N . ASP A 1 420 ? -6.351 3.786 47.026 1.00 65.19 420 ASP A N 1
ATOM 3369 C CA . ASP A 1 420 ? -5.315 4.780 47.328 1.00 65.19 420 ASP A CA 1
ATOM 3370 C C . ASP A 1 420 ? -4.585 5.326 46.086 1.00 65.19 420 ASP A C 1
ATOM 3372 O O . ASP A 1 420 ? -3.651 6.136 46.202 1.00 65.19 420 ASP A O 1
ATOM 3376 N N . TYR A 1 421 ? -5.009 4.945 44.871 1.00 62.81 421 TYR A N 1
ATOM 3377 C CA . TYR A 1 421 ? -4.415 5.453 43.633 1.00 62.81 421 TYR A CA 1
ATOM 3378 C C . TYR A 1 421 ? -4.441 6.980 43.546 1.00 62.81 421 TYR A C 1
ATOM 3380 O O . TYR A 1 421 ? -3.556 7.582 42.942 1.00 62.81 421 TYR A O 1
ATOM 3388 N N . ARG A 1 422 ? -5.397 7.621 44.223 1.00 52.91 422 ARG A N 1
ATOM 3389 C CA . ARG A 1 422 ? -5.520 9.075 44.348 1.00 52.91 422 ARG A CA 1
ATOM 3390 C C . ARG A 1 422 ? -4.284 9.719 44.984 1.00 52.91 422 ARG A C 1
ATOM 3392 O O . ARG A 1 422 ? -3.651 10.557 44.346 1.00 52.91 422 ARG A O 1
ATOM 3399 N N . GLU A 1 423 ? -3.898 9.332 46.201 1.00 51.75 423 GLU A N 1
ATOM 3400 C CA . GLU A 1 423 ? -2.768 9.968 46.912 1.00 51.75 423 GLU A CA 1
ATOM 3401 C C . GLU A 1 423 ? -1.431 9.776 46.185 1.00 51.75 423 GLU A C 1
ATOM 3403 O O . GLU A 1 423 ? -0.498 10.569 46.328 1.00 51.75 423 GLU A O 1
ATOM 3408 N N . THR A 1 424 ? -1.371 8.734 45.359 1.00 51.19 424 THR A N 1
ATOM 3409 C CA . THR A 1 424 ? -0.183 8.320 44.616 1.00 51.19 424 THR A CA 1
ATOM 3410 C C . THR A 1 424 ? -0.117 8.936 43.206 1.00 51.19 424 THR A C 1
ATOM 3412 O O . THR A 1 424 ? 0.976 9.127 42.674 1.00 51.19 424 THR A O 1
ATOM 3415 N N . ILE A 1 425 ? -1.260 9.278 42.591 1.00 46.91 425 ILE A N 1
ATOM 3416 C CA . ILE A 1 425 ? -1.358 9.830 41.222 1.00 46.91 425 ILE A CA 1
ATOM 3417 C C . ILE A 1 425 ? -1.596 11.356 41.214 1.00 46.91 425 ILE A C 1
ATOM 3419 O O . ILE A 1 425 ? -1.290 12.016 40.217 1.00 46.91 425 ILE A O 1
ATOM 3423 N N . PHE A 1 426 ? -2.055 11.971 42.313 1.00 36.34 426 PHE A N 1
ATOM 3424 C CA . PHE A 1 426 ? -2.299 13.419 42.377 1.00 36.34 426 PHE A CA 1
ATOM 3425 C C . PHE A 1 426 ? -1.013 14.266 42.363 1.00 36.34 426 PHE A C 1
ATOM 3427 O O . PHE A 1 426 ? -0.500 14.661 43.403 1.00 36.34 426 PHE A O 1
ATOM 3434 N N . LEU A 1 427 ? -0.568 14.656 41.164 1.00 35.25 427 LEU A N 1
ATOM 3435 C CA . LEU A 1 427 ? 0.021 15.969 40.865 1.00 35.25 427 LEU A CA 1
ATOM 3436 C C . LEU A 1 427 ? -0.223 16.297 39.383 1.00 35.25 427 LEU A C 1
ATOM 3438 O O . LEU A 1 427 ? 0.612 15.956 38.556 1.00 35.25 427 LEU A O 1
ATOM 3442 N N . TYR A 1 428 ? -1.355 16.934 39.058 1.00 32.34 428 TYR A N 1
ATOM 3443 C CA . TYR A 1 428 ? -1.493 18.064 38.112 1.00 32.34 428 TYR A CA 1
ATOM 3444 C C . TYR A 1 428 ? -2.987 18.388 37.906 1.00 32.34 428 TYR A C 1
ATOM 3446 O O . TYR A 1 428 ? -3.676 17.700 37.160 1.00 32.34 428 TYR A O 1
ATOM 3454 N N . PRO A 1 429 ? -3.480 19.468 38.535 1.00 35.16 429 PRO A N 1
ATOM 3455 C CA . PRO A 1 429 ? -4.068 20.532 37.724 1.00 35.16 429 PRO A CA 1
ATOM 3456 C C . PRO A 1 429 ? -3.598 21.911 38.218 1.00 35.16 429 PRO A C 1
ATOM 3458 O O . PRO A 1 429 ? -3.770 22.269 39.378 1.00 35.16 429 PRO A O 1
ATOM 3461 N N . GLY A 1 430 ? -2.997 22.702 37.328 1.00 33.97 430 GLY A N 1
ATOM 3462 C CA . GLY A 1 430 ? -2.544 24.067 37.631 1.00 33.97 430 GLY A CA 1
ATOM 3463 C C . GLY A 1 430 ? -1.120 24.131 38.194 1.00 33.97 430 GLY A C 1
ATOM 3464 O O . GLY A 1 430 ? -0.787 23.522 39.203 1.00 33.97 430 GLY A O 1
ATOM 3465 N N . GLY A 1 431 ? -0.236 24.845 37.498 1.00 41.41 431 GLY A N 1
ATOM 3466 C CA . GLY A 1 431 ? 1.206 24.809 37.741 1.00 41.41 431 GLY A CA 1
ATOM 3467 C C . GLY A 1 431 ? 1.663 25.208 39.150 1.00 41.41 431 GLY A C 1
ATOM 3468 O O . GLY A 1 431 ? 1.410 26.315 39.599 1.00 41.41 431 GLY A O 1
ATOM 3469 N N . ALA A 1 432 ? 2.464 24.343 39.777 1.00 31.59 432 ALA A N 1
ATOM 3470 C CA . ALA A 1 432 ? 3.584 24.664 40.668 1.00 31.59 432 ALA A CA 1
ATOM 3471 C C . ALA A 1 432 ? 4.425 23.386 40.893 1.00 31.59 432 ALA A C 1
ATOM 3473 O O . ALA A 1 432 ? 3.970 22.279 40.639 1.00 31.59 432 ALA A O 1
ATOM 3474 N N . ARG A 1 433 ? 5.693 23.560 41.283 1.00 31.83 433 ARG A N 1
ATOM 3475 C CA . ARG A 1 433 ? 6.808 22.583 41.268 1.00 31.83 433 ARG A CA 1
ATOM 3476 C C . ARG A 1 433 ? 6.499 21.197 41.888 1.00 31.83 433 ARG A C 1
ATOM 3478 O O . ARG A 1 433 ? 5.778 21.133 42.877 1.00 31.83 433 ARG A O 1
ATOM 3485 N N . PRO A 1 434 ? 7.151 20.110 41.416 1.00 32.59 434 PRO A N 1
ATOM 3486 C CA . PRO A 1 434 ? 6.996 18.780 42.004 1.00 32.59 434 PRO A CA 1
ATOM 3487 C C . PRO A 1 434 ? 7.596 18.717 43.417 1.00 32.59 434 PRO A C 1
ATOM 3489 O O . PRO A 1 434 ? 8.763 19.065 43.625 1.00 32.59 434 PRO A O 1
ATOM 3492 N N . TYR A 1 435 ? 6.813 18.230 44.381 1.00 32.16 435 TYR A N 1
ATOM 3493 C CA . TYR A 1 435 ? 7.308 17.844 45.703 1.00 32.16 435 TYR A CA 1
ATOM 3494 C C . TYR A 1 435 ? 8.174 16.574 45.592 1.00 32.16 435 TYR A C 1
ATOM 3496 O O . TYR A 1 435 ? 7.870 15.645 44.846 1.00 32.16 435 TYR A O 1
ATOM 3504 N N . GLN A 1 436 ? 9.270 16.525 46.356 1.00 35.28 436 GLN A N 1
ATOM 3505 C CA . GLN A 1 436 ? 10.352 15.526 46.276 1.00 35.28 436 GLN A CA 1
ATOM 3506 C C . GLN A 1 436 ? 9.933 14.051 46.470 1.00 35.28 436 GLN A C 1
ATOM 3508 O O . GLN A 1 436 ? 10.722 13.157 46.152 1.00 35.28 436 GLN A O 1
ATOM 3513 N N . LYS A 1 437 ? 8.710 13.772 46.935 1.00 36.47 437 LYS A N 1
ATOM 3514 C CA . LYS A 1 437 ? 8.253 12.429 47.326 1.00 36.47 437 LYS A CA 1
ATOM 3515 C C . LYS A 1 437 ? 7.805 11.500 46.187 1.00 36.47 437 LYS A C 1
ATOM 3517 O O . LYS A 1 437 ? 7.553 10.347 46.471 1.00 36.47 437 LYS A O 1
ATOM 3522 N N . PHE A 1 438 ? 7.810 11.928 44.922 1.00 38.50 438 PHE A N 1
ATOM 3523 C CA . PHE A 1 438 ? 7.503 11.047 43.771 1.00 38.50 438 PHE A CA 1
ATOM 3524 C C . PHE A 1 438 ? 8.668 10.870 42.792 1.00 38.50 438 PHE A C 1
ATOM 3526 O O . PHE A 1 438 ? 8.560 10.214 41.756 1.00 38.50 438 PHE A O 1
ATOM 3533 N N . THR A 1 439 ? 9.840 11.409 43.134 1.00 37.66 439 THR A N 1
ATOM 3534 C CA . THR A 1 439 ? 11.037 11.327 42.288 1.00 37.66 439 THR A CA 1
ATOM 3535 C C . THR A 1 439 ? 11.553 9.906 42.087 1.00 37.66 439 THR A C 1
ATOM 3537 O O . THR A 1 439 ? 12.446 9.731 41.273 1.00 37.66 439 THR A O 1
ATOM 3540 N N . HIS A 1 440 ? 11.041 8.892 42.783 1.00 37.88 440 HIS A N 1
ATOM 3541 C CA . HIS A 1 440 ? 11.457 7.491 42.668 1.00 37.88 440 HIS A CA 1
ATOM 3542 C C . HIS A 1 440 ? 10.536 6.637 41.780 1.00 37.88 440 HIS A C 1
ATOM 3544 O O . HIS A 1 440 ? 11.031 5.667 41.217 1.00 37.88 440 HIS A O 1
ATOM 3550 N N . LEU A 1 441 ? 9.277 7.043 41.570 1.00 35.88 441 LEU A N 1
ATOM 3551 C CA . LEU A 1 441 ? 8.257 6.293 40.812 1.00 35.88 441 LEU A CA 1
ATOM 3552 C C . LEU A 1 441 ? 8.304 6.520 39.294 1.00 35.88 441 LEU A C 1
ATOM 3554 O O . LEU A 1 441 ? 7.769 5.746 38.510 1.00 35.88 441 LEU A O 1
ATOM 3558 N N . ILE A 1 442 ? 8.991 7.570 38.860 1.00 35.72 442 ILE A N 1
ATOM 3559 C CA . ILE A 1 442 ? 9.246 7.835 37.448 1.00 35.72 442 ILE A CA 1
ATOM 3560 C C . ILE A 1 442 ? 10.513 7.050 37.058 1.00 35.72 442 ILE A C 1
ATOM 3562 O O . ILE A 1 442 ? 11.550 7.301 37.667 1.00 35.72 442 ILE A O 1
ATOM 3566 N N . PRO A 1 443 ? 10.522 6.133 36.071 1.00 36.53 443 PRO A N 1
ATOM 3567 C CA . PRO A 1 443 ? 11.764 5.517 35.592 1.00 36.53 443 PRO A CA 1
ATOM 3568 C C . PRO A 1 443 ? 12.811 6.597 35.281 1.00 36.53 443 PRO A C 1
ATOM 3570 O O . PRO A 1 443 ? 12.461 7.662 34.774 1.00 36.53 443 PRO A O 1
ATOM 3573 N N . SER A 1 444 ? 14.093 6.377 35.583 1.00 35.91 444 SER A N 1
ATOM 3574 C CA . SER A 1 444 ? 15.156 7.397 35.438 1.00 35.91 444 SER A CA 1
ATOM 3575 C C . SER A 1 444 ? 15.169 8.091 34.063 1.00 35.91 444 SER A C 1
ATOM 3577 O O . SER A 1 444 ? 15.468 9.284 33.990 1.00 35.91 444 SER A O 1
ATOM 3579 N N . LYS A 1 445 ? 14.737 7.385 33.006 1.00 38.62 445 LYS A N 1
ATOM 3580 C CA . LYS A 1 445 ? 14.540 7.901 31.640 1.00 38.62 445 LYS A CA 1
ATOM 3581 C C . LYS A 1 445 ? 13.447 8.977 31.493 1.00 38.62 445 LYS A C 1
ATOM 3583 O O . LYS A 1 445 ? 13.554 9.816 30.610 1.00 38.62 445 LYS A O 1
ATOM 3588 N N . TYR A 1 446 ? 12.445 9.009 32.372 1.00 35.88 446 TYR A N 1
ATOM 3589 C CA . TYR A 1 446 ? 11.349 9.989 32.373 1.00 35.88 446 TYR A CA 1
ATOM 3590 C C . TYR A 1 446 ? 11.492 11.064 33.468 1.00 35.88 446 TYR A C 1
ATOM 3592 O O . TYR A 1 446 ? 10.835 12.100 33.395 1.00 35.88 446 TYR A O 1
ATOM 3600 N N . LYS A 1 447 ? 12.397 10.890 34.453 1.00 37.50 447 LYS A N 1
ATOM 3601 C CA . LYS A 1 447 ? 12.667 11.889 35.523 1.00 37.50 447 LYS A CA 1
ATOM 3602 C C . LYS A 1 447 ? 13.192 13.223 34.986 1.00 37.50 447 LYS A C 1
ATOM 3604 O O . LYS A 1 447 ? 13.261 14.214 35.709 1.00 37.50 447 LYS A O 1
ATOM 3609 N N . LYS A 1 448 ? 13.599 13.252 33.719 1.00 38.81 448 LYS A N 1
ATOM 3610 C CA . LYS A 1 448 ? 14.016 14.449 32.998 1.00 38.81 448 LYS A CA 1
ATOM 3611 C C . LYS A 1 448 ? 13.428 14.364 31.597 1.00 38.81 448 LYS A C 1
ATOM 3613 O O . LYS A 1 448 ? 14.137 13.973 30.677 1.00 38.81 448 LYS A O 1
ATOM 3618 N N . ASN A 1 449 ? 12.163 14.761 31.429 1.00 36.69 449 ASN A N 1
ATOM 3619 C CA . ASN A 1 449 ? 11.591 15.067 30.112 1.00 36.69 449 ASN A CA 1
ATOM 3620 C C . ASN A 1 449 ? 12.272 16.318 29.533 1.00 36.69 449 ASN A C 1
ATOM 3622 O O . ASN A 1 449 ? 11.747 17.423 29.453 1.00 36.69 449 ASN A O 1
ATOM 3626 N N . LYS A 1 450 ? 13.530 16.122 29.171 1.00 45.00 450 LYS A N 1
ATOM 3627 C CA . LYS A 1 450 ? 14.274 16.906 28.217 1.00 45.00 450 LYS A CA 1
ATOM 3628 C C . LYS A 1 450 ? 14.009 16.182 26.904 1.00 45.00 450 LYS A C 1
ATOM 3630 O O . LYS A 1 450 ? 14.317 14.998 26.821 1.00 45.00 450 LYS A O 1
ATOM 3635 N N . SER A 1 451 ? 13.422 16.861 25.912 1.00 55.69 451 SER A N 1
ATOM 3636 C CA . SER A 1 451 ? 13.284 16.304 24.555 1.00 55.69 451 SER A CA 1
ATOM 3637 C C . SER A 1 451 ? 14.592 15.602 24.135 1.00 55.69 451 SER A C 1
ATOM 3639 O O . SER A 1 451 ? 15.652 16.033 24.599 1.00 55.69 451 SER A O 1
ATOM 3641 N N . PRO A 1 452 ? 14.591 14.569 23.277 1.00 61.72 452 PRO A N 1
ATOM 3642 C CA . PRO A 1 452 ? 15.831 13.925 22.828 1.00 61.72 452 PRO A CA 1
ATOM 3643 C C . PRO A 1 452 ? 16.905 14.932 22.368 1.00 61.72 452 PRO A C 1
ATOM 3645 O O . PRO A 1 452 ? 18.076 14.810 22.728 1.00 61.72 452 PRO A O 1
ATOM 3648 N N . LYS A 1 453 ? 16.495 16.039 21.728 1.00 71.44 453 LYS A N 1
ATOM 3649 C CA . LYS A 1 453 ? 17.367 17.194 21.441 1.00 71.44 453 LYS A CA 1
ATOM 3650 C C . LYS A 1 453 ? 17.954 17.825 22.709 1.00 71.44 453 LYS A C 1
ATOM 3652 O O . LYS A 1 453 ? 19.153 18.065 22.794 1.00 71.44 453 LYS A O 1
ATOM 3657 N N . THR A 1 454 ? 17.141 18.079 23.728 1.00 79.00 454 THR A N 1
ATOM 3658 C CA . THR A 1 454 ? 17.571 18.603 25.034 1.00 79.00 454 THR A CA 1
ATOM 3659 C C . THR A 1 454 ? 18.473 17.621 25.807 1.00 79.00 454 THR A C 1
ATOM 3661 O O . THR A 1 454 ? 19.343 18.067 26.566 1.00 79.00 454 THR A O 1
ATOM 3664 N N . TRP A 1 455 ? 18.323 16.305 25.610 1.00 84.31 455 TRP A N 1
ATOM 3665 C CA . TRP A 1 455 ? 19.256 15.298 26.127 1.00 84.31 455 TRP A CA 1
ATOM 3666 C C . TRP A 1 455 ? 20.628 15.430 25.458 1.00 84.31 455 TRP A C 1
ATOM 3668 O O . TRP A 1 455 ? 21.613 15.642 26.168 1.00 84.31 455 TRP A O 1
ATOM 3678 N N . PHE A 1 456 ? 20.689 15.462 24.119 1.00 88.12 456 PHE A N 1
ATOM 3679 C CA . PHE A 1 456 ? 21.940 15.699 23.386 1.00 88.12 456 PHE A CA 1
ATOM 3680 C C . PHE A 1 456 ? 22.585 17.035 23.770 1.00 88.12 456 PHE A C 1
ATOM 3682 O O . PHE A 1 456 ? 23.779 17.075 24.052 1.00 88.12 456 PHE A O 1
ATOM 3689 N N . LYS A 1 457 ? 21.810 18.122 23.901 1.00 88.19 457 LYS A N 1
ATOM 3690 C CA . LYS A 1 457 ? 22.330 19.413 24.399 1.00 88.19 457 LYS A CA 1
ATOM 3691 C C . LYS A 1 457 ? 22.944 19.286 25.792 1.00 88.19 457 LYS A C 1
ATOM 3693 O O . LYS A 1 457 ? 23.957 19.916 26.075 1.00 88.19 457 LYS A O 1
ATOM 3698 N N . THR A 1 458 ? 22.337 18.492 26.675 1.00 85.50 458 THR A N 1
ATOM 3699 C CA . THR A 1 458 ? 22.868 18.272 28.027 1.00 85.50 458 THR A CA 1
ATOM 3700 C C . THR A 1 458 ? 24.168 17.481 27.966 1.00 85.50 458 THR A C 1
ATOM 3702 O O . THR A 1 458 ? 25.141 17.919 28.564 1.00 85.50 458 THR A O 1
ATOM 3705 N N . LEU A 1 459 ? 24.212 16.395 27.188 1.00 84.62 459 LEU A N 1
ATOM 3706 C CA . LEU A 1 459 ? 25.417 15.595 26.967 1.00 84.62 459 LEU A CA 1
ATOM 3707 C C . LEU A 1 459 ? 26.574 16.452 26.426 1.00 84.62 459 LEU A C 1
ATOM 3709 O O . LEU A 1 459 ? 27.675 16.416 26.973 1.00 84.62 459 LEU A O 1
ATOM 3713 N N . LEU A 1 460 ? 26.310 17.266 25.399 1.00 87.81 460 LEU A N 1
ATOM 3714 C CA . LEU A 1 460 ? 27.287 18.176 24.793 1.00 87.81 460 LEU A CA 1
ATOM 3715 C C . LEU A 1 460 ? 27.788 19.229 25.796 1.00 87.81 460 LEU A C 1
ATOM 3717 O O . LEU A 1 460 ? 28.990 19.472 25.881 1.00 87.81 460 LEU A O 1
ATOM 3721 N N . LYS A 1 461 ? 26.898 19.810 26.613 1.00 87.31 461 LYS A N 1
ATOM 3722 C CA . LYS A 1 461 ? 27.292 20.752 27.675 1.00 87.31 461 LYS A CA 1
ATOM 3723 C C . LYS A 1 461 ? 28.167 20.081 28.733 1.00 87.31 461 LYS A C 1
ATOM 3725 O O . LYS A 1 461 ? 29.206 20.618 29.089 1.00 87.31 461 LYS A O 1
ATOM 3730 N N . THR A 1 462 ? 27.761 18.915 29.238 1.00 83.38 462 THR A N 1
ATOM 3731 C CA . THR A 1 462 ? 28.406 18.297 30.407 1.00 83.38 462 THR A CA 1
ATOM 3732 C C . THR A 1 462 ? 29.668 17.516 30.072 1.00 83.38 462 THR A C 1
ATOM 3734 O O . THR A 1 462 ? 30.579 17.478 30.888 1.00 83.38 462 THR A O 1
ATOM 3737 N N . ARG A 1 463 ? 29.727 16.859 28.906 1.00 81.81 463 ARG A N 1
ATOM 3738 C CA . ARG A 1 463 ? 30.862 15.995 28.533 1.00 81.81 463 ARG A CA 1
ATOM 3739 C C . ARG A 1 463 ? 31.805 16.628 27.524 1.00 81.81 463 ARG A C 1
ATOM 3741 O O . ARG A 1 463 ? 32.996 16.342 27.564 1.00 81.81 463 ARG A O 1
ATOM 3748 N N . MET A 1 464 ? 31.284 17.481 26.645 1.00 82.12 464 MET A N 1
ATOM 3749 C CA . MET A 1 464 ? 32.081 18.126 25.597 1.00 82.12 464 MET A CA 1
ATOM 3750 C C . MET A 1 464 ? 32.457 19.570 25.944 1.00 82.12 464 MET A C 1
ATOM 3752 O O . MET A 1 464 ? 33.196 20.196 25.191 1.00 82.12 464 MET A O 1
ATOM 3756 N N . ASN A 1 465 ? 31.959 20.095 27.072 1.00 85.94 465 ASN A N 1
ATOM 3757 C CA . ASN A 1 465 ? 32.188 21.466 27.533 1.00 85.94 465 ASN A CA 1
ATOM 3758 C C . ASN A 1 465 ? 31.832 22.535 26.474 1.00 85.94 465 ASN A C 1
ATOM 3760 O O . ASN A 1 465 ? 32.473 23.582 26.378 1.00 85.94 465 ASN A O 1
ATOM 3764 N N . ILE A 1 466 ? 30.822 22.256 25.637 1.00 84.12 466 ILE A N 1
ATOM 3765 C CA . ILE A 1 466 ? 30.340 23.196 24.618 1.00 84.12 466 ILE A CA 1
ATOM 3766 C C . ILE A 1 466 ? 29.292 24.102 25.261 1.00 84.12 466 ILE A C 1
ATOM 3768 O O . ILE A 1 466 ? 28.237 23.631 25.687 1.00 84.12 466 ILE A O 1
ATOM 3772 N N . HIS A 1 467 ? 29.566 25.405 25.302 1.00 85.38 467 HIS A N 1
ATOM 3773 C CA . HIS A 1 467 ? 28.645 26.407 25.852 1.00 85.38 467 HIS A CA 1
ATOM 3774 C C . HIS A 1 467 ? 27.984 27.292 24.789 1.00 85.38 467 HIS A C 1
ATOM 3776 O O . HIS A 1 467 ? 27.013 27.978 25.100 1.00 85.38 467 HIS A O 1
ATOM 3782 N N . ASP A 1 468 ? 28.469 27.255 23.546 1.00 88.81 468 ASP A N 1
ATOM 3783 C CA . ASP A 1 468 ? 27.873 27.993 22.433 1.00 88.81 468 ASP A CA 1
ATOM 3784 C C . ASP A 1 468 ? 26.501 27.403 22.072 1.00 88.81 468 ASP A C 1
ATOM 3786 O O . ASP A 1 468 ? 26.392 26.240 21.672 1.00 88.81 468 ASP A O 1
ATOM 3790 N N . GLN A 1 469 ? 25.443 28.197 22.255 1.00 86.50 469 GLN A N 1
ATOM 3791 C CA . GLN A 1 469 ? 24.066 27.723 22.135 1.00 86.50 469 GLN A CA 1
ATOM 3792 C C . GLN A 1 469 ? 23.681 27.380 20.689 1.00 86.50 469 GLN A C 1
ATOM 3794 O O . GLN A 1 469 ? 22.908 26.448 20.487 1.00 86.50 469 GLN A O 1
ATOM 3799 N N . THR A 1 470 ? 24.256 28.058 19.695 1.00 87.06 470 THR A N 1
ATOM 3800 C CA . THR A 1 470 ? 24.004 27.775 18.275 1.00 87.06 470 THR A CA 1
ATOM 3801 C C . THR A 1 470 ? 24.623 26.437 17.885 1.00 87.06 470 THR A C 1
ATOM 3803 O O . THR A 1 470 ? 23.957 25.584 17.301 1.00 87.06 470 THR A O 1
ATOM 3806 N N . ILE A 1 471 ? 25.872 26.197 18.292 1.00 87.25 471 ILE A N 1
ATOM 3807 C CA . ILE A 1 471 ? 26.574 24.932 18.022 1.00 87.25 471 ILE A CA 1
ATOM 3808 C C . ILE A 1 471 ? 25.886 23.763 18.732 1.00 87.25 471 ILE A C 1
ATOM 3810 O O . ILE A 1 471 ? 25.742 22.679 18.165 1.00 87.25 471 ILE A O 1
ATOM 3814 N N . LEU A 1 472 ? 25.427 23.973 19.967 1.00 89.56 472 LEU A N 1
ATOM 3815 C CA . LEU A 1 472 ? 24.654 22.976 20.704 1.00 89.56 472 LEU A CA 1
ATOM 3816 C C . LEU A 1 472 ? 23.363 22.596 19.979 1.00 89.56 472 LEU A C 1
ATOM 3818 O O . LEU A 1 472 ? 23.010 21.418 19.931 1.00 89.56 472 LEU A O 1
ATOM 3822 N N . ASP A 1 473 ? 22.656 23.573 19.424 1.00 86.19 473 ASP A N 1
ATOM 3823 C CA . ASP A 1 473 ? 21.383 23.369 18.737 1.00 86.19 473 ASP A CA 1
ATOM 3824 C C . ASP A 1 473 ? 21.570 22.638 17.404 1.00 86.19 473 ASP A C 1
ATOM 3826 O O . ASP A 1 473 ? 20.857 21.666 17.130 1.00 86.19 473 ASP A O 1
ATOM 3830 N N . ASP A 1 474 ? 22.595 23.018 16.645 1.00 90.44 474 ASP A N 1
ATOM 3831 C CA . ASP A 1 474 ? 22.957 22.376 15.384 1.00 90.44 474 ASP A CA 1
ATOM 3832 C C . ASP A 1 474 ? 23.416 20.927 15.592 1.00 90.44 474 ASP A C 1
ATOM 3834 O O . ASP A 1 474 ? 22.875 20.007 14.971 1.00 90.44 474 ASP A O 1
ATOM 3838 N N . ILE A 1 475 ? 24.365 20.687 16.504 1.00 93.62 475 ILE A N 1
ATOM 3839 C CA . ILE A 1 475 ? 24.889 19.334 16.751 1.00 93.62 475 ILE A CA 1
ATOM 3840 C C . ILE A 1 475 ? 23.818 18.445 17.392 1.00 93.62 475 ILE A C 1
ATOM 3842 O O . ILE A 1 475 ? 23.671 17.291 16.993 1.00 93.62 475 ILE A O 1
ATOM 3846 N N . SER A 1 476 ? 23.021 18.955 18.339 1.00 91.31 476 SER A N 1
ATOM 3847 C CA . SER A 1 476 ? 21.933 18.160 18.933 1.00 91.31 476 SER A CA 1
ATOM 3848 C C . SER A 1 476 ? 20.869 17.757 17.913 1.00 91.31 476 SER A C 1
ATOM 3850 O O . SER A 1 476 ? 20.328 16.656 18.006 1.00 91.31 476 SER A O 1
ATOM 3852 N N . THR A 1 477 ? 20.597 18.604 16.918 1.00 90.19 477 THR A N 1
ATOM 3853 C CA . THR A 1 477 ? 19.679 18.276 15.821 1.00 90.19 477 THR A CA 1
ATOM 3854 C C . THR A 1 477 ? 20.268 17.214 14.895 1.00 90.19 477 THR A C 1
ATOM 3856 O O . THR A 1 477 ? 19.560 16.276 14.535 1.00 90.19 477 THR A O 1
ATOM 3859 N N . LEU A 1 478 ? 21.560 17.298 14.559 1.00 93.62 478 LEU A N 1
ATOM 3860 C CA . LEU A 1 478 ? 22.243 16.267 13.767 1.00 93.62 478 LEU A CA 1
ATOM 3861 C C . LEU A 1 478 ? 22.222 14.900 14.461 1.00 93.62 478 LEU A C 1
ATOM 3863 O O . LEU A 1 478 ? 21.902 13.899 13.825 1.00 93.62 478 LEU A O 1
ATOM 3867 N N . LEU A 1 479 ? 22.519 14.861 15.763 1.00 93.50 479 LEU A N 1
ATOM 3868 C CA . LEU A 1 479 ? 22.507 13.624 16.546 1.00 93.50 479 LEU A CA 1
ATOM 3869 C C . LEU A 1 479 ? 21.097 13.039 16.673 1.00 93.50 479 LEU A C 1
ATOM 3871 O O . LEU A 1 479 ? 20.926 11.831 16.548 1.00 93.50 479 LEU A O 1
ATOM 3875 N N . TYR A 1 480 ? 20.083 13.890 16.849 1.00 88.56 480 TYR A N 1
ATOM 3876 C CA . TYR A 1 480 ? 18.687 13.461 16.868 1.00 88.56 480 TYR A CA 1
ATOM 3877 C C . TYR A 1 480 ? 18.247 12.848 15.534 1.00 88.56 480 TYR A C 1
ATOM 3879 O O . TYR A 1 480 ? 17.700 11.752 15.513 1.00 88.56 480 TYR A O 1
ATOM 3887 N N . ASN A 1 481 ? 18.555 13.506 14.415 1.00 83.38 481 ASN A N 1
ATOM 3888 C CA . ASN A 1 481 ? 18.226 12.984 13.089 1.00 83.38 481 ASN A CA 1
ATOM 3889 C C . ASN A 1 481 ? 18.992 11.686 12.781 1.00 83.38 481 ASN A C 1
ATOM 3891 O O . ASN A 1 481 ? 18.476 10.805 12.101 1.00 83.38 481 ASN A O 1
ATOM 3895 N N . ALA A 1 482 ? 20.226 11.554 13.272 1.00 88.44 482 ALA A N 1
ATOM 3896 C CA . ALA A 1 482 ? 20.992 10.319 13.149 1.00 88.44 482 ALA A CA 1
ATOM 3897 C C . ALA A 1 482 ? 20.402 9.178 13.990 1.00 88.44 482 ALA A C 1
ATOM 3899 O O . ALA A 1 482 ? 20.434 8.028 13.555 1.00 88.44 482 ALA A O 1
ATOM 3900 N N . GLN A 1 483 ? 19.836 9.486 15.160 1.00 87.69 483 GLN A N 1
ATOM 3901 C CA . GLN A 1 483 ? 19.104 8.516 15.970 1.00 87.69 483 GLN A CA 1
ATOM 3902 C C . GLN A 1 483 ? 17.846 8.020 15.251 1.00 87.69 483 GLN A C 1
ATOM 3904 O O . GLN A 1 483 ? 17.626 6.818 15.164 1.00 87.69 483 GLN A O 1
ATOM 3909 N N . ASP A 1 484 ? 17.061 8.943 14.691 1.00 79.25 484 ASP A N 1
ATOM 3910 C CA . ASP A 1 484 ? 15.833 8.647 13.942 1.00 79.25 484 ASP A CA 1
ATOM 3911 C C . ASP A 1 484 ? 16.098 7.754 12.715 1.00 79.25 484 ASP A C 1
ATOM 3913 O O . ASP A 1 484 ? 15.363 6.813 12.427 1.00 79.25 484 ASP A O 1
ATOM 3917 N N . LYS A 1 485 ? 17.241 7.967 12.053 1.00 80.94 485 LYS A N 1
ATOM 3918 C CA . LYS A 1 485 ? 17.719 7.146 10.929 1.00 80.94 485 LYS A CA 1
ATOM 3919 C C . LYS A 1 485 ? 18.407 5.840 11.340 1.00 80.94 485 LYS A C 1
ATOM 3921 O O . LYS A 1 485 ? 18.969 5.168 10.480 1.00 80.94 485 LYS A O 1
ATOM 3926 N N . ASN A 1 486 ? 18.401 5.476 12.624 1.00 86.12 486 ASN A N 1
ATOM 3927 C CA . ASN A 1 486 ? 19.104 4.305 13.160 1.00 86.12 486 ASN A CA 1
ATOM 3928 C C . ASN A 1 486 ? 20.612 4.271 12.826 1.00 86.12 486 ASN A C 1
ATOM 3930 O O . ASN A 1 486 ? 21.187 3.198 12.661 1.00 86.12 486 ASN A O 1
ATOM 3934 N N . ILE A 1 487 ? 21.272 5.429 12.720 1.00 85.62 487 ILE A N 1
ATOM 3935 C CA . ILE A 1 487 ? 22.740 5.535 12.566 1.00 85.62 487 ILE A CA 1
ATOM 3936 C C . ILE A 1 487 ? 23.419 5.425 13.941 1.00 85.62 487 ILE A C 1
ATOM 3938 O O . ILE A 1 487 ? 24.529 4.907 14.079 1.00 85.62 487 ILE A O 1
ATOM 3942 N N . LEU A 1 488 ? 22.733 5.902 14.980 1.00 91.50 488 LEU A N 1
ATOM 3943 C CA . LEU A 1 488 ? 23.161 5.807 16.368 1.00 91.50 488 LEU A CA 1
ATOM 3944 C C . LEU A 1 488 ? 21.978 5.507 17.287 1.00 91.50 488 LEU A C 1
ATOM 3946 O O . LEU A 1 488 ? 20.825 5.729 16.933 1.00 91.50 488 LEU A O 1
ATOM 3950 N N . TYR A 1 489 ? 22.267 5.039 18.490 1.00 86.94 489 TYR A N 1
ATOM 3951 C CA . TYR A 1 489 ? 21.302 4.852 19.563 1.00 86.94 489 TYR A CA 1
ATOM 3952 C C . TYR A 1 489 ? 21.904 5.317 20.887 1.00 86.94 489 TYR A C 1
ATOM 3954 O O . TYR A 1 489 ? 23.118 5.477 21.019 1.00 86.94 489 TYR A O 1
ATOM 3962 N N . VAL A 1 490 ? 21.039 5.602 21.857 1.00 85.75 490 VAL A N 1
ATOM 3963 C CA . VAL A 1 490 ? 21.445 6.066 23.184 1.00 85.75 490 VAL A CA 1
ATOM 3964 C C . VAL A 1 490 ? 21.306 4.908 24.160 1.00 85.75 490 VAL A C 1
ATOM 3966 O O . VAL A 1 490 ? 20.203 4.416 24.387 1.00 85.75 490 VAL A O 1
ATOM 3969 N N . GLU A 1 491 ? 22.418 4.487 24.747 1.00 82.31 491 GLU A N 1
ATOM 3970 C CA . GLU A 1 491 ? 22.447 3.511 25.834 1.00 82.31 491 GLU A CA 1
ATOM 3971 C C . GLU A 1 491 ? 22.569 4.231 27.174 1.00 82.31 491 GLU A C 1
ATOM 3973 O O . GLU A 1 491 ? 23.135 5.319 27.260 1.00 82.31 491 GLU A O 1
ATOM 3978 N N . THR A 1 492 ? 22.056 3.622 28.240 1.00 77.81 492 THR A N 1
ATOM 3979 C CA . THR A 1 492 ? 22.293 4.087 29.611 1.00 77.81 492 THR A CA 1
ATOM 3980 C C . THR A 1 492 ? 23.192 3.072 30.300 1.00 77.81 492 THR A C 1
ATOM 3982 O O . THR A 1 492 ? 22.830 1.903 30.401 1.00 77.81 492 THR A O 1
ATOM 3985 N N . GLY A 1 493 ? 24.373 3.508 30.733 1.00 72.69 493 GLY A N 1
ATOM 3986 C CA . GLY A 1 493 ? 25.300 2.699 31.512 1.00 72.69 493 GLY A CA 1
ATOM 3987 C C . GLY A 1 493 ? 24.740 2.345 32.888 1.00 72.69 493 GLY A C 1
ATOM 3988 O O . GLY A 1 493 ? 23.751 2.916 33.353 1.00 72.69 493 GLY A O 1
ATOM 3989 N N . THR A 1 494 ? 25.402 1.406 33.562 1.00 68.19 494 THR A N 1
ATOM 3990 C CA . THR A 1 494 ? 25.015 0.907 34.894 1.00 68.19 494 THR A CA 1
ATOM 3991 C C . THR A 1 494 ? 25.033 1.987 35.978 1.00 68.19 494 THR A C 1
ATOM 3993 O O . THR A 1 494 ? 24.311 1.882 36.964 1.00 68.19 494 THR A O 1
ATOM 3996 N N . ASP A 1 495 ? 25.801 3.057 35.777 1.00 73.38 495 ASP A N 1
ATOM 3997 C CA . ASP A 1 495 ? 25.865 4.247 36.632 1.00 73.38 495 ASP A CA 1
ATOM 3998 C C . ASP A 1 495 ? 24.790 5.303 36.296 1.00 73.38 495 ASP A C 1
ATOM 4000 O O . ASP A 1 495 ? 24.788 6.407 36.844 1.00 73.38 495 ASP A O 1
ATOM 4004 N N . GLY A 1 496 ? 23.872 4.991 35.375 1.00 67.88 496 GLY A N 1
ATOM 4005 C CA . GLY A 1 496 ? 22.842 5.909 34.897 1.00 67.88 496 GLY A CA 1
ATOM 4006 C C . GLY A 1 496 ? 23.357 6.960 33.914 1.00 67.88 496 GLY A C 1
ATOM 4007 O O . GLY A 1 496 ? 22.595 7.847 33.513 1.00 67.88 496 GLY A O 1
ATOM 4008 N N . THR A 1 497 ? 24.630 6.900 33.512 1.00 73.56 497 THR A N 1
ATOM 4009 C CA . THR A 1 497 ? 25.169 7.829 32.523 1.00 73.56 497 THR A CA 1
ATOM 4010 C C . THR A 1 497 ? 24.825 7.365 31.116 1.00 73.56 497 THR A C 1
ATOM 4012 O O . THR A 1 497 ? 24.971 6.198 30.775 1.00 73.56 497 THR A O 1
ATOM 4015 N N . GLY A 1 498 ? 24.312 8.269 30.282 1.00 73.06 498 GLY A N 1
ATOM 4016 C CA . GLY A 1 498 ? 23.959 7.907 28.915 1.00 73.06 498 GLY A CA 1
ATOM 4017 C C . GLY A 1 498 ? 25.135 8.062 27.948 1.00 73.06 498 GLY A C 1
ATOM 4018 O O . GLY A 1 498 ? 25.912 9.017 28.046 1.00 73.06 498 GLY A O 1
ATOM 4019 N N . PHE A 1 499 ? 25.253 7.126 27.013 1.00 81.81 499 PHE A N 1
ATOM 4020 C CA . PHE A 1 499 ? 26.282 7.072 25.981 1.00 81.81 499 PHE A CA 1
ATOM 4021 C C . PHE A 1 499 ? 25.628 6.946 24.607 1.00 81.81 499 PHE A C 1
ATOM 4023 O O . PHE A 1 499 ? 24.550 6.374 24.470 1.00 81.81 499 PHE A O 1
ATOM 4030 N N . ILE A 1 500 ? 26.282 7.496 23.589 1.00 88.44 500 ILE A N 1
ATOM 4031 C CA . ILE A 1 500 ? 25.882 7.311 22.195 1.00 88.44 500 ILE A CA 1
ATOM 4032 C C . ILE A 1 500 ? 26.632 6.097 21.663 1.00 88.44 500 ILE A C 1
ATOM 4034 O O . ILE A 1 500 ? 27.833 5.978 21.896 1.00 88.44 500 ILE A O 1
ATOM 4038 N N . ARG A 1 501 ? 25.940 5.219 20.942 1.00 84.31 501 ARG A N 1
ATOM 4039 C CA . ARG A 1 501 ? 26.528 4.057 20.283 1.00 84.31 501 ARG A CA 1
ATOM 4040 C C . ARG A 1 501 ? 26.127 4.039 18.821 1.00 84.31 501 ARG A C 1
ATOM 4042 O O . ARG A 1 501 ? 24.988 4.343 18.485 1.00 84.31 501 ARG A O 1
ATOM 4049 N N . CYS A 1 502 ? 27.073 3.720 17.951 1.00 84.75 502 CYS A N 1
ATOM 4050 C CA . CYS A 1 502 ? 26.837 3.686 16.512 1.00 84.75 502 CYS A CA 1
ATOM 4051 C C . CYS A 1 502 ? 26.354 2.295 16.089 1.00 84.75 502 CYS A C 1
ATOM 4053 O O . CYS A 1 502 ? 26.791 1.292 16.652 1.00 84.75 502 CYS A O 1
ATOM 4055 N N . THR A 1 503 ? 25.442 2.230 15.119 1.00 81.81 503 THR A N 1
ATOM 4056 C CA . THR A 1 503 ? 24.887 0.959 14.618 1.00 81.81 503 THR A CA 1
ATOM 4057 C C . THR A 1 503 ? 25.814 0.271 13.619 1.00 81.81 503 THR A C 1
ATOM 4059 O O . THR A 1 503 ? 25.947 -0.949 13.651 1.00 81.81 503 THR A O 1
ATOM 4062 N N . ASP A 1 504 ? 26.497 1.049 12.776 1.00 82.12 504 ASP A N 1
ATOM 4063 C CA . ASP A 1 504 ? 27.547 0.579 11.871 1.00 82.12 504 ASP A CA 1
ATOM 4064 C C . ASP A 1 504 ? 28.650 1.638 11.730 1.00 82.12 504 ASP A C 1
ATOM 4066 O O . ASP A 1 504 ? 28.520 2.630 11.003 1.00 82.12 504 ASP A O 1
ATOM 4070 N N . GLU A 1 505 ? 29.771 1.395 12.411 1.00 72.00 505 GLU A N 1
ATOM 4071 C CA . GLU A 1 505 ? 30.952 2.268 12.421 1.00 72.00 505 GLU A CA 1
ATOM 4072 C C . GLU A 1 505 ? 31.606 2.422 11.037 1.00 72.00 505 GLU A C 1
ATOM 4074 O O . GLU A 1 505 ? 32.387 3.348 10.809 1.00 72.00 505 GLU A O 1
ATOM 4079 N N . LYS A 1 506 ? 31.311 1.514 10.095 1.00 71.25 506 LYS A N 1
ATOM 4080 C CA . LYS A 1 506 ? 31.888 1.502 8.744 1.00 71.25 506 LYS A CA 1
ATOM 4081 C C . LYS A 1 506 ? 30.966 2.118 7.691 1.00 71.25 506 LYS A C 1
ATOM 4083 O O . LYS A 1 506 ? 31.408 2.231 6.541 1.00 71.25 506 LYS A O 1
ATOM 4088 N N . SER A 1 507 ? 29.751 2.526 8.060 1.00 80.25 507 SER A N 1
ATOM 4089 C CA . SER A 1 507 ? 28.750 3.063 7.133 1.00 80.25 507 SER A CA 1
ATOM 4090 C C . SER A 1 507 ? 29.143 4.428 6.547 1.00 80.25 507 SER A C 1
ATOM 4092 O O . SER A 1 507 ? 29.818 5.251 7.176 1.00 80.25 507 SER A O 1
ATOM 4094 N N . ALA A 1 508 ? 28.702 4.690 5.311 1.00 81.50 508 ALA A N 1
ATOM 4095 C CA . ALA A 1 508 ? 28.862 5.998 4.669 1.00 81.50 508 ALA A CA 1
ATOM 4096 C C . ALA A 1 508 ? 28.095 7.101 5.422 1.00 81.50 508 ALA A C 1
ATOM 4098 O O . ALA A 1 508 ? 28.573 8.233 5.514 1.00 81.50 508 ALA A O 1
ATOM 4099 N N . ASP A 1 509 ? 26.957 6.749 6.018 1.00 84.62 509 ASP A N 1
ATOM 4100 C CA . ASP A 1 509 ? 26.119 7.656 6.801 1.00 84.62 509 ASP A CA 1
ATOM 4101 C C . ASP A 1 509 ? 26.821 8.135 8.072 1.00 84.62 509 ASP A C 1
ATOM 4103 O O . ASP A 1 509 ? 26.769 9.320 8.405 1.00 84.62 509 ASP A O 1
ATOM 4107 N N . MET A 1 510 ? 27.569 7.251 8.736 1.00 87.06 510 MET A N 1
ATOM 4108 C CA . MET A 1 510 ? 28.379 7.622 9.892 1.00 87.06 510 MET A CA 1
ATOM 4109 C C . MET A 1 510 ? 29.515 8.582 9.509 1.00 87.06 510 MET A C 1
ATOM 4111 O O . MET A 1 510 ? 29.759 9.583 10.189 1.00 87.06 510 MET A O 1
ATOM 4115 N N . ALA A 1 511 ? 30.180 8.336 8.376 1.00 85.12 511 ALA A N 1
ATOM 4116 C CA . ALA A 1 511 ? 31.188 9.254 7.848 1.00 85.12 511 ALA A CA 1
ATOM 4117 C C . ALA A 1 511 ? 30.594 10.636 7.526 1.00 85.12 511 ALA A C 1
ATOM 4119 O O . ALA A 1 511 ? 31.204 11.662 7.845 1.00 85.12 511 ALA A O 1
ATOM 4120 N N . GLN A 1 512 ? 29.395 10.672 6.938 1.00 89.38 512 GLN A N 1
ATOM 4121 C CA . GLN A 1 512 ? 28.676 11.909 6.645 1.00 89.38 512 GLN A CA 1
ATOM 4122 C C . GLN A 1 512 ? 28.290 12.656 7.928 1.00 89.38 512 GLN A C 1
ATOM 4124 O O . GLN A 1 512 ? 28.519 13.862 8.020 1.00 89.38 512 GLN A O 1
ATOM 4129 N N . LEU A 1 513 ? 27.785 11.949 8.942 1.00 92.62 513 LEU A N 1
ATOM 4130 C CA . LEU A 1 513 ? 27.440 12.526 10.240 1.00 92.62 513 LEU A CA 1
ATOM 4131 C C . LEU A 1 513 ? 28.653 13.186 10.908 1.00 92.62 513 LEU A C 1
ATOM 4133 O O . LEU A 1 513 ? 28.575 14.336 11.340 1.00 92.62 513 LEU A O 1
ATOM 4137 N N . VAL A 1 514 ? 29.797 12.497 10.944 1.00 91.12 514 VAL A N 1
ATOM 4138 C CA . VAL A 1 514 ? 31.049 13.034 11.505 1.00 91.12 514 VAL A CA 1
ATOM 4139 C C . VAL A 1 514 ? 31.502 14.291 10.756 1.00 91.12 514 VAL A C 1
ATOM 4141 O O . VAL A 1 514 ? 31.951 15.256 11.383 1.00 91.12 514 VAL A O 1
ATOM 4144 N N . MET A 1 515 ? 31.368 14.316 9.426 1.00 88.81 515 MET A N 1
ATOM 4145 C CA . MET A 1 515 ? 31.697 15.497 8.623 1.00 88.81 515 MET A CA 1
ATOM 4146 C C . MET A 1 515 ? 30.766 16.678 8.906 1.00 88.81 515 MET A C 1
ATOM 4148 O O . MET A 1 515 ? 31.258 17.798 9.043 1.00 88.81 515 MET A O 1
ATOM 4152 N N . GLU A 1 516 ? 29.457 16.451 9.021 1.00 92.81 516 GLU A N 1
ATOM 4153 C CA . GLU A 1 516 ? 28.489 17.513 9.317 1.00 92.81 516 GLU A CA 1
ATOM 4154 C C . GLU A 1 516 ? 28.667 18.063 10.735 1.00 92.81 516 GLU A C 1
ATOM 4156 O O . GLU A 1 516 ? 28.705 19.280 10.908 1.00 92.81 516 GLU A O 1
ATOM 4161 N N . ILE A 1 517 ? 28.899 17.205 11.737 1.00 92.75 517 ILE A N 1
ATOM 4162 C CA . ILE A 1 517 ? 29.233 17.646 13.103 1.00 92.75 517 ILE A CA 1
ATOM 4163 C C . ILE A 1 517 ? 30.479 18.529 13.072 1.00 92.75 517 ILE A C 1
ATOM 4165 O O . ILE A 1 517 ? 30.487 19.616 13.648 1.00 92.75 517 ILE A O 1
ATOM 4169 N N . LYS A 1 518 ? 31.520 18.097 12.351 1.00 89.50 518 LYS A N 1
ATOM 4170 C CA . LYS A 1 518 ? 32.760 18.861 12.232 1.00 89.50 518 LYS A CA 1
ATOM 4171 C C . LYS A 1 518 ? 32.567 20.184 11.498 1.00 89.50 518 LYS A C 1
ATOM 4173 O O . LYS A 1 518 ? 33.206 21.165 11.851 1.00 89.50 518 LYS A O 1
ATOM 4178 N N . LYS A 1 519 ? 31.720 20.225 10.471 1.00 89.06 519 LYS A N 1
ATOM 4179 C CA . LYS A 1 519 ? 31.384 21.452 9.739 1.00 89.06 519 LYS A CA 1
ATOM 4180 C C . LYS A 1 519 ? 30.629 22.434 10.636 1.00 89.06 519 LYS A C 1
ATOM 4182 O O . LYS A 1 519 ? 30.938 23.619 10.627 1.00 89.06 519 LYS A O 1
ATOM 4187 N N . LYS A 1 520 ? 29.683 21.935 11.435 1.00 89.19 520 LYS A N 1
ATOM 4188 C CA . LYS A 1 520 ? 28.877 22.723 12.377 1.00 89.19 520 LYS A CA 1
ATOM 4189 C C . LYS A 1 520 ? 29.625 23.135 13.646 1.00 89.19 520 LYS A C 1
ATOM 4191 O O . LYS A 1 520 ? 29.198 24.060 14.322 1.00 89.19 520 LYS A O 1
ATOM 4196 N N . SER A 1 521 ? 30.756 22.502 13.959 1.00 85.88 521 SER A N 1
ATOM 4197 C CA . SER A 1 521 ? 31.614 22.891 15.084 1.00 85.88 521 SER A CA 1
ATOM 4198 C C . SER A 1 521 ? 32.635 23.984 14.747 1.00 85.88 521 SER A C 1
ATOM 4200 O O . SER A 1 521 ? 33.512 24.262 15.568 1.00 85.88 521 SER A O 1
ATOM 4202 N N . TRP A 1 522 ? 32.594 24.577 13.550 1.00 81.50 522 TRP A N 1
ATOM 4203 C CA . TRP A 1 522 ? 33.461 25.707 13.202 1.00 81.50 522 TRP A CA 1
ATOM 4204 C C . TRP A 1 522 ? 32.964 26.991 13.862 1.00 81.50 522 TRP A C 1
ATOM 4206 O O . TRP A 1 522 ? 31.788 27.323 13.779 1.00 81.50 522 TRP A O 1
ATOM 4216 N N . SER A 1 523 ? 33.877 27.709 14.519 1.00 69.06 523 SER A N 1
ATOM 4217 C CA . SER A 1 523 ? 33.613 29.049 15.041 1.00 69.06 523 SER A CA 1
ATOM 4218 C C . SER A 1 523 ? 34.152 30.098 14.072 1.00 69.06 523 SER A C 1
ATOM 4220 O O . SER A 1 523 ? 35.360 30.149 13.810 1.00 69.06 523 SER A O 1
ATOM 4222 N N . ASP A 1 524 ? 33.266 30.976 13.607 1.00 57.97 524 ASP A N 1
ATOM 4223 C CA . ASP A 1 524 ? 33.581 32.060 12.668 1.00 57.97 524 ASP A CA 1
ATOM 4224 C C . ASP A 1 524 ? 34.599 33.064 13.235 1.00 57.97 524 ASP A C 1
ATOM 4226 O O . ASP A 1 524 ? 35.303 33.740 12.490 1.00 57.97 524 ASP A O 1
ATOM 4230 N N . LYS A 1 525 ? 34.736 33.138 14.566 1.00 57.69 525 LYS A N 1
ATOM 4231 C CA . LYS A 1 525 ? 35.535 34.172 15.239 1.00 57.69 525 LYS A CA 1
ATOM 4232 C C . LYS A 1 525 ? 37.049 33.908 15.227 1.00 57.69 525 LYS A C 1
ATOM 4234 O O . LYS A 1 525 ? 37.818 34.848 15.397 1.00 57.69 525 LYS A O 1
ATOM 4239 N N . TYR A 1 526 ? 37.488 32.659 15.023 1.00 59.94 526 TYR A N 1
ATOM 4240 C CA . TYR A 1 526 ? 38.917 32.282 15.072 1.00 59.94 526 TYR A CA 1
ATOM 4241 C C . TYR A 1 526 ? 39.352 31.249 14.018 1.00 59.94 526 TYR A C 1
ATOM 4243 O O . TYR A 1 526 ? 40.500 30.800 14.047 1.00 59.94 526 TYR A O 1
ATOM 4251 N N . GLY A 1 527 ? 38.458 30.825 13.115 1.00 65.44 527 GLY A N 1
ATOM 4252 C CA . GLY A 1 527 ? 38.786 29.887 12.032 1.00 65.44 527 GLY A CA 1
ATOM 4253 C C . GLY A 1 527 ? 39.261 28.503 12.501 1.00 65.44 527 GLY A C 1
ATOM 4254 O O . GLY A 1 527 ? 39.907 27.779 11.744 1.00 65.44 527 GLY A O 1
ATOM 4255 N N . LYS A 1 528 ? 38.981 28.126 13.755 1.00 69.38 528 LYS A N 1
ATOM 4256 C CA . LYS A 1 528 ? 39.333 26.822 14.334 1.00 69.38 528 LYS A CA 1
ATOM 4257 C C . LYS A 1 528 ? 38.064 26.077 14.739 1.00 69.38 528 LYS A C 1
ATOM 4259 O O . LYS A 1 528 ? 37.165 26.651 15.348 1.00 69.38 528 LYS A O 1
ATOM 4264 N N . SER A 1 529 ? 38.012 24.786 14.410 1.00 75.31 529 SER A N 1
ATOM 4265 C CA . SER A 1 529 ? 36.952 23.889 14.879 1.00 75.31 529 SER A CA 1
ATOM 4266 C C . SER A 1 529 ? 37.024 23.756 16.398 1.00 75.31 529 SER A C 1
ATOM 4268 O O . SER A 1 529 ? 38.080 23.404 16.927 1.00 75.31 529 SER A O 1
ATOM 4270 N N . LEU A 1 530 ? 35.907 24.007 17.082 1.00 78.38 530 LEU A N 1
ATOM 4271 C CA . LEU A 1 530 ? 35.766 23.816 18.528 1.00 78.38 530 LEU A CA 1
ATOM 4272 C C . LEU A 1 530 ? 35.856 22.338 18.919 1.00 78.38 530 LEU A C 1
ATOM 4274 O O . LEU A 1 530 ? 36.352 22.026 19.995 1.00 78.38 530 LEU A O 1
ATOM 4278 N N . LEU A 1 531 ? 35.432 21.435 18.029 1.00 85.62 531 LEU A N 1
ATOM 4279 C CA . LEU A 1 531 ? 35.562 19.992 18.216 1.00 85.62 531 LEU A CA 1
ATOM 4280 C C . LEU A 1 531 ? 36.675 19.424 17.334 1.00 85.62 531 LEU A C 1
ATOM 4282 O O . LEU A 1 531 ? 36.674 19.591 16.107 1.00 85.62 531 LEU A O 1
ATOM 4286 N N . LYS A 1 532 ? 37.630 18.727 17.952 1.00 87.31 532 LYS A N 1
ATOM 4287 C CA . LYS A 1 532 ? 38.610 17.886 17.256 1.00 87.31 532 LYS A CA 1
ATOM 4288 C C . LYS A 1 532 ? 37.985 16.523 16.951 1.00 87.31 532 LYS A C 1
ATOM 4290 O O . LYS A 1 532 ? 36.990 16.130 17.552 1.00 87.31 532 LYS A O 1
ATOM 4295 N N . TYR A 1 533 ? 38.595 15.756 16.045 1.00 84.19 533 TYR A N 1
ATOM 4296 C CA . TYR A 1 533 ? 38.128 14.390 15.766 1.00 84.19 533 TYR A CA 1
ATOM 4297 C C . TYR A 1 533 ? 38.118 13.516 17.025 1.00 84.19 533 TYR A C 1
ATOM 4299 O O . TYR A 1 533 ? 37.143 12.815 17.252 1.00 84.19 533 TYR A O 1
ATOM 4307 N N . ASN A 1 534 ? 39.119 13.651 17.898 1.00 83.88 534 ASN A N 1
ATOM 4308 C CA . ASN A 1 534 ? 39.151 12.928 19.173 1.00 83.88 534 ASN A CA 1
ATOM 4309 C C . ASN A 1 534 ? 37.960 13.268 20.081 1.00 83.88 534 ASN A C 1
ATOM 4311 O O . ASN A 1 534 ? 37.512 12.417 20.843 1.00 83.88 534 ASN A O 1
ATOM 4315 N N . ASP A 1 535 ? 37.433 14.488 19.994 1.00 87.25 535 ASP A N 1
ATOM 4316 C CA . ASP A 1 535 ? 36.264 14.906 20.764 1.00 87.25 535 ASP A CA 1
ATOM 4317 C C . ASP A 1 535 ? 34.999 14.241 20.193 1.00 87.25 535 ASP A C 1
ATOM 4319 O O . ASP A 1 535 ? 34.209 13.657 20.930 1.00 87.25 535 ASP A O 1
ATOM 4323 N N . ILE A 1 536 ? 34.855 14.224 18.864 1.00 89.00 536 ILE A N 1
ATOM 4324 C CA . ILE A 1 536 ? 33.747 13.541 18.174 1.00 89.00 536 ILE A CA 1
ATOM 4325 C C . ILE A 1 536 ? 33.792 12.021 18.419 1.00 89.00 536 ILE A C 1
ATOM 4327 O O . ILE A 1 536 ? 32.762 11.419 18.706 1.00 89.00 536 ILE A O 1
ATOM 4331 N N . GLN A 1 537 ? 34.981 11.414 18.382 1.00 87.31 537 GLN A N 1
ATOM 4332 C CA . GLN A 1 537 ? 35.229 10.003 18.702 1.00 87.31 537 GLN A CA 1
ATOM 4333 C C . GLN A 1 537 ? 34.742 9.648 20.110 1.00 87.31 537 GLN A C 1
ATOM 4335 O O . GLN A 1 537 ? 34.007 8.679 20.287 1.00 87.31 537 GLN A O 1
ATOM 4340 N N . ARG A 1 538 ? 35.110 10.456 21.115 1.00 85.31 538 ARG A N 1
ATOM 4341 C CA . ARG A 1 538 ? 34.650 10.267 22.501 1.00 85.31 538 ARG A CA 1
ATOM 4342 C C . ARG A 1 538 ? 33.142 10.451 22.636 1.00 85.31 538 ARG A C 1
ATOM 4344 O O . ARG A 1 538 ? 32.511 9.726 23.394 1.00 85.31 538 ARG A O 1
ATOM 4351 N N . MET A 1 539 ? 32.573 11.416 21.915 1.00 88.69 539 MET A N 1
ATOM 4352 C CA . MET A 1 539 ? 31.139 11.696 21.945 1.00 88.69 539 MET A CA 1
ATOM 4353 C C . MET A 1 539 ? 30.311 10.541 21.376 1.00 88.69 539 MET A C 1
ATOM 4355 O O . MET A 1 539 ? 29.297 10.181 21.965 1.00 88.69 539 MET A O 1
ATOM 4359 N N . LEU A 1 540 ? 30.738 9.981 20.242 1.00 87.81 540 LEU A N 1
ATOM 4360 C CA . LEU A 1 540 ? 30.033 8.913 19.524 1.00 87.81 540 LEU A CA 1
ATOM 4361 C C . LEU A 1 540 ? 30.443 7.504 19.983 1.00 87.81 540 LEU A C 1
ATOM 4363 O O . LEU A 1 540 ? 29.908 6.522 19.473 1.00 87.81 540 LEU A O 1
ATOM 4367 N N . ASN A 1 541 ? 31.395 7.424 20.921 1.00 84.25 541 ASN A N 1
ATOM 4368 C CA . ASN A 1 541 ? 31.974 6.196 21.461 1.00 84.25 541 ASN A CA 1
ATOM 4369 C C . ASN A 1 541 ? 32.377 5.188 20.369 1.00 84.25 541 ASN A C 1
ATOM 4371 O O . ASN A 1 541 ? 32.045 4.009 20.440 1.00 84.25 541 ASN A O 1
ATOM 4375 N N . THR A 1 542 ? 33.048 5.675 19.324 1.00 80.25 542 THR A N 1
ATOM 4376 C CA . THR A 1 542 ? 33.352 4.889 18.121 1.00 80.25 542 THR A CA 1
ATOM 4377 C C . THR A 1 542 ? 34.701 5.279 17.534 1.00 80.25 542 THR A C 1
ATOM 4379 O O . THR A 1 542 ? 35.082 6.452 17.570 1.00 80.25 542 THR A O 1
ATOM 4382 N N . ASN A 1 543 ? 35.448 4.308 17.005 1.00 79.75 543 ASN A N 1
ATOM 4383 C CA . ASN A 1 543 ? 36.745 4.583 16.398 1.00 79.75 543 ASN A CA 1
ATOM 4384 C C . ASN A 1 543 ? 36.569 5.167 14.987 1.00 79.75 543 ASN A C 1
ATOM 4386 O O . ASN A 1 543 ? 36.266 4.449 14.034 1.00 79.75 543 ASN A O 1
ATOM 4390 N N . ILE A 1 544 ? 36.806 6.474 14.842 1.00 78.62 544 ILE A N 1
ATOM 4391 C CA . ILE A 1 544 ? 36.639 7.188 13.571 1.00 78.62 544 ILE A CA 1
ATOM 4392 C C . ILE A 1 544 ? 37.951 7.386 12.799 1.00 78.62 544 ILE A C 1
ATOM 4394 O O . ILE A 1 544 ? 37.944 8.036 11.749 1.00 78.62 544 ILE A O 1
ATOM 4398 N N . ASP A 1 545 ? 39.071 6.802 13.240 1.00 73.44 545 ASP A N 1
ATOM 4399 C CA . ASP A 1 545 ? 40.388 6.978 12.603 1.00 73.44 545 ASP A CA 1
ATOM 4400 C C . ASP A 1 545 ? 40.403 6.514 11.132 1.00 73.44 545 ASP A C 1
ATOM 4402 O O . ASP A 1 545 ? 41.122 7.054 10.284 1.00 73.44 545 ASP A O 1
ATOM 4406 N N . HIS A 1 546 ? 39.541 5.555 10.780 1.00 66.56 546 HIS A N 1
ATOM 4407 C CA . HIS A 1 546 ? 39.392 5.051 9.413 1.00 66.56 546 HIS A CA 1
ATOM 4408 C C . HIS A 1 546 ? 38.572 5.970 8.490 1.00 66.56 546 HIS A C 1
ATOM 4410 O O . HIS A 1 546 ? 38.660 5.845 7.264 1.00 66.56 546 HIS A O 1
ATOM 4416 N N . ILE A 1 547 ? 37.803 6.913 9.043 1.00 66.06 547 ILE A N 1
ATOM 4417 C CA . ILE A 1 547 ? 36.909 7.798 8.280 1.00 66.06 547 ILE A CA 1
ATOM 4418 C C . ILE A 1 547 ? 37.721 8.834 7.490 1.00 66.06 547 ILE A C 1
ATOM 4420 O O . ILE A 1 547 ? 37.414 9.115 6.330 1.00 66.06 547 ILE A O 1
ATOM 4424 N N . GLY A 1 548 ? 38.821 9.339 8.062 1.00 58.31 548 GLY A N 1
ATOM 4425 C CA . GLY A 1 548 ? 39.689 10.331 7.416 1.00 58.31 548 GLY A CA 1
ATOM 4426 C C . GLY A 1 548 ? 40.329 9.844 6.108 1.00 58.31 548 GLY A C 1
ATOM 4427 O O . GLY A 1 548 ? 40.342 10.586 5.125 1.00 58.31 548 GLY A O 1
ATOM 4428 N N . LYS A 1 549 ? 40.799 8.586 6.064 1.00 58.00 549 LYS A N 1
ATOM 4429 C CA . LYS A 1 549 ? 41.367 7.973 4.844 1.00 58.00 549 LYS A CA 1
ATOM 4430 C C . LYS A 1 549 ? 40.300 7.758 3.760 1.00 58.00 549 LYS A C 1
ATOM 4432 O O . LYS A 1 549 ? 40.541 8.071 2.600 1.00 58.00 549 LYS A O 1
ATOM 4437 N N . ARG A 1 550 ? 39.088 7.331 4.134 1.00 56.50 550 ARG A N 1
ATOM 4438 C CA . ARG A 1 550 ? 37.996 7.053 3.178 1.00 56.50 550 ARG A CA 1
ATOM 4439 C C . ARG A 1 550 ? 37.373 8.311 2.574 1.00 56.50 550 ARG A C 1
ATOM 4441 O O . ARG A 1 550 ? 37.064 8.327 1.388 1.00 56.50 550 ARG A O 1
ATOM 4448 N N . VAL A 1 551 ? 37.225 9.388 3.348 1.00 54.22 551 VAL A N 1
ATOM 4449 C CA . VAL A 1 551 ? 36.743 10.682 2.823 1.00 54.22 551 VAL A CA 1
ATOM 4450 C C . VAL A 1 551 ? 37.739 11.271 1.815 1.00 54.22 551 VAL A C 1
ATOM 4452 O O . VAL A 1 551 ? 37.327 11.902 0.837 1.00 54.22 551 VAL A O 1
ATOM 4455 N N . TYR A 1 552 ? 39.041 11.037 2.013 1.00 50.84 552 TYR A N 1
ATOM 4456 C CA . TYR A 1 552 ? 40.074 11.399 1.043 1.00 50.84 552 TYR A CA 1
ATOM 4457 C C . TYR A 1 552 ? 39.936 10.583 -0.253 1.00 50.84 552 TYR A C 1
ATOM 4459 O O . TYR A 1 552 ? 39.913 11.180 -1.327 1.00 50.84 552 TYR A O 1
ATOM 4467 N N . ASP A 1 553 ? 39.712 9.267 -0.168 1.00 52.31 553 ASP A N 1
ATOM 4468 C CA . ASP A 1 553 ? 39.485 8.401 -1.338 1.00 52.31 553 ASP A CA 1
ATOM 4469 C C . ASP A 1 553 ? 38.202 8.750 -2.113 1.00 52.31 553 ASP A C 1
ATOM 4471 O O . ASP A 1 553 ? 38.204 8.774 -3.344 1.00 52.31 553 ASP A O 1
ATOM 4475 N N . VAL A 1 554 ? 37.109 9.095 -1.422 1.00 51.31 554 VAL A N 1
ATOM 4476 C CA . VAL A 1 554 ? 35.848 9.530 -2.056 1.00 51.31 554 VAL A CA 1
ATOM 4477 C C . VAL A 1 554 ? 36.009 10.893 -2.749 1.00 51.31 554 VAL A C 1
ATOM 4479 O O . VAL A 1 554 ? 35.467 11.109 -3.835 1.00 51.31 554 VAL A O 1
ATOM 4482 N N . ARG A 1 555 ? 36.796 11.817 -2.175 1.00 51.88 555 ARG A N 1
ATOM 4483 C CA . ARG A 1 555 ? 37.104 13.118 -2.802 1.00 51.88 555 ARG A CA 1
ATOM 4484 C C . ARG A 1 555 ? 38.115 13.013 -3.949 1.00 51.88 555 ARG A C 1
ATOM 4486 O O . ARG A 1 555 ? 37.978 13.764 -4.911 1.00 51.88 555 ARG A O 1
ATOM 4493 N N . GLN A 1 556 ? 39.083 12.098 -3.876 1.00 48.31 556 GLN A N 1
ATOM 4494 C CA . GLN A 1 556 ? 40.049 11.805 -4.946 1.00 48.31 556 GLN A CA 1
ATOM 4495 C C . GLN A 1 556 ? 39.375 11.103 -6.136 1.00 48.31 556 GLN A C 1
ATOM 4497 O O . GLN A 1 556 ? 39.601 11.493 -7.277 1.00 48.31 556 GLN A O 1
ATOM 4502 N N . LYS A 1 557 ? 38.442 10.167 -5.900 1.00 52.44 557 LYS A N 1
ATOM 4503 C CA . LYS A 1 557 ? 37.634 9.554 -6.975 1.00 52.44 557 LYS A CA 1
ATOM 4504 C C . LYS A 1 557 ? 36.744 10.557 -7.719 1.00 52.44 557 LYS A C 1
ATOM 4506 O O . LYS A 1 557 ? 36.490 10.377 -8.903 1.00 52.44 557 LYS A O 1
ATOM 4511 N N . ARG A 1 558 ? 36.321 11.646 -7.063 1.00 49.91 558 ARG A N 1
ATOM 4512 C CA . ARG A 1 558 ? 35.617 12.776 -7.707 1.00 49.91 558 ARG A CA 1
ATOM 4513 C C . ARG A 1 558 ? 36.553 13.778 -8.404 1.00 49.91 558 ARG A C 1
ATOM 4515 O O . ARG A 1 558 ? 36.069 14.675 -9.088 1.00 49.91 558 ARG A O 1
ATOM 4522 N N . LYS A 1 559 ? 37.874 13.654 -8.238 1.00 44.97 559 LYS A N 1
ATOM 4523 C CA . LYS A 1 559 ? 38.900 14.535 -8.818 1.00 44.97 559 LYS A CA 1
ATOM 4524 C C . LYS A 1 559 ? 39.964 13.722 -9.571 1.00 44.97 559 LYS A C 1
ATOM 4526 O O . LYS A 1 559 ? 41.122 13.691 -9.181 1.00 44.97 559 LYS A O 1
ATOM 4531 N N . SER A 1 560 ? 39.586 13.098 -10.683 1.00 34.25 560 SER A N 1
ATOM 4532 C CA . SER A 1 560 ? 40.516 12.573 -11.698 1.00 34.25 560 SER A CA 1
ATOM 4533 C C . SER A 1 560 ? 39.995 12.954 -13.100 1.00 34.25 560 SER A C 1
ATOM 4535 O O . SER A 1 560 ? 38.801 13.221 -13.244 1.00 34.25 560 SER A O 1
ATOM 4537 N N . PRO A 1 561 ? 40.881 13.193 -14.086 1.00 46.91 561 PRO A N 1
ATOM 4538 C CA . PRO A 1 561 ? 40.944 14.484 -14.764 1.00 46.91 561 PRO A CA 1
ATOM 4539 C C . PRO A 1 561 ? 40.123 14.581 -16.052 1.00 46.91 561 PRO A C 1
ATOM 4541 O O . PRO A 1 561 ? 40.067 13.652 -16.856 1.00 46.91 561 PRO A O 1
ATOM 4544 N N . ARG A 1 562 ? 39.626 15.801 -16.315 1.00 45.22 562 ARG A N 1
ATOM 4545 C CA . ARG A 1 562 ? 39.357 16.292 -17.674 1.00 45.22 562 ARG A CA 1
ATOM 4546 C C . ARG A 1 562 ? 40.561 15.951 -18.555 1.00 45.22 562 ARG A C 1
ATOM 4548 O O . ARG A 1 562 ? 41.631 16.541 -18.390 1.00 45.22 562 ARG A O 1
ATOM 4555 N N . ARG A 1 563 ? 40.371 15.012 -19.486 1.00 41.84 563 ARG A N 1
ATOM 4556 C CA . ARG A 1 563 ? 41.256 14.803 -20.634 1.00 41.84 563 ARG A CA 1
ATOM 4557 C C . ARG A 1 563 ? 41.504 16.164 -21.286 1.00 41.84 563 ARG A C 1
ATOM 4559 O O . ARG A 1 563 ? 40.573 16.790 -21.788 1.00 41.84 563 ARG A O 1
ATOM 4566 N N . ARG A 1 564 ? 42.753 16.633 -21.249 1.00 39.50 564 ARG A N 1
ATOM 4567 C CA . ARG A 1 564 ? 43.216 17.677 -22.160 1.00 39.50 564 ARG A CA 1
ATOM 4568 C C . ARG A 1 564 ? 43.281 17.044 -23.545 1.00 39.50 564 ARG A C 1
ATOM 4570 O O . ARG A 1 564 ? 44.096 16.161 -23.775 1.00 39.50 564 ARG A O 1
ATOM 4577 N N . LEU A 1 565 ? 42.399 17.484 -24.433 1.00 43.69 565 LEU A N 1
ATOM 4578 C CA . LEU A 1 565 ? 42.645 17.448 -25.868 1.00 43.69 565 LEU A CA 1
ATOM 4579 C C . LEU A 1 565 ? 43.695 18.523 -26.173 1.00 43.69 565 LEU A C 1
ATOM 4581 O O . LEU A 1 565 ? 43.379 19.713 -26.139 1.00 43.69 565 LEU A O 1
ATOM 4585 N N . LYS A 1 566 ? 44.937 18.086 -26.373 1.00 39.16 566 LYS A N 1
ATOM 4586 C CA . LYS A 1 566 ? 45.895 18.550 -27.385 1.00 39.16 566 LYS A CA 1
ATOM 4587 C C . LYS A 1 566 ? 47.127 17.662 -27.336 1.00 39.16 566 LYS A C 1
ATOM 4589 O O . LYS A 1 566 ? 47.624 17.446 -26.208 1.00 39.16 566 LYS A O 1
#

Radius of gyration: 30.28 Å; chains: 1; bounding box: 85×57×76 Å

Sequence (566 aa):
MDEDRTYFFRPRVGENYSSGFNSLKTLVLGAYHFCWEAHAKSYGCTYYEQCVRAGLSKDYDELCPIYKDRMELYDGYYRISNSNIIEIDSYTEGERCPSYGEFTRFLTGICGRRISNEERVMFWNSVAFYNYIQHFLPEAEDFSYQERKSSLDSDFPAFAKVIEELRPDVIYIWTDAIKDAVESNLENLNGVSFQFCKRETAGSLTVWTAVVSYAGNRKHTDTDAFLNEFALTTKKDRMSAAEAILEAIGLCRNRKSAESIFHRLKYDDDFVTELTNIYQDLSGLNSIFNSLKDNISRLKGEGILYSNFYVPDARPVSGAGPEHLSLWGLSRDVSIDNLPGAMMPDDTLLLWIDEDSRIPMTVLAGVLGNIRHDSIRHLLLLMKASHANDSLYFSPIKNSCLAESIYEVDGSILINLTPDYRETIFLYPGGARPYQKFTHLIPSKYKKNKSPKTWFKTLLKTRMNIHDQTILDDISTLLYNAQDKNILYVETGTDGTGFIRCTDEKSADMAQLVMEIKKKSWSDKYGKSLLKYNDIQRMLNTNIDHIGKRVYDVRQKRKSPRRRLK